Protein 5E8J (pdb70)

Sequence (705 aa):
SRIFYLRNFNNWMKSVLIGEFLEKVRQKKKRDITVLDLGCGKGGDLLKWKKGRINKLVCTDIADVSVKQCQQRYEDMKNRRDSEYIFSAEFITADSSKELLIDKFRDPQMCFDICSCQFVCHYSFESYEQADMMLRNACERLSPGGYFIGTTPNSFELIRRLEASETESFGNEIYTVKFQKKGDYPLFGCKYDFNLEGVVDVPEFLVYFPLLNEMAKKYNMKLVYKKTFLEFYEEKIKNNENKMLLKRMQALEPYPANESSKLVSEKVDDYEHAAKYMKNSQVRLPLGTLSKSEWEATSIYLVFAFEKQQSRIFYLRNFNNWMKSVLIGEFLEKVRQKKKRDITVLDLGCGKGGDLLKWKKGRINKLVCTDIADVSVKQCQQRYEDMKNRRDSEYIFSAEFITADSSKELLIDKFRDPQMCFDICSCQFVCHYSFESYEQADMMLRNACERLSPGGYFIGTTPNSFELIRRLEASETESFGNEIYTVKFQKKGDYPLFGCKYDFNLEGVVDVPEFLVYFPLLNEMAKKYNMKLVYKKTFLEFYEEKIKNNENKMLLKRMQALEPYPANESSKLVSEKVDDYEHAAKYMKNSQVRLPLGTLSKSEWEATSIYLVFAFEKQQDTAEAVPKFEEMFASRFTENDKEYQEYLKRPPESPPIVEEWNDTAEAVPKFEEMFASRFTENDKEYQEYLKRPPESPPIVEEWNS

Secondary structure (DSSP, 8-state):
-TTHHHHHHHHHHHHHHHHHHHHHHHHH--S--EEEEET-TTTTTHHHHHHTT-SEEEEEES-HHHHHHHHHHHHHHHTS-SS----EEEEEE--TTTS-GGGTSSSTT--EEEEEEES-GGGGGGSHHHHHHHHHHHHTTEEEEEEEEEEEE-HHHHHHHHHHSSSSEEE-SSEEEEES-SS---SS--EEEEEETTTEE--EE---HHHHHHHHGGGTEEEEEEEEHHHHHHHHTTSHHHHHHHHHTT-SEEESPPTTS--S--STTTTHHHHHHTTSTT--SSEEE--HHHHHHHTTEEEEEEEE--/-TTHHHHHHHHHHHHHHHHHHHHHHHHH--S--EEEEET-TTTTTHHHHHHTT-SEEEEEES-HHHHHHHHHHHHHHH--SS-----EEEEEE--TTTS-GGGTSSSTT--EEEEEEES-GGGGGGSHHHHHHHHHHHHTTEEEEEEEEEEEE-HHHHHHHHHHSSSSEEE-SSEEEEES-SS---SS--EEEEEETTTEE--EE---HHHHHHHHGGGTEEEEEEEEHHHHHHHHTTSHHHHHHHHHTT-SEEES--SS---S--STTTTHHHHHHTTSTT--SSEEE--HHHHHHHTTEEEEEEEE--/-HHHHHHHHHHHTTTTTSTT-HHHHHHHTSPPPPPPEES---/-HHHHHHHHHHHTTTTTSTT-HHHHHHHTSPPPPPP-BSSTT-

Nearest PDB structures (foldseek):
  5e8j-assembly1_C  TM=1.024E+00  e=5.889E-06  Homo sapiens
  5e8j-assembly2_D  TM=1.019E+00  e=5.889E-06  Homo sapiens
  5e8j-assembly2_B  TM=9.969E-01  e=1.850E-63  Homo sapiens
  5e9w-assembly3_C  TM=9.831E-01  e=1.873E-52  Homo sapiens
  8q9w-assembly1_A  TM=9.905E-01  e=7.180E-51  Homo sapiens

InterPro domains:
  IPR004971 mRNA (guanine-N(7))-methyltransferase domain [PF03291] (137-475)
  IPR004971 mRNA (guanine-N(7))-methyltransferase domain [PS51562] (167-475)
  IPR016899 mRNA cap guanine-N7 methyltransferase, eukaryotes [PIRSF028762] (59-476)
  IPR029063 S-adenosyl-L-methionine-dependent methyltransferase superfamily [G3DSA:3.40.50.150] (164-476)
  IPR029063 S-adenosyl-L-methionine-dependent methyltransferase superfamily [SSF53335] (168-474)
  IPR039753 mRNA cap guanine-N7 methyltransferase [PTHR12189] (148-475)

GO terms:
  GO:0043235 signaling receptor complex (C, IDA)
  GO:0031533 mRNA capping enzyme complex (C, IDA)
  GO:0004482 mRNA 5'-cap (guanine-N7-)-methyltransferase activity (F, IDA)
  GO:0006370 7-methylguanosine mRNA capping (P, IDA)
  GO:0005634 nucleus (C, EXP)
  GO:0005515 protein binding (F, IPI)
  GO:0005634 nucleus (C, TAS)
  GO:0003723 RNA binding (F, TAS)
  GO:0004482 mRNA 5'-cap (guanine-N7-)-methyltransferase activity (F, TAS)
  GO:0006370 7-methylguanosine mRNA capping (P, TAS)
  GO:0005654 nucleoplasm (C, TAS)
  GO:0001650 fibrillar center (C, IDA)
  GO:0005654 nucleoplasm (C, IDA)
  GO:0005634 nucleus (C, IDA)
  GO:0160130 mRNA cap methyltransferase RNMT:RAMAC complex (C, IDA)
  GO:0003723 RNA binding (F, IMP)
  GO:0004482 mRNA 5'-cap (guanine-N7-)-methyltransferase activity (F, IMP)
  GO:0006370 7-methylguanosine mRNA capping (P, IMP)

Organism: Homo sapiens (NCBI:txid9606)

Solvent-accessible surface area: 33141 Å² total; per-residue (Å²): 104,64,4,77,34,3,102,24,0,24,48,0,1,26,23,9,0,3,26,28,0,7,126,84,2,63,88,92,52,89,127,82,2,22,0,0,5,2,18,12,25,102,1,39,7,2,99,25,0,54,161,16,159,1,46,47,0,0,0,0,19,115,41,63,117,13,4,121,76,0,75,103,122,11,57,76,35,101,102,180,230,101,120,54,122,32,1,52,27,27,39,17,54,4,29,6,8,139,68,45,1,33,120,72,16,211,54,95,140,16,58,2,1,0,0,0,0,16,47,20,4,2,71,2,2,82,27,16,110,13,0,18,42,15,5,84,6,2,0,44,71,7,13,77,1,1,9,1,0,0,0,0,6,4,2,5,14,2,0,86,32,0,79,86,25,179,77,61,40,25,42,41,102,2,9,65,0,89,2,170,120,65,66,75,13,54,4,29,30,7,115,3,71,6,62,12,108,60,94,37,102,68,58,3,20,5,6,12,14,19,0,1,38,7,5,0,49,95,18,74,8,41,77,53,31,62,40,6,1,27,56,0,12,84,71,20,30,164,67,96,123,28,64,123,40,0,66,196,47,97,0,1,5,55,22,52,38,112,121,113,62,177,40,35,10,106,96,137,90,1,15,103,25,0,26,128,85,56,161,113,106,124,8,154,75,40,0,0,0,0,0,63,2,0,2,55,0,1,10,2,14,3,0,0,0,0,44,20,77,161,104,73,5,76,33,3,100,26,0,23,45,0,3,24,22,8,1,4,27,37,0,5,111,68,2,81,133,87,28,172,110,84,1,18,0,0,5,3,17,11,25,110,6,44,7,4,96,24,0,36,147,14,190,1,35,36,0,0,0,0,19,119,41,65,122,11,5,125,75,0,73,95,91,12,55,97,37,89,107,106,246,100,61,96,142,16,1,55,28,26,38,16,53,5,31,6,9,137,72,41,1,22,115,68,17,187,44,46,22,13,23,2,0,0,0,0,0,14,45,23,4,2,72,2,2,80,40,16,102,17,0,21,44,15,5,84,6,2,0,52,32,7,3,28,2,2,9,2,0,0,1,0,6,10,3,21,13,2,0,74,33,0,78,84,25,179,78,69,45,25,42,37,108,3,6,54,0,83,0,129,112,64,65,61,10,50,3,28,32,7,77,2,66,6,49,9,78,58,87,41,100,64,55,3,22,5,6,11,12,18,0,2,36,51,6,0,88,121,27,74,4,111,65,53,30,80,42,10,0,27,58,0,9,91,67,19,32,154,65,104,122,29,69,133,59,0,48,202,52,92,0,0,4,29,28,48,6,111,104,131,58,136,34,26,8,136,95,120,96,4,15,96,24,0,37,126,90,56,166,80,115,157,21,156,84,29,0,0,0,0,0,62,2,0,1,56,1,1,9,2,15,10,1,0,0,0,48,21,64,104,134,54,86,122,13,40,72,57,2,77,42,38,21,73,30,32,13,56,147,77,6,131,100,5,49,91,19,77,134,100,108,113,46,63,3,6,42,6,65,81,24,152,127,47,94,71,15,32,66,121,16,82,144,76,20,74,44,38,12,55,150,116,5,171,84,3,59,92,17,74,153,102,105,111,44,61,5,6,46,8,59,62,16,106,97

Foldseek 3Di:
DLCLLLVLQLLLLCLLQVVVQLVQLCVPPVDAAEEEEEQCFLPSCQVSVLVSPHAEYEYEHQDPVRQVSNVVVLCVVVVPDDDGDHHHYHTYHDLQLPDACCVVDPDVLDAHQEYEYEAHQQQQLQDDSSNLSNLCNGFQRYDAFGKYKYKYFDLVLVLVQCVVDPHQWDADPAKIKGFPDHPDADCGNRWIFIDGVPDDGDIGHRHDVVSSQVSNVVNQKHWPDKFQSVRSCVVQCVDVVSVVSCVVSSNFDKPPDDPPDDDSDPDDCQCVVLVVVCVPDHDDDTDTHHGNRSCSRRSRMMITMIGHHD/DLCLLLVLQLLLLVLLQVLVQLVLLVVVDVDAAEEEAEQCFLNSCQVSVQVSVHAEYEYEHQDPVSQVSNVVVNVVVPPDPPDDDGHHYHTYHDLQLPDACCVVDPDNLDAHQEYEYEAHQQQQLQDDSSNLSNLCNGFQRYDAFGKYKYKYFDLVLVLVQCVVDPHQWDADPFKIKGWPDHPDADCGNRWIFIDGPVDDGDITHRHDVVSSQVSNVVNQKHWPDKFFSVRSCVVSCVDVVSVVSCVVSSSFPWPVPPDVDDDSDPDPCQCVVLVVVCVPVVDDDTDTHHGVNSCSVRSRMMITMIGRHD/DCVPVVVVVCVVCVCPPHPPPVVNVVVVVDDDDDDDDDPPPD/DCVPVVVVVCVVCVCPPHPPPPVNVVVVPDDDDDDDDDPPVVD

CATH classification: 3.40.50.150

Radius of gyration: 32.6 Å; Cα contacts (8 Å, |Δi|>4): 1233; chains: 4; bounding box: 74×69×108 Å

B-factor: mean 25.74, std 11.54, range [9.44, 90.68]

Structure (mmCIF, N/CA/C/O backbone):
data_5E8J
#
_entry.id   5E8J
#
_cell.length_a   49.147
_cell.length_b   50.487
_cell.length_c   84.579
_cell.angle_alpha   90.060
_cell.angle_beta   92.410
_cell.angle_gamma   115.410
#
_symmetry.space_group_name_H-M   'P 1'
#
loop_
_entity.id
_entity.type
_entity.pdbx_description
1 polymer 'mRNA cap guanine-N7 methyltransferase'
2 polymer 'RNMT-activating mini protein'
3 non-polymer GLYCEROL
4 non-polymer S-ADENOSYL-L-HOMOCYSTEINE
5 water water
#
loop_
_atom_site.group_PDB
_atom_site.id
_atom_site.type_symbol
_atom_site.label_atom_id
_atom_site.label_alt_id
_atom_site.label_comp_id
_atom_site.label_asym_id
_atom_site.label_entity_id
_atom_site.label_seq_id
_atom_site.pdbx_PDB_ins_code
_atom_site.Cartn_x
_atom_site.Cartn_y
_atom_site.Cartn_z
_atom_site.occupancy
_atom_site.B_iso_or_equiv
_atom_site.auth_seq_id
_atom_site.auth_comp_id
_atom_site.auth_asym_id
_atom_site.auth_atom_id
_atom_site.pdbx_PDB_model_num
ATOM 1 N N . SER A 1 3 ? 0.278 1.574 -22.980 1.00 41.02 167 SER A N 1
ATOM 2 C CA . SER A 1 3 ? 0.914 2.555 -23.852 1.00 39.24 167 SER A CA 1
ATOM 3 C C . SER A 1 3 ? 0.182 3.890 -23.772 1.00 35.01 167 SER A C 1
ATOM 4 O O . SER A 1 3 ? 0.797 4.936 -23.568 1.00 40.48 167 SER A O 1
ATOM 7 N N . ARG A 1 4 ? -1.136 3.842 -23.930 1.00 28.82 168 ARG A N 1
ATOM 8 C CA . ARG A 1 4 ? -1.990 4.977 -23.606 1.00 29.51 168 ARG A CA 1
ATOM 9 C C . ARG A 1 4 ? -1.811 5.329 -22.132 1.00 32.30 168 ARG A C 1
ATOM 10 O O . ARG A 1 4 ? -2.019 6.469 -21.716 1.00 36.90 168 ARG A O 1
ATOM 18 N N . ILE A 1 5 ? -1.419 4.325 -21.354 1.00 25.22 169 ILE A N 1
ATOM 19 C CA . ILE A 1 5 ? -1.313 4.437 -19.908 1.00 19.62 169 ILE A CA 1
ATOM 20 C C . ILE A 1 5 ? 0.165 4.420 -19.486 1.00 18.27 169 ILE A C 1
ATOM 21 O O . ILE A 1 5 ? 0.492 4.447 -18.297 1.00 15.23 169 ILE A O 1
ATOM 26 N N . PHE A 1 6 ? 1.047 4.444 -20.484 1.00 21.03 170 PHE A N 1
ATOM 27 C CA . PHE A 1 6 ? 2.499 4.370 -20.288 1.00 20.76 170 PHE A CA 1
ATOM 28 C C . PHE A 1 6 ? 3.039 5.250 -19.160 1.00 17.78 170 PHE A C 1
ATOM 29 O O . PHE A 1 6 ? 3.814 4.790 -18.322 1.00 15.58 170 PHE A O 1
ATOM 37 N N . TYR A 1 7 ? 2.633 6.515 -19.148 1.00 18.27 171 TYR A N 1
ATOM 38 C CA . TYR A 1 7 ? 3.145 7.470 -18.171 1.00 20.35 171 TYR A CA 1
ATOM 39 C C . TYR A 1 7 ? 2.405 7.367 -16.841 1.00 23.47 171 TYR A C 1
ATOM 40 O O . TYR A 1 7 ? 2.977 7.628 -15.782 1.00 24.51 171 TYR A O 1
ATOM 49 N N . LEU A 1 8 ? 1.129 7.003 -16.906 1.00 22.51 172 LEU A N 1
ATOM 50 C CA . LEU A 1 8 ? 0.346 6.733 -15.706 1.00 19.54 172 LEU A CA 1
ATOM 51 C C . LEU A 1 8 ? 1.041 5.680 -14.845 1.00 17.86 172 LEU A C 1
ATOM 52 O O . LEU A 1 8 ? 1.140 5.827 -13.627 1.00 15.97 172 LEU A O 1
ATOM 57 N N . ARG A 1 9 ? 1.521 4.619 -15.489 1.00 15.70 173 ARG A N 1
ATOM 58 C CA . ARG A 1 9 ? 2.241 3.555 -14.795 1.00 15.88 173 ARG A CA 1
ATOM 59 C C . ARG A 1 9 ? 3.529 4.060 -14.160 1.00 14.73 173 ARG A C 1
ATOM 60 O O . ARG A 1 9 ? 3.787 3.820 -12.980 1.00 16.40 173 ARG A O 1
ATOM 68 N N . ASN A 1 10 ? 4.337 4.753 -14.956 1.00 15.44 174 ASN A N 1
ATOM 69 C CA . ASN A 1 10 ? 5.622 5.268 -14.497 1.00 15.89 174 ASN A CA 1
ATOM 70 C C . ASN A 1 10 ? 5.473 6.216 -13.311 1.00 14.76 174 ASN A C 1
ATOM 71 O O . ASN A 1 10 ? 6.255 6.158 -12.363 1.00 13.71 174 ASN A O 1
ATOM 76 N N . PHE A 1 11 ? 4.474 7.091 -13.372 1.00 13.87 175 PHE A N 1
ATOM 77 C CA . PHE A 1 11 ? 4.224 8.030 -12.285 1.00 13.64 175 PHE A CA 1
ATOM 78 C C . PHE A 1 11 ? 3.909 7.289 -10.988 1.00 13.17 175 PHE A C 1
ATOM 79 O O . PHE A 1 11 ? 4.491 7.572 -9.941 1.00 12.99 175 PHE A O 1
ATOM 87 N N . ASN A 1 12 ? 2.982 6.339 -11.069 1.00 13.92 176 ASN A N 1
ATOM 88 C CA . ASN A 1 12 ? 2.621 5.515 -9.923 1.00 15.84 176 ASN A CA 1
ATOM 89 C C . ASN A 1 12 ? 3.816 4.743 -9.374 1.00 17.42 176 ASN A C 1
ATOM 90 O O . ASN A 1 12 ? 3.950 4.572 -8.162 1.00 22.50 176 ASN A O 1
ATOM 95 N N . ASN A 1 13 ? 4.684 4.281 -10.269 1.00 14.35 177 ASN A N 1
ATOM 96 C CA . ASN A 1 13 ? 5.911 3.611 -9.855 1.00 17.56 177 ASN A CA 1
ATOM 97 C C . ASN A 1 13 ? 6.875 4.578 -9.174 1.00 18.12 177 ASN A C 1
ATOM 98 O O . ASN A 1 13 ? 7.579 4.206 -8.236 1.00 20.19 177 ASN A O 1
ATOM 103 N N . TRP A 1 14 ? 6.903 5.818 -9.650 1.00 13.11 178 TRP A N 1
ATOM 104 C CA . TRP A 1 14 ? 7.711 6.859 -9.022 1.00 13.19 178 TRP A CA 1
ATOM 105 C C . TRP A 1 14 ? 7.201 7.190 -7.618 1.00 16.65 178 TRP A C 1
ATOM 106 O O . TRP A 1 14 ? 7.990 7.377 -6.692 1.00 12.80 178 TRP A O 1
ATOM 117 N N . MET A 1 15 ? 5.881 7.277 -7.473 1.00 12.58 179 MET A N 1
ATOM 118 C CA . MET A 1 15 ? 5.263 7.518 -6.172 1.00 14.16 179 MET A CA 1
ATOM 119 C C . MET A 1 15 ? 5.729 6.492 -5.147 1.00 15.09 179 MET A C 1
ATOM 120 O O . MET A 1 15 ? 6.123 6.841 -4.034 1.00 13.94 179 MET A O 1
ATOM 125 N N . LYS A 1 16 ? 5.679 5.223 -5.536 1.00 17.95 180 LYS A N 1
ATOM 126 C CA . LYS A 1 16 ? 6.096 4.132 -4.666 1.00 15.96 180 LYS A CA 1
ATOM 127 C C . LYS A 1 16 ? 7.592 4.200 -4.368 1.00 13.54 180 LYS A C 1
ATOM 128 O O . LYS A 1 16 ? 8.014 3.962 -3.236 1.00 14.62 180 LYS A O 1
ATOM 134 N N . SER A 1 17 ? 8.386 4.518 -5.387 1.00 13.30 181 SER A N 1
ATOM 135 C CA . SER A 1 17 ? 9.832 4.648 -5.223 1.00 13.68 181 SER A CA 1
ATOM 136 C C . SER A 1 17 ? 10.182 5.681 -4.156 1.00 13.74 181 SER A C 1
ATOM 137 O O . SER A 1 17 ? 10.964 5.405 -3.245 1.00 15.22 181 SER A O 1
ATOM 140 N N . VAL A 1 18 ? 9.592 6.867 -4.271 1.00 15.82 182 VAL A N 1
ATOM 141 C CA . VAL A 1 18 ? 9.871 7.960 -3.346 1.00 15.01 182 VAL A CA 1
ATOM 142 C C . VAL A 1 18 ? 9.287 7.696 -1.958 1.00 14.33 182 VAL A C 1
ATOM 143 O O . VAL A 1 18 ? 9.910 8.016 -0.945 1.00 15.31 182 VAL A O 1
ATOM 147 N N . LEU A 1 19 ? 8.090 7.119 -1.916 1.00 12.05 183 LEU A N 1
ATOM 148 C CA . LEU A 1 19 ? 7.467 6.747 -0.649 1.00 14.69 183 LEU A CA 1
ATOM 149 C C . LEU A 1 19 ? 8.306 5.704 0.079 1.00 11.84 183 LEU A C 1
ATOM 150 O O . LEU A 1 19 ? 8.642 5.871 1.251 1.00 11.82 183 LEU A O 1
ATOM 155 N N . ILE A 1 20 ? 8.630 4.625 -0.626 1.00 11.97 184 ILE A N 1
ATOM 156 C CA . ILE A 1 20 ? 9.507 3.588 -0.099 1.00 14.49 184 ILE A CA 1
ATOM 157 C C . ILE A 1 20 ? 10.846 4.177 0.321 1.00 19.81 184 ILE A C 1
ATOM 158 O O . ILE A 1 20 ? 11.359 3.882 1.402 1.00 23.36 184 ILE A O 1
ATOM 163 N N . GLY A 1 21 ? 11.404 5.010 -0.550 1.00 16.10 185 GLY A N 1
ATOM 164 C CA . GLY A 1 21 ? 12.683 5.641 -0.295 1.00 16.77 185 GLY A CA 1
ATOM 165 C C . GLY A 1 21 ? 12.698 6.419 1.004 1.00 15.23 185 GLY A C 1
ATOM 166 O O . GLY A 1 21 ? 13.621 6.275 1.799 1.00 13.70 185 GLY A O 1
ATOM 167 N N . GLU A 1 22 ? 11.662 7.221 1.233 1.00 12.78 186 GLU A N 1
ATOM 168 C CA . GLU A 1 22 ? 11.616 8.098 2.398 1.00 13.63 186 GLU A CA 1
ATOM 169 C C . GLU A 1 22 ? 11.691 7.316 3.705 1.00 17.97 186 GLU A C 1
ATOM 170 O O . GLU A 1 22 ? 12.429 7.686 4.618 1.00 23.67 186 GLU A O 1
ATOM 176 N N . PHE A 1 23 ? 10.921 6.237 3.790 1.00 17.70 187 PHE A N 1
ATOM 177 C CA . PHE A 1 23 ? 10.817 5.473 5.027 1.00 14.94 187 PHE A CA 1
ATOM 178 C C . PHE A 1 23 ? 11.918 4.425 5.185 1.00 12.62 187 PHE A C 1
ATOM 179 O O . PHE A 1 23 ? 12.162 3.944 6.291 1.00 14.02 187 PHE A O 1
ATOM 187 N N . LEU A 1 24 ? 12.576 4.065 4.087 1.00 12.85 188 LEU A N 1
ATOM 188 C CA . LEU A 1 24 ? 13.812 3.295 4.181 1.00 16.89 188 LEU A CA 1
ATOM 189 C C . LEU A 1 24 ? 14.903 4.131 4.842 1.00 23.34 188 LEU A C 1
ATOM 190 O O . LEU A 1 24 ? 15.705 3.613 5.620 1.00 29.39 188 LEU A O 1
ATOM 195 N N . GLU A 1 25 ? 14.933 5.424 4.531 1.00 23.34 189 GLU A N 1
ATOM 196 C CA . GLU A 1 25 ? 15.937 6.312 5.109 1.00 21.75 189 GLU A CA 1
ATOM 197 C C . GLU A 1 25 ? 15.672 6.559 6.588 1.00 17.21 189 GLU A C 1
ATOM 198 O O . GLU A 1 25 ? 16.603 6.626 7.388 1.00 25.93 189 GLU A O 1
ATOM 204 N N . LYS A 1 26 ? 14.399 6.689 6.947 1.00 16.38 190 LYS A N 1
ATOM 205 C CA . LYS A 1 26 ? 14.020 6.862 8.344 1.00 21.00 190 LYS A CA 1
ATOM 206 C C . LYS A 1 26 ? 14.374 5.638 9.181 1.00 23.81 190 LYS A C 1
ATOM 207 O O . LYS A 1 26 ? 14.995 5.760 10.237 1.00 33.22 190 LYS A O 1
ATOM 213 N N . VAL A 1 27 ? 13.974 4.462 8.707 1.00 20.58 191 VAL A N 1
ATOM 214 C CA . VAL A 1 27 ? 14.285 3.210 9.392 1.00 16.22 191 VAL A CA 1
ATOM 215 C C . VAL A 1 27 ? 15.788 3.029 9.600 1.00 25.74 191 VAL A C 1
ATOM 216 O O . VAL A 1 27 ? 16.231 2.685 10.696 1.00 31.52 191 VAL A O 1
ATOM 220 N N . ARG A 1 28 ? 16.568 3.256 8.548 1.00 27.77 192 ARG A N 1
ATOM 221 C CA . ARG A 1 28 ? 18.016 3.092 8.629 1.00 30.67 192 ARG A CA 1
ATOM 222 C C . ARG A 1 28 ? 18.659 4.115 9.557 1.00 33.25 192 ARG A C 1
ATOM 223 O O . ARG A 1 28 ? 19.751 3.888 10.079 1.00 36.54 192 ARG A O 1
ATOM 231 N N . GLN A 1 29 ? 17.982 5.240 9.755 1.00 35.74 193 GLN A N 1
ATOM 232 C CA . GLN A 1 29 ? 18.454 6.255 10.687 1.00 39.12 193 GLN A CA 1
ATOM 233 C C . GLN A 1 29 ? 18.348 5.762 12.130 1.00 44.33 193 GLN A C 1
ATOM 234 O O . GLN A 1 29 ? 19.149 6.140 12.981 1.00 53.01 193 GLN A O 1
ATOM 236 N N . LYS A 1 30 ? 17.358 4.915 12.396 1.00 39.64 194 LYS A N 1
ATOM 237 C CA . LYS A 1 30 ? 17.150 4.358 13.733 1.00 36.62 194 LYS A CA 1
ATOM 238 C C . LYS A 1 30 ? 17.836 3.009 13.950 1.00 37.03 194 LYS A C 1
ATOM 239 O O . LYS A 1 30 ? 18.339 2.751 15.042 1.00 38.89 194 LYS A O 1
ATOM 245 N N . LYS A 1 31 ? 17.877 2.156 12.926 1.00 39.77 195 LYS A N 1
ATOM 246 C CA . LYS A 1 31 ? 18.280 0.756 13.123 1.00 39.47 195 LYS A CA 1
ATOM 247 C C . LYS A 1 31 ? 19.780 0.511 12.965 1.00 41.03 195 LYS A C 1
ATOM 248 O O . LYS A 1 31 ? 20.419 -0.016 13.872 1.00 48.34 195 LYS A O 1
ATOM 254 N N . LYS A 1 32 ? 20.333 0.868 11.809 1.00 35.18 196 LYS A N 1
ATOM 255 C CA . LYS A 1 32 ? 21.747 0.627 11.521 1.00 35.80 196 LYS A CA 1
ATOM 256 C C . LYS A 1 32 ? 22.043 -0.871 11.601 1.00 39.81 196 LYS A C 1
ATOM 257 O O . LYS A 1 32 ? 22.877 -1.316 12.391 1.00 44.37 196 LYS A O 1
ATOM 259 N N . ARG A 1 33 ? 21.337 -1.637 10.777 1.00 37.79 197 ARG A N 1
ATOM 260 C CA . ARG A 1 33 ? 21.510 -3.083 10.687 1.00 39.28 197 ARG A CA 1
ATOM 261 C C . ARG A 1 33 ? 20.746 -3.649 9.499 1.00 43.24 197 ARG A C 1
ATOM 262 O O . ARG A 1 33 ? 20.423 -2.926 8.558 1.00 47.27 197 ARG A O 1
ATOM 270 N N . ASP A 1 34 ? 20.455 -4.945 9.557 1.00 42.61 198 ASP A N 1
ATOM 271 C CA . ASP A 1 34 ? 19.733 -5.620 8.486 1.00 36.71 198 ASP A CA 1
ATOM 272 C C . ASP A 1 34 ? 18.260 -5.222 8.488 1.00 29.18 198 ASP A C 1
ATOM 273 O O . ASP A 1 34 ? 17.557 -5.426 9.477 1.00 27.51 198 ASP A O 1
ATOM 278 N N . ILE A 1 35 ? 17.797 -4.664 7.375 1.00 27.87 199 ILE A N 1
ATOM 279 C CA . ILE A 1 35 ? 16.397 -4.272 7.235 1.00 32.36 199 ILE A CA 1
ATOM 280 C C . ILE A 1 35 ? 15.513 -5.421 6.760 1.00 32.92 199 ILE A C 1
ATOM 281 O O . ILE A 1 35 ? 15.804 -6.063 5.752 1.00 33.35 199 ILE A O 1
ATOM 286 N N . THR A 1 36 ? 14.431 -5.673 7.490 1.00 29.18 200 THR A N 1
ATOM 287 C CA . THR A 1 36 ? 13.467 -6.697 7.103 1.00 23.09 200 THR A CA 1
ATOM 288 C C . THR A 1 36 ? 12.152 -6.035 6.699 1.00 18.10 200 THR A C 1
ATOM 289 O O . THR A 1 36 ? 11.670 -5.129 7.379 1.00 13.84 200 THR A O 1
ATOM 293 N N . VAL A 1 37 ? 11.573 -6.486 5.591 1.00 15.11 201 VAL A N 1
ATOM 294 C CA . VAL A 1 37 ? 10.392 -5.832 5.039 1.00 17.55 201 VAL A CA 1
ATOM 295 C C . VAL A 1 37 ? 9.317 -6.832 4.626 1.00 22.69 201 VAL A C 1
ATOM 296 O O . VAL A 1 37 ? 9.613 -7.865 4.026 1.00 22.63 201 VAL A O 1
ATOM 300 N N . LEU A 1 38 ? 8.068 -6.513 4.951 1.00 21.89 202 LEU A N 1
ATOM 301 C CA . LEU A 1 38 ? 6.926 -7.292 4.485 1.00 18.62 202 LEU A CA 1
ATOM 302 C C . LEU A 1 38 ? 6.206 -6.598 3.331 1.00 12.58 202 LEU A C 1
ATOM 303 O O . LEU A 1 38 ? 5.667 -5.504 3.493 1.00 12.25 202 LEU A O 1
ATOM 308 N N . ASP A 1 39 ? 6.204 -7.240 2.167 1.00 12.71 203 ASP A N 1
ATOM 309 C CA . ASP A 1 39 ? 5.495 -6.716 1.007 1.00 13.08 203 ASP A CA 1
ATOM 310 C C . ASP A 1 39 ? 4.133 -7.397 0.888 1.00 14.38 203 ASP A C 1
ATOM 311 O O . ASP A 1 39 ? 4.015 -8.478 0.311 1.00 12.73 203 ASP A O 1
ATOM 316 N N . LEU A 1 40 ? 3.108 -6.756 1.441 1.00 12.97 204 LEU A N 1
ATOM 317 C CA . LEU A 1 40 ? 1.799 -7.383 1.592 1.00 13.54 204 LEU A CA 1
ATOM 318 C C . LEU A 1 40 ? 0.906 -7.088 0.393 1.00 12.14 204 LEU A C 1
ATOM 319 O O . LEU A 1 40 ? 0.552 -5.937 0.134 1.00 12.77 204 LEU A O 1
ATOM 324 N N . GLY A 1 41 ? 0.546 -8.138 -0.335 1.00 12.41 205 GLY A N 1
ATOM 325 C CA . GLY A 1 41 ? -0.172 -7.991 -1.586 1.00 12.43 205 GLY A CA 1
ATOM 326 C C . GLY A 1 41 ? 0.836 -7.603 -2.647 1.00 13.10 205 GLY A C 1
ATOM 327 O O . GLY A 1 41 ? 0.681 -6.596 -3.336 1.00 14.32 205 GLY A O 1
ATOM 328 N N . CYS A 1 42 ? 1.870 -8.427 -2.778 1.00 13.79 206 CYS A N 1
ATOM 329 C CA . CYS A 1 42 ? 3.047 -8.082 -3.564 1.00 12.76 206 CYS A CA 1
ATOM 330 C C . CYS A 1 42 ? 2.784 -8.104 -5.063 1.00 12.88 206 CYS A C 1
ATOM 331 O O . CYS A 1 42 ? 3.542 -7.524 -5.840 1.00 12.90 206 CYS A O 1
ATOM 334 N N . GLY A 1 43 ? 1.710 -8.774 -5.466 1.00 13.56 207 GLY A N 1
ATOM 335 C CA . GLY A 1 43 ? 1.407 -8.924 -6.876 1.00 13.89 207 GLY A CA 1
ATOM 336 C C . GLY A 1 43 ? 2.467 -9.758 -7.565 1.00 18.55 207 GLY A C 1
ATOM 337 O O . GLY A 1 43 ? 2.957 -10.739 -7.006 1.00 23.69 207 GLY A O 1
ATOM 338 N N . LYS A 1 44 ? 2.826 -9.366 -8.783 1.00 15.63 208 LYS A N 1
ATOM 339 C CA . LYS A 1 44 ? 3.834 -10.087 -9.547 1.00 15.93 208 LYS A CA 1
ATOM 340 C C . LYS A 1 44 ? 5.241 -9.540 -9.305 1.00 17.18 208 LYS A C 1
ATOM 341 O O . LYS A 1 44 ? 6.187 -9.906 -10.003 1.00 15.87 208 LYS A O 1
ATOM 347 N N . GLY A 1 45 ? 5.375 -8.662 -8.316 1.00 17.62 209 GLY A N 1
ATOM 348 C CA . GLY A 1 45 ? 6.684 -8.196 -7.894 1.00 15.93 209 GLY A CA 1
ATOM 349 C C . GLY A 1 45 ? 7.102 -6.884 -8.526 1.00 15.18 209 GLY A C 1
ATOM 350 O O . GLY A 1 45 ? 8.265 -6.708 -8.893 1.00 15.16 209 GLY A O 1
ATOM 351 N N . GLY A 1 46 ? 6.158 -5.959 -8.657 1.00 13.65 210 GLY A N 1
ATOM 352 C CA . GLY A 1 46 ? 6.441 -4.676 -9.272 1.00 14.77 210 GLY A CA 1
ATOM 353 C C . GLY A 1 46 ? 7.397 -3.829 -8.453 1.00 17.32 210 GLY A C 1
ATOM 354 O O . GLY A 1 46 ? 7.948 -2.844 -8.946 1.00 18.70 210 GLY A O 1
ATOM 355 N N . ASP A 1 47 ? 7.599 -4.221 -7.199 1.00 13.82 211 ASP A N 1
ATOM 356 C CA . ASP A 1 47 ? 8.417 -3.450 -6.271 1.00 12.97 211 ASP A CA 1
ATOM 357 C C . ASP A 1 47 ? 9.700 -4.180 -5.894 1.00 13.25 211 ASP A C 1
ATOM 358 O O . ASP A 1 47 ? 10.474 -3.696 -5.068 1.00 13.28 211 ASP A O 1
ATOM 363 N N . LEU A 1 48 ? 9.913 -5.348 -6.493 1.00 14.71 212 LEU A N 1
ATOM 364 C CA . LEU A 1 48 ? 11.129 -6.121 -6.259 1.00 17.64 212 LEU A CA 1
ATOM 365 C C . LEU A 1 48 ? 12.365 -5.268 -6.517 1.00 16.64 212 LEU A C 1
ATOM 366 O O . LEU A 1 48 ? 13.276 -5.207 -5.692 1.00 16.59 212 LEU A O 1
ATOM 371 N N . LEU A 1 49 ? 12.385 -4.613 -7.673 1.00 18.39 213 LEU A N 1
ATOM 372 C CA . LEU A 1 49 ? 13.502 -3.761 -8.062 1.00 16.11 213 LEU A CA 1
ATOM 373 C C . LEU A 1 49 ? 13.703 -2.597 -7.093 1.00 15.99 213 LEU A C 1
ATOM 374 O O . LEU A 1 49 ? 14.837 -2.229 -6.785 1.00 16.15 213 LEU A O 1
ATOM 379 N N . LYS A 1 50 ? 12.602 -2.016 -6.625 1.00 18.25 214 LYS A N 1
ATOM 380 C CA . LYS A 1 50 ? 12.667 -0.893 -5.694 1.00 15.39 214 LYS A CA 1
ATOM 381 C C . LYS A 1 50 ? 13.369 -1.290 -4.400 1.00 16.50 214 LYS A C 1
ATOM 382 O O . LYS A 1 50 ? 14.221 -0.557 -3.897 1.00 19.81 214 LYS A O 1
ATOM 388 N N . TRP A 1 51 ? 13.012 -2.453 -3.867 1.00 16.46 215 TRP A N 1
ATOM 389 C CA . TRP A 1 51 ? 13.633 -2.955 -2.647 1.00 16.66 215 TRP A CA 1
ATOM 390 C C . TRP A 1 51 ? 15.078 -3.385 -2.882 1.00 16.94 215 TRP A C 1
ATOM 391 O O . TRP A 1 51 ? 15.906 -3.318 -1.973 1.00 17.41 215 TRP A O 1
ATOM 402 N N . LYS A 1 52 ? 15.379 -3.831 -4.097 1.00 17.00 216 LYS A N 1
ATOM 403 C CA . LYS A 1 52 ? 16.750 -4.174 -4.453 1.00 22.27 216 LYS A CA 1
ATOM 404 C C . LYS A 1 52 ? 17.619 -2.919 -4.438 1.00 28.74 216 LYS A C 1
ATOM 405 O O . LYS A 1 52 ? 18.750 -2.942 -3.956 1.00 38.27 216 LYS A O 1
ATOM 411 N N . LYS A 1 53 ? 17.081 -1.824 -4.967 1.00 23.51 217 LYS A N 1
ATOM 412 C CA . LYS A 1 53 ? 17.801 -0.558 -4.990 1.00 25.94 217 LYS A CA 1
ATOM 413 C C . LYS A 1 53 ? 17.974 -0.026 -3.571 1.00 28.31 217 LYS A C 1
ATOM 414 O O . LYS A 1 53 ? 18.971 0.624 -3.261 1.00 30.45 217 LYS A O 1
ATOM 420 N N . GLY A 1 54 ? 16.990 -0.301 -2.720 1.00 27.85 218 GLY A N 1
ATOM 421 C CA . GLY A 1 54 ? 17.016 0.131 -1.332 1.00 24.47 218 GLY A CA 1
ATOM 422 C C . GLY A 1 54 ? 17.948 -0.639 -0.412 1.00 24.67 218 GLY A C 1
ATOM 423 O O . GLY A 1 54 ? 18.139 -0.255 0.742 1.00 30.56 218 GLY A O 1
ATOM 424 N N . ARG A 1 55 ? 18.531 -1.721 -0.918 1.00 21.11 219 ARG A N 1
ATOM 425 C CA . ARG A 1 55 ? 19.495 -2.520 -0.160 1.00 22.57 219 ARG A CA 1
ATOM 426 C C . ARG A 1 55 ? 18.941 -3.081 1.154 1.00 21.59 219 ARG A C 1
ATOM 427 O O . ARG A 1 55 ? 19.555 -2.930 2.207 1.00 32.02 219 ARG A O 1
ATOM 435 N N . ILE A 1 56 ? 17.780 -3.721 1.104 1.00 17.41 220 ILE A N 1
ATOM 436 C CA . ILE A 1 56 ? 17.270 -4.401 2.289 1.00 19.46 220 ILE A CA 1
ATOM 437 C C . ILE A 1 56 ? 17.873 -5.802 2.352 1.00 15.74 220 ILE A C 1
ATOM 438 O O . ILE A 1 56 ? 18.426 -6.286 1.367 1.00 16.64 220 ILE A O 1
ATOM 443 N N . ASN A 1 57 ? 17.757 -6.456 3.503 1.00 16.96 221 ASN A N 1
ATOM 444 C CA . ASN A 1 57 ? 18.420 -7.738 3.707 1.00 25.90 221 ASN A CA 1
ATOM 445 C C . ASN A 1 57 ? 17.482 -8.925 3.521 1.00 27.88 221 ASN A C 1
ATOM 446 O O . ASN A 1 57 ? 17.876 -9.954 2.972 1.00 29.10 221 ASN A O 1
ATOM 451 N N . LYS A 1 58 ? 16.242 -8.784 3.976 1.00 29.33 222 LYS A N 1
ATOM 452 C CA . LYS A 1 58 ? 15.235 -9.806 3.721 1.00 25.82 222 LYS A CA 1
ATOM 453 C C . LYS A 1 58 ? 13.881 -9.203 3.383 1.00 19.58 222 LYS A C 1
ATOM 454 O O . LYS A 1 58 ? 13.455 -8.215 3.981 1.00 22.25 222 LYS A O 1
ATOM 460 N N . LEU A 1 59 ? 13.210 -9.816 2.417 1.00 15.38 223 LEU A N 1
ATOM 461 C CA . LEU A 1 59 ? 11.894 -9.378 1.985 1.00 14.46 223 LEU A CA 1
ATOM 462 C C . LEU A 1 59 ? 10.939 -10.559 2.029 1.00 16.96 223 LEU A C 1
ATOM 463 O O . LEU A 1 59 ? 11.299 -11.674 1.651 1.00 16.89 223 LEU A O 1
ATOM 468 N N . VAL A 1 60 ? 9.724 -10.320 2.501 1.00 14.54 224 VAL A N 1
ATOM 469 C CA . VAL A 1 60 ? 8.703 -11.353 2.474 1.00 14.25 224 VAL A CA 1
ATOM 470 C C . VAL A 1 60 ? 7.572 -10.911 1.565 1.00 13.88 224 VAL A C 1
ATOM 471 O O . VAL A 1 60 ? 6.874 -9.942 1.854 1.00 13.49 224 VAL A O 1
ATOM 475 N N . CYS A 1 61 ? 7.400 -11.630 0.462 1.00 14.04 225 CYS A N 1
ATOM 476 C CA . CYS A 1 61 ? 6.362 -11.310 -0.504 1.00 13.78 225 CYS A CA 1
ATOM 477 C C . CYS A 1 61 ? 5.176 -12.243 -0.321 1.00 20.01 225 CYS A C 1
ATOM 478 O O . CYS A 1 61 ? 5.325 -13.464 -0.325 1.00 27.94 225 CYS A O 1
ATOM 481 N N . THR A 1 62 ? 3.995 -11.659 -0.158 1.00 15.29 226 THR A N 1
ATOM 482 C CA . THR A 1 62 ? 2.788 -12.439 0.063 1.00 14.85 226 THR A CA 1
ATOM 483 C C . THR A 1 62 ? 1.627 -11.840 -0.715 1.00 13.48 226 THR A C 1
ATOM 484 O O . THR A 1 62 ? 1.540 -10.624 -0.887 1.00 13.13 226 THR A O 1
ATOM 488 N N . ASP A 1 63 ? 0.736 -12.707 -1.177 1.00 13.73 227 ASP A N 1
ATOM 489 C CA . ASP A 1 63 ? -0.408 -12.291 -1.975 1.00 13.62 227 ASP A CA 1
ATOM 490 C C . ASP A 1 63 ? -1.461 -13.388 -1.948 1.00 13.98 227 ASP A C 1
ATOM 491 O O . ASP A 1 63 ? -1.152 -14.542 -1.651 1.00 14.35 227 ASP A O 1
ATOM 496 N N . ILE A 1 64 ? -2.706 -13.031 -2.246 1.00 13.93 228 ILE A N 1
ATOM 497 C CA . ILE A 1 64 ? -3.782 -14.014 -2.281 1.00 18.16 228 ILE A CA 1
ATOM 498 C C . ILE A 1 64 ? -3.730 -14.859 -3.554 1.00 14.70 228 ILE A C 1
ATOM 499 O O . ILE A 1 64 ? -4.147 -16.017 -3.554 1.00 19.29 228 ILE A O 1
ATOM 504 N N . ALA A 1 65 ? -3.215 -14.275 -4.632 1.00 14.55 229 ALA A N 1
ATOM 505 C CA . ALA A 1 65 ? -3.170 -14.954 -5.925 1.00 14.90 229 ALA A CA 1
ATOM 506 C C . ALA A 1 65 ? -1.897 -15.784 -6.067 1.00 15.11 229 ALA A C 1
ATOM 507 O O . ALA A 1 65 ? -0.802 -15.240 -6.218 1.00 14.89 229 ALA A O 1
ATOM 509 N N . ASP A 1 66 ? -2.050 -17.104 -6.020 1.00 15.59 230 ASP A N 1
ATOM 510 C CA . ASP A 1 66 ? -0.913 -18.021 -6.048 1.00 15.88 230 ASP A CA 1
ATOM 511 C C . ASP A 1 66 ? -0.078 -17.889 -7.320 1.00 17.78 230 ASP A C 1
ATOM 512 O O . ASP A 1 66 ? 1.148 -17.983 -7.276 1.00 20.01 230 ASP A O 1
ATOM 517 N N . VAL A 1 67 ? -0.743 -17.671 -8.451 1.00 19.76 231 VAL A N 1
ATOM 518 C CA . VAL A 1 67 ? -0.044 -17.506 -9.722 1.00 16.02 231 VAL A CA 1
ATOM 519 C C . VAL A 1 67 ? 0.824 -16.252 -9.709 1.00 15.76 231 VAL A C 1
ATOM 520 O O . VAL A 1 67 ? 1.912 -16.232 -10.286 1.00 15.98 231 VAL A O 1
ATOM 524 N N . SER A 1 68 ? 0.332 -15.204 -9.057 1.00 15.16 232 SER A N 1
ATOM 525 C CA . SER A 1 68 ? 1.077 -13.956 -8.944 1.00 14.75 232 SER A CA 1
ATOM 526 C C . SER A 1 68 ? 2.316 -14.127 -8.070 1.00 21.36 232 SER A C 1
ATOM 527 O O . SER A 1 68 ? 3.412 -13.711 -8.447 1.00 24.56 232 SER A O 1
ATOM 530 N N . VAL A 1 69 ? 2.130 -14.735 -6.901 1.00 15.41 233 VAL A N 1
ATOM 531 C CA . VAL A 1 69 ? 3.217 -14.961 -5.951 1.00 15.70 233 VAL A CA 1
ATOM 532 C C . VAL A 1 69 ? 4.396 -15.736 -6.546 1.00 15.17 233 VAL A C 1
ATOM 533 O O . VAL A 1 69 ? 5.550 -15.339 -6.382 1.00 15.12 233 VAL A O 1
ATOM 537 N N . LYS A 1 70 ? 4.103 -16.835 -7.235 1.00 15.57 234 LYS A N 1
ATOM 538 C CA . LYS A 1 70 ? 5.145 -17.649 -7.856 1.00 19.70 234 LYS A CA 1
ATOM 539 C C . LYS A 1 70 ? 5.842 -16.870 -8.961 1.00 20.85 234 LYS A C 1
ATOM 540 O O . LYS A 1 70 ? 7.062 -16.925 -9.110 1.00 18.16 234 LYS A O 1
ATOM 546 N N . GLN A 1 71 ? 5.043 -16.138 -9.726 1.00 22.32 235 GLN A N 1
ATOM 547 C CA . GLN A 1 71 ? 5.548 -15.264 -10.772 1.00 20.07 235 GLN A CA 1
ATOM 548 C C . GLN A 1 71 ? 6.450 -14.195 -10.161 1.00 16.75 235 GLN A C 1
ATOM 549 O O . GLN A 1 71 ? 7.485 -13.837 -10.728 1.00 16.75 235 GLN A O 1
ATOM 555 N N . CYS A 1 72 ? 6.045 -13.689 -9.001 1.00 15.01 236 CYS A N 1
ATOM 556 C CA . CYS A 1 72 ? 6.875 -12.777 -8.222 1.00 15.79 236 CYS A CA 1
ATOM 557 C C . CYS A 1 72 ? 8.178 -13.463 -7.833 1.00 15.00 236 CYS A C 1
ATOM 558 O O . CYS A 1 72 ? 9.259 -12.880 -7.926 1.00 15.46 236 CYS A O 1
ATOM 561 N N . GLN A 1 73 ? 8.054 -14.707 -7.386 1.00 15.28 237 GLN A N 1
ATOM 562 C CA . GLN A 1 73 ? 9.208 -15.518 -7.037 1.00 17.41 237 GLN A CA 1
ATOM 563 C C . GLN A 1 73 ? 10.116 -15.712 -8.250 1.00 15.96 237 GLN A C 1
ATOM 564 O O . GLN A 1 73 ? 11.336 -15.641 -8.131 1.00 16.15 237 GLN A O 1
ATOM 570 N N . GLN A 1 74 ? 9.521 -15.976 -9.409 1.00 16.03 238 GLN A N 1
ATOM 571 C CA . GLN A 1 74 ? 10.297 -16.187 -10.629 1.00 19.05 238 GLN A CA 1
ATOM 572 C C . GLN A 1 74 ? 11.132 -14.960 -11.019 1.00 23.06 238 GLN A C 1
ATOM 573 O O . GLN A 1 74 ? 12.296 -15.102 -11.409 1.00 16.46 238 GLN A O 1
ATOM 579 N N . ARG A 1 75 ? 10.545 -13.765 -10.920 1.00 23.20 239 ARG A N 1
ATOM 580 C CA . ARG A 1 75 ? 11.299 -12.543 -11.188 1.00 19.93 239 ARG A CA 1
ATOM 581 C C . ARG A 1 75 ? 12.476 -12.404 -10.249 1.00 16.10 239 ARG A C 1
ATOM 582 O O . ARG A 1 75 ? 13.569 -12.023 -10.661 1.00 15.92 239 ARG A O 1
ATOM 590 N N . TYR A 1 76 ? 12.246 -12.734 -8.984 1.00 15.62 240 TYR A N 1
ATOM 591 C CA . TYR A 1 76 ? 13.269 -12.575 -7.967 1.00 15.75 240 TYR A CA 1
ATOM 592 C C . TYR A 1 76 ? 14.415 -13.538 -8.230 1.00 16.29 240 TYR A C 1
ATOM 593 O O . TYR A 1 76 ? 15.578 -13.153 -8.156 1.00 16.51 240 TYR A O 1
ATOM 602 N N . GLU A 1 77 ? 14.079 -14.784 -8.549 1.00 16.55 241 GLU A N 1
ATOM 603 C CA . GLU A 1 77 ? 15.082 -15.778 -8.911 1.00 22.42 241 GLU A CA 1
ATOM 604 C C . GLU A 1 77 ? 15.916 -15.302 -10.095 1.00 21.37 241 GLU A C 1
ATOM 605 O O . GLU A 1 77 ? 17.138 -15.439 -10.097 1.00 17.78 241 GLU A O 1
ATOM 611 N N . ASP A 1 78 ? 15.250 -14.738 -11.098 1.00 25.60 242 ASP A N 1
ATOM 612 C CA . ASP A 1 78 ? 15.935 -14.213 -12.274 1.00 29.93 242 ASP A CA 1
ATOM 613 C C . ASP A 1 78 ? 16.866 -13.059 -11.917 1.00 29.48 242 ASP A C 1
ATOM 614 O O . ASP A 1 78 ? 17.935 -12.909 -12.510 1.00 36.00 242 ASP A O 1
ATOM 619 N N . MET A 1 79 ? 16.461 -12.247 -10.946 1.00 21.13 243 MET A N 1
ATOM 620 C CA . MET A 1 79 ? 17.272 -11.112 -10.523 1.00 17.92 243 MET A CA 1
ATOM 621 C C . MET A 1 79 ? 18.527 -11.563 -9.788 1.00 18.66 243 MET A C 1
ATOM 622 O O . MET A 1 79 ? 19.616 -11.041 -10.025 1.00 25.12 243 MET A O 1
ATOM 627 N N . LYS A 1 80 ? 18.372 -12.538 -8.900 1.00 20.57 244 LYS A N 1
ATOM 628 C CA . LYS A 1 80 ? 19.490 -13.011 -8.099 1.00 26.75 244 LYS A CA 1
ATOM 629 C C . LYS A 1 80 ? 20.397 -13.873 -8.969 1.00 26.14 244 LYS A C 1
ATOM 630 O O . LYS A 1 80 ? 21.617 -13.874 -8.800 1.00 26.18 244 LYS A O 1
ATOM 636 N N . ASN A 1 81 ? 19.790 -14.604 -9.901 1.00 32.53 245 ASN A N 1
ATOM 637 C CA . ASN A 1 81 ? 20.525 -15.531 -10.757 1.00 39.29 245 ASN A CA 1
ATOM 638 C C . ASN A 1 81 ? 21.282 -14.830 -11.883 1.00 40.57 245 ASN A C 1
ATOM 639 O O . ASN A 1 81 ? 22.021 -15.469 -12.630 1.00 36.34 245 ASN A O 1
ATOM 644 N N . ARG A 1 82 ? 21.078 -13.523 -12.019 1.00 45.28 246 ARG A N 1
ATOM 645 C CA . ARG A 1 82 ? 21.895 -12.726 -12.931 1.00 47.55 246 ARG A CA 1
ATOM 646 C C . ARG A 1 82 ? 23.136 -12.307 -12.178 1.00 52.07 246 ARG A C 1
ATOM 647 O O . ARG A 1 82 ? 23.155 -11.297 -11.481 1.00 54.56 246 ARG A O 1
ATOM 655 N N . ARG A 1 83 ? 24.175 -13.112 -12.334 1.00 53.04 247 ARG A N 1
ATOM 656 C CA . ARG A 1 83 ? 25.392 -12.966 -11.561 1.00 50.39 247 ARG A CA 1
ATOM 657 C C . ARG A 1 83 ? 26.175 -11.710 -11.935 1.00 53.05 247 ARG A C 1
ATOM 658 O O . ARG A 1 83 ? 26.799 -11.617 -12.994 1.00 54.60 247 ARG A O 1
ATOM 666 N N . ASP A 1 84 ? 26.095 -10.737 -11.035 1.00 54.27 248 ASP A N 1
ATOM 667 C CA . ASP A 1 84 ? 26.796 -9.468 -11.132 1.00 53.15 248 ASP A CA 1
ATOM 668 C C . ASP A 1 84 ? 27.294 -9.146 -9.738 1.00 55.23 248 ASP A C 1
ATOM 669 O O . ASP A 1 84 ? 27.460 -10.044 -8.916 1.00 57.18 248 ASP A O 1
ATOM 674 N N . SER A 1 85 ? 27.505 -7.866 -9.464 1.00 52.49 249 SER A N 1
ATOM 675 C CA . SER A 1 85 ? 28.182 -7.457 -8.245 1.00 50.76 249 SER A CA 1
ATOM 676 C C . SER A 1 85 ? 27.172 -6.947 -7.221 1.00 50.04 249 SER A C 1
ATOM 677 O O . SER A 1 85 ? 27.493 -6.787 -6.044 1.00 53.57 249 SER A O 1
ATOM 680 N N . GLU A 1 86 ? 25.948 -6.702 -7.681 1.00 46.52 250 GLU A N 1
ATOM 681 C CA . GLU A 1 86 ? 24.927 -6.072 -6.852 1.00 39.12 250 GLU A CA 1
ATOM 682 C C . GLU A 1 86 ? 24.426 -7.037 -5.784 1.00 38.72 250 GLU A C 1
ATOM 683 O O . GLU A 1 86 ? 24.189 -8.213 -6.061 1.00 37.03 250 GLU A O 1
ATOM 685 N N . TYR A 1 87 ? 24.261 -6.538 -4.564 1.00 38.36 251 TYR A N 1
ATOM 686 C CA . TYR A 1 87 ? 23.662 -7.334 -3.502 1.00 40.88 251 TYR A CA 1
ATOM 687 C C . TYR A 1 87 ? 22.152 -7.440 -3.681 1.00 41.83 251 TYR A C 1
ATOM 688 O O . TYR A 1 87 ? 21.504 -6.494 -4.132 1.00 43.11 251 TYR A O 1
ATOM 697 N N . ILE A 1 88 ? 21.595 -8.594 -3.330 1.00 40.47 252 ILE A N 1
ATOM 698 C CA . ILE A 1 88 ? 20.148 -8.759 -3.334 1.00 34.55 252 ILE A CA 1
ATOM 699 C C . ILE A 1 88 ? 19.673 -9.366 -2.017 1.00 31.28 252 ILE A C 1
ATOM 700 O O . ILE A 1 88 ? 20.323 -10.245 -1.451 1.00 30.52 252 ILE A O 1
ATOM 705 N N . PHE A 1 89 ? 18.539 -8.874 -1.530 1.00 29.83 253 PHE A N 1
ATOM 706 C CA . PHE A 1 89 ? 17.912 -9.405 -0.325 1.00 25.99 253 PHE A CA 1
ATOM 707 C C . PHE A 1 89 ? 17.598 -10.893 -0.434 1.00 23.97 253 PHE A C 1
ATOM 708 O O . PHE A 1 89 ? 17.341 -11.405 -1.524 1.00 19.72 253 PHE A O 1
ATOM 716 N N . SER A 1 90 ? 17.622 -11.585 0.698 1.00 16.81 254 SER A N 1
ATOM 717 C CA . SER A 1 90 ? 17.069 -12.928 0.757 1.00 17.70 254 SER A CA 1
ATOM 718 C C . SER A 1 90 ? 15.557 -12.763 0.753 1.00 18.35 254 SER A C 1
ATOM 719 O O . SER A 1 90 ? 15.043 -11.756 1.240 1.00 21.13 254 SER A O 1
ATOM 722 N N . ALA A 1 91 ? 14.834 -13.738 0.218 1.00 18.86 255 ALA A N 1
ATOM 723 C CA . ALA A 1 91 ? 13.405 -13.543 0.022 1.00 17.41 255 ALA A CA 1
ATOM 724 C C . ALA A 1 91 ? 12.589 -14.787 0.328 1.00 17.72 255 ALA A C 1
ATOM 725 O O . ALA A 1 91 ? 13.110 -15.900 0.377 1.00 18.37 255 ALA A O 1
ATOM 727 N N . GLU A 1 92 ? 11.295 -14.571 0.523 1.00 17.72 256 GLU A N 1
ATOM 728 C CA . GLU A 1 92 ? 10.382 -15.603 0.981 1.00 19.87 256 GLU A CA 1
ATOM 729 C C . GLU A 1 92 ? 9.014 -15.315 0.384 1.00 22.35 256 GLU A C 1
ATOM 730 O O . GLU A 1 92 ? 8.562 -14.171 0.387 1.00 22.00 256 GLU A O 1
ATOM 736 N N . PHE A 1 93 ? 8.355 -16.347 -0.130 1.00 15.73 257 PHE A N 1
ATOM 737 C CA . PHE A 1 93 ? 7.127 -16.137 -0.883 1.00 15.44 257 PHE A CA 1
ATOM 738 C C . PHE A 1 93 ? 5.979 -16.983 -0.350 1.00 17.71 257 PHE A C 1
ATOM 739 O O . PHE A 1 93 ? 6.078 -18.206 -0.252 1.00 19.13 257 PHE A O 1
ATOM 747 N N . ILE A 1 94 ? 4.886 -16.311 -0.008 1.00 15.75 258 ILE A N 1
ATOM 748 C CA . ILE A 1 94 ? 3.769 -16.956 0.660 1.00 18.06 258 ILE A CA 1
ATOM 749 C C . ILE A 1 94 ? 2.443 -16.620 -0.008 1.00 18.46 258 ILE A C 1
ATOM 750 O O . ILE A 1 94 ? 2.058 -15.454 -0.087 1.00 14.70 258 ILE A O 1
ATOM 755 N N . THR A 1 95 ? 1.752 -17.644 -0.496 1.00 15.53 259 THR A N 1
ATOM 756 C CA . THR A 1 95 ? 0.385 -17.481 -0.968 1.00 15.43 259 THR A CA 1
ATOM 757 C C . THR A 1 95 ? -0.555 -17.488 0.231 1.00 16.22 259 THR A C 1
ATOM 758 O O . THR A 1 95 ? -0.543 -18.427 1.026 1.00 17.01 259 THR A O 1
ATOM 762 N N . ALA A 1 96 ? -1.362 -16.441 0.367 1.00 15.02 260 ALA A N 1
ATOM 763 C CA . ALA A 1 96 ? -2.206 -16.305 1.548 1.00 15.90 260 ALA A CA 1
ATOM 764 C C . ALA A 1 96 ? -3.200 -15.157 1.433 1.00 14.58 260 ALA A C 1
ATOM 765 O O . ALA A 1 96 ? -2.901 -14.111 0.858 1.00 14.18 260 ALA A O 1
ATOM 767 N N . ASP A 1 97 ? -4.389 -15.373 1.986 1.00 14.73 261 ASP A N 1
ATOM 768 C CA . ASP A 1 97 ? -5.378 -14.316 2.138 1.00 14.39 261 ASP A CA 1
ATOM 769 C C . ASP A 1 97 ? -5.075 -13.580 3.439 1.00 14.08 261 ASP A C 1
ATOM 770 O O . ASP A 1 97 ? -5.370 -14.072 4.529 1.00 14.31 261 ASP A O 1
ATOM 775 N N . SER A 1 98 ? -4.481 -12.398 3.319 1.00 14.07 262 SER A N 1
ATOM 776 C CA . SER A 1 98 ? -4.061 -11.637 4.488 1.00 13.53 262 SER A CA 1
ATOM 777 C C . SER A 1 98 ? -5.232 -10.951 5.186 1.00 13.24 262 SER A C 1
ATOM 778 O O . SER A 1 98 ? -5.034 -10.153 6.103 1.00 13.10 262 SER A O 1
ATOM 781 N N . SER A 1 99 ? -6.450 -11.265 4.755 1.00 16.64 263 SER A N 1
ATOM 782 C CA . SER A 1 99 ? -7.642 -10.738 5.409 1.00 23.09 263 SER A CA 1
ATOM 783 C C . SER A 1 99 ? -8.381 -11.823 6.187 1.00 27.59 263 SER A C 1
ATOM 784 O O . SER A 1 99 ? -9.315 -11.532 6.935 1.00 29.36 263 SER A O 1
ATOM 787 N N . LYS A 1 100 ? -7.960 -13.073 6.011 1.00 28.48 264 LYS A N 1
ATOM 788 C CA . LYS A 1 100 ? -8.591 -14.189 6.709 1.00 26.60 264 LYS A CA 1
ATOM 789 C C . LYS A 1 100 ? -7.575 -15.157 7.311 1.00 25.32 264 LYS A C 1
ATOM 790 O O . LYS A 1 100 ? -7.943 -16.077 8.042 1.00 27.23 264 LYS A O 1
ATOM 796 N N . GLU A 1 101 ? -6.297 -14.948 7.010 1.00 19.50 265 GLU A N 1
ATOM 797 C CA . GLU A 1 101 ? -5.254 -15.843 7.499 1.00 17.12 265 GLU A CA 1
ATOM 798 C C . GLU A 1 101 ? -4.159 -15.073 8.227 1.00 14.83 265 GLU A C 1
ATOM 799 O O . GLU A 1 101 ? -3.777 -13.977 7.818 1.00 14.34 265 GLU A O 1
ATOM 805 N N . LEU A 1 102 ? -3.655 -15.659 9.307 1.00 15.17 266 LEU A N 1
ATOM 806 C CA . LEU A 1 102 ? -2.593 -15.045 10.093 1.00 21.02 266 LEU A CA 1
ATOM 807 C C . LEU A 1 102 ? -1.221 -15.382 9.511 1.00 19.43 266 LEU A C 1
ATOM 808 O O . LEU A 1 102 ? -0.818 -16.545 9.483 1.00 15.60 266 LEU A O 1
ATOM 813 N N . LEU A 1 103 ? -0.512 -14.357 9.049 1.00 19.15 267 LEU A N 1
ATOM 814 C CA . LEU A 1 103 ? 0.788 -14.532 8.403 1.00 18.04 267 LEU A CA 1
ATOM 815 C C . LEU A 1 103 ? 1.860 -15.111 9.326 1.00 18.35 267 LEU A C 1
ATOM 816 O O . LEU A 1 103 ? 2.757 -15.823 8.873 1.00 17.06 267 LEU A O 1
ATOM 821 N N . ILE A 1 104 ? 1.774 -14.796 10.615 1.00 23.26 268 ILE A N 1
ATOM 822 C CA . ILE A 1 104 ? 2.783 -15.236 11.574 1.00 25.36 268 ILE A CA 1
ATOM 823 C C . ILE A 1 104 ? 2.874 -16.758 11.641 1.00 30.99 268 ILE A C 1
ATOM 824 O O . ILE A 1 104 ? 3.930 -17.312 11.944 1.00 35.92 268 ILE A O 1
ATOM 829 N N . ASP A 1 105 ? 1.762 -17.429 11.362 1.00 27.03 269 ASP A N 1
ATOM 830 C CA . ASP A 1 105 ? 1.740 -18.886 11.353 1.00 23.25 269 ASP A CA 1
ATOM 831 C C . ASP A 1 105 ? 2.336 -19.447 10.065 1.00 21.38 269 ASP A C 1
ATOM 832 O O . ASP A 1 105 ? 2.621 -20.641 9.971 1.00 22.26 269 ASP A O 1
ATOM 837 N N . LYS A 1 106 ? 2.524 -18.583 9.074 1.00 16.70 270 LYS A N 1
ATOM 838 C CA . LYS A 1 106 ? 3.050 -19.016 7.784 1.00 26.08 270 LYS A CA 1
ATOM 839 C C . LYS A 1 106 ? 4.530 -18.706 7.579 1.00 21.65 270 LYS A C 1
ATOM 840 O O . LYS A 1 106 ? 5.167 -19.298 6.710 1.00 19.78 270 LYS A O 1
ATOM 846 N N . PHE A 1 107 ? 5.076 -17.784 8.367 1.00 24.58 271 PHE A N 1
ATOM 847 C CA . PHE A 1 107 ? 6.473 -17.380 8.200 1.00 22.78 271 PHE A CA 1
ATOM 848 C C . PHE A 1 107 ? 7.411 -18.546 8.487 1.00 19.36 271 PHE A C 1
ATOM 849 O O . PHE A 1 107 ? 7.104 -19.409 9.310 1.00 17.76 271 PHE A O 1
ATOM 857 N N . ARG A 1 108 ? 8.550 -18.574 7.800 1.00 17.41 272 ARG A N 1
ATOM 858 C CA . ARG A 1 108 ? 9.561 -19.594 8.052 1.00 24.47 272 ARG A CA 1
ATOM 859 C C . ARG A 1 108 ? 10.007 -19.484 9.503 1.00 27.62 272 ARG A C 1
ATOM 860 O O . ARG A 1 108 ? 10.182 -20.485 10.196 1.00 35.45 272 ARG A O 1
ATOM 868 N N . ASP A 1 109 ? 10.188 -18.243 9.945 1.00 23.74 273 ASP A N 1
ATOM 869 C CA . ASP A 1 109 ? 10.612 -17.940 11.306 1.00 25.45 273 ASP A CA 1
ATOM 870 C C . ASP A 1 109 ? 9.429 -17.453 12.138 1.00 25.52 273 ASP A C 1
ATOM 871 O O . ASP A 1 109 ? 8.887 -16.378 11.886 1.00 21.01 273 ASP A O 1
ATOM 876 N N . PRO A 1 110 ? 9.026 -18.254 13.133 1.00 31.33 274 PRO A N 1
ATOM 877 C CA . PRO A 1 110 ? 7.891 -17.969 14.019 1.00 36.80 274 PRO A CA 1
ATOM 878 C C . PRO A 1 110 ? 8.061 -16.660 14.787 1.00 41.91 274 PRO A C 1
ATOM 879 O O . PRO A 1 110 ? 7.080 -16.070 15.239 1.00 46.18 274 PRO A O 1
ATOM 883 N N . GLN A 1 111 ? 9.306 -16.221 14.931 1.00 38.47 275 GLN A N 1
ATOM 884 C CA . GLN A 1 111 ? 9.626 -15.039 15.720 1.00 32.14 275 GLN A CA 1
ATOM 885 C C . GLN A 1 111 ? 9.877 -13.827 14.825 1.00 28.22 275 GLN A C 1
ATOM 886 O O . GLN A 1 111 ? 10.400 -12.809 15.274 1.00 28.23 275 GLN A O 1
ATOM 892 N N . MET A 1 112 ? 9.481 -13.947 13.561 1.00 25.06 276 MET A N 1
ATOM 893 C CA . MET A 1 112 ? 9.726 -12.922 12.547 1.00 26.17 276 MET A CA 1
ATOM 894 C C . MET A 1 112 ? 9.211 -11.534 12.935 1.00 28.88 276 MET A C 1
ATOM 895 O O . MET A 1 112 ? 8.079 -11.386 13.397 1.00 30.13 276 MET A O 1
ATOM 900 N N . CYS A 1 113 ? 10.055 -10.523 12.744 1.00 30.85 277 CYS A N 1
ATOM 901 C CA . CYS A 1 113 ? 9.641 -9.126 12.867 1.00 28.04 277 CYS A CA 1
ATOM 902 C C . CYS A 1 113 ? 10.013 -8.337 11.613 1.00 24.68 277 CYS A C 1
ATOM 903 O O . CYS A 1 113 ? 10.895 -8.743 10.858 1.00 21.98 277 CYS A O 1
ATOM 906 N N . PHE A 1 114 ? 9.344 -7.207 11.400 1.00 24.39 278 PHE A N 1
ATOM 907 C CA . PHE A 1 114 ? 9.608 -6.375 10.230 1.00 20.43 278 PHE A CA 1
ATOM 908 C C . PHE A 1 114 ? 9.860 -4.923 10.619 1.00 21.78 278 PHE A C 1
ATOM 909 O O . PHE A 1 114 ? 9.348 -4.444 11.632 1.00 28.65 278 PHE A O 1
ATOM 917 N N . ASP A 1 115 ? 10.648 -4.226 9.807 1.00 13.93 279 ASP A N 1
ATOM 918 C CA . ASP A 1 115 ? 10.879 -2.802 10.008 1.00 13.88 279 ASP A CA 1
ATOM 919 C C . ASP A 1 115 ? 9.875 -1.994 9.195 1.00 12.79 279 ASP A C 1
ATOM 920 O O . ASP A 1 115 ? 9.519 -0.874 9.558 1.00 18.81 279 ASP A O 1
ATOM 925 N N . ILE A 1 116 ? 9.422 -2.578 8.090 1.00 12.68 280 ILE A N 1
ATOM 926 C CA . ILE A 1 116 ? 8.460 -1.925 7.214 1.00 14.43 280 ILE A CA 1
ATOM 927 C C . ILE A 1 116 ? 7.480 -2.925 6.619 1.00 19.74 280 ILE A C 1
ATOM 928 O O . ILE A 1 116 ? 7.880 -3.973 6.109 1.00 22.47 280 ILE A O 1
ATOM 933 N N . CYS A 1 117 ? 6.196 -2.598 6.685 1.00 11.86 281 CYS A N 1
ATOM 934 C CA . CYS A 1 117 ? 5.204 -3.302 5.889 1.00 11.78 281 CYS A CA 1
ATOM 935 C C . CYS A 1 117 ? 4.745 -2.396 4.755 1.00 11.53 281 CYS A C 1
ATOM 936 O O . CYS A 1 117 ? 4.245 -1.296 4.992 1.00 11.28 281 CYS A O 1
ATOM 939 N N . SER A 1 118 ? 4.918 -2.860 3.524 1.00 13.00 282 SER A N 1
ATOM 940 C CA . SER A 1 118 ? 4.535 -2.067 2.367 1.00 13.68 282 SER A CA 1
ATOM 941 C C . SER A 1 118 ? 3.284 -2.650 1.730 1.00 16.10 282 SER A C 1
ATOM 942 O O . SER A 1 118 ? 3.296 -3.770 1.216 1.00 14.99 282 SER A O 1
ATOM 945 N N . CYS A 1 119 ? 2.202 -1.882 1.774 1.00 16.73 283 CYS A N 1
ATOM 946 C CA . CYS A 1 119 ? 0.920 -2.326 1.246 1.00 12.79 283 CYS A CA 1
ATOM 947 C C . CYS A 1 119 ? 0.441 -1.372 0.157 1.00 13.32 283 CYS A C 1
ATOM 948 O O . CYS A 1 119 ? -0.320 -0.441 0.420 1.00 11.02 283 CYS A O 1
ATOM 951 N N . GLN A 1 120 ? 0.893 -1.610 -1.069 1.00 11.28 284 GLN A N 1
ATOM 952 C CA . GLN A 1 120 ? 0.625 -0.697 -2.171 1.00 11.27 284 GLN A CA 1
ATOM 953 C C . GLN A 1 120 ? -0.602 -1.128 -2.972 1.00 12.22 284 GLN A C 1
ATOM 954 O O . GLN A 1 120 ? -0.573 -2.143 -3.669 1.00 12.98 284 GLN A O 1
ATOM 960 N N . PHE A 1 121 ? -1.678 -0.352 -2.861 1.00 11.51 285 PHE A N 1
ATOM 961 C CA . PHE A 1 121 ? -2.910 -0.602 -3.610 1.00 15.83 285 PHE A CA 1
ATOM 962 C C . PHE A 1 121 ? -3.612 -1.894 -3.197 1.00 20.95 285 PHE A C 1
ATOM 963 O O . PHE A 1 121 ? -4.164 -2.595 -4.042 1.00 28.70 285 PHE A O 1
ATOM 971 N N . VAL A 1 122 ? -3.614 -2.200 -1.904 1.00 17.61 286 VAL A N 1
ATOM 972 C CA . VAL A 1 122 ? -4.181 -3.463 -1.439 1.00 16.89 286 VAL A CA 1
ATOM 973 C C . VAL A 1 122 ? -5.202 -3.300 -0.312 1.00 18.30 286 VAL A C 1
ATOM 974 O O . VAL A 1 122 ? -6.200 -4.019 -0.267 1.00 24.30 286 VAL A O 1
ATOM 978 N N . CYS A 1 123 ? -4.935 -2.362 0.593 1.00 12.79 287 CYS A N 1
ATOM 979 C CA . CYS A 1 123 ? -5.699 -2.201 1.833 1.00 14.73 287 CYS A CA 1
ATOM 980 C C . CYS A 1 123 ? -7.219 -2.246 1.668 1.00 13.96 287 CYS A C 1
ATOM 981 O O . CYS A 1 123 ? -7.920 -2.830 2.495 1.00 13.93 287 CYS A O 1
ATOM 984 N N . HIS A 1 124 ? -7.724 -1.631 0.604 1.00 12.54 288 HIS A N 1
ATOM 985 C CA . HIS A 1 124 ? -9.164 -1.446 0.447 1.00 13.47 288 HIS A CA 1
ATOM 986 C C . HIS A 1 124 ? -9.922 -2.741 0.153 1.00 12.36 288 HIS A C 1
ATOM 987 O O . HIS A 1 124 ? -11.137 -2.801 0.340 1.00 12.40 288 HIS A O 1
ATOM 994 N N . TYR A 1 125 ? -9.215 -3.773 -0.301 1.00 12.00 289 TYR A N 1
ATOM 995 C CA . TYR A 1 125 ? -9.843 -5.077 -0.504 1.00 12.34 289 TYR A CA 1
ATOM 996 C C . TYR A 1 125 ? -10.200 -5.731 0.830 1.00 15.66 289 TYR A C 1
ATOM 997 O O . TYR A 1 125 ? -11.083 -6.585 0.895 1.00 19.79 289 TYR A O 1
ATOM 1006 N N . SER A 1 126 ? -9.511 -5.320 1.889 1.00 12.10 290 SER A N 1
ATOM 1007 C CA . SER A 1 126 ? -9.693 -5.918 3.207 1.00 13.24 290 SER A CA 1
ATOM 1008 C C . SER A 1 126 ? -10.937 -5.389 3.913 1.00 15.09 290 SER A C 1
ATOM 1009 O O . SER A 1 126 ? -11.463 -6.028 4.823 1.00 16.29 290 SER A O 1
ATOM 1012 N N . PHE A 1 127 ? -11.407 -4.221 3.491 1.00 14.55 291 PHE A N 1
ATOM 1013 C CA . PHE A 1 127 ? -12.526 -3.572 4.164 1.00 16.81 291 PHE A CA 1
ATOM 1014 C C . PHE A 1 127 ? -13.865 -4.105 3.665 1.00 25.03 291 PHE A C 1
ATOM 1015 O O . PHE A 1 127 ? -14.895 -3.441 3.788 1.00 27.57 291 PHE A O 1
ATOM 1023 N N . GLU A 1 128 ? -13.835 -5.304 3.090 1.00 24.46 292 GLU A N 1
ATOM 1024 C CA . GLU A 1 128 ? -15.053 -6.038 2.764 1.00 21.23 292 GLU A CA 1
ATOM 1025 C C . GLU A 1 128 ? -15.879 -6.276 4.025 1.00 14.73 292 GLU A C 1
ATOM 1026 O O . GLU A 1 128 ? -17.108 -6.219 3.999 1.00 15.31 292 GLU A O 1
ATOM 1032 N N . SER A 1 129 ? -15.187 -6.549 5.126 1.00 13.28 293 SER A N 1
ATOM 1033 C CA . SER A 1 129 ? -15.821 -6.678 6.433 1.00 13.41 293 SER A CA 1
ATOM 1034 C C . SER A 1 129 ? -14.846 -6.268 7.531 1.00 13.04 293 SER A C 1
ATOM 1035 O O . SER A 1 129 ? -13.654 -6.101 7.275 1.00 12.71 293 SER A O 1
ATOM 1038 N N . TYR A 1 130 ? -15.351 -6.104 8.750 1.00 18.59 294 TYR A N 1
ATOM 1039 C CA . TYR A 1 130 ? -14.509 -5.660 9.856 1.00 13.42 294 TYR A CA 1
ATOM 1040 C C . TYR A 1 130 ? -13.422 -6.671 10.192 1.00 12.87 294 TYR A C 1
ATOM 1041 O O . TYR A 1 130 ? -12.275 -6.301 10.440 1.00 15.18 294 TYR A O 1
ATOM 1050 N N . GLU A 1 131 ? -13.791 -7.948 10.204 1.00 13.31 295 GLU A N 1
ATOM 1051 C CA . GLU A 1 131 ? -12.866 -9.006 10.591 1.00 13.52 295 GLU A CA 1
ATOM 1052 C C . GLU A 1 131 ? -11.703 -9.084 9.611 1.00 14.29 295 GLU A C 1
ATOM 1053 O O . GLU A 1 131 ? -10.554 -9.268 10.012 1.00 13.22 295 GLU A O 1
ATOM 1059 N N . GLN A 1 132 ? -12.010 -8.940 8.325 1.00 13.29 296 GLN A N 1
ATOM 1060 C CA . GLN A 1 132 ? -10.992 -8.946 7.283 1.00 15.53 296 GLN A CA 1
ATOM 1061 C C . GLN A 1 132 ? -10.078 -7.727 7.377 1.00 16.73 296 GLN A C 1
ATOM 1062 O O . GLN A 1 132 ? -8.860 -7.846 7.243 1.00 12.48 296 GLN A O 1
ATOM 1068 N N . ALA A 1 133 ? -10.670 -6.558 7.604 1.00 16.39 297 ALA A N 1
ATOM 1069 C CA . ALA A 1 133 ? -9.901 -5.326 7.755 1.00 16.30 297 ALA A CA 1
ATOM 1070 C C . ALA A 1 133 ? -8.986 -5.399 8.971 1.00 21.86 297 ALA A C 1
ATOM 1071 O O . ALA A 1 133 ? -7.809 -5.045 8.897 1.00 26.62 297 ALA A O 1
ATOM 1073 N N . ASP A 1 134 ? -9.537 -5.858 10.090 1.00 12.00 298 ASP A N 1
ATOM 1074 C CA . ASP A 1 134 ? -8.759 -6.064 11.304 1.00 12.03 298 ASP A CA 1
ATOM 1075 C C . ASP A 1 134 ? -7.631 -7.074 11.081 1.00 12.24 298 ASP A C 1
ATOM 1076 O O . ASP A 1 134 ? -6.509 -6.878 11.550 1.00 12.14 298 ASP A O 1
ATOM 1081 N N . MET A 1 135 ? -7.932 -8.149 10.360 1.00 12.57 299 MET A N 1
ATOM 1082 C CA . MET A 1 135 ? -6.944 -9.191 10.099 1.00 20.09 299 MET A CA 1
ATOM 1083 C C . MET A 1 135 ? -5.782 -8.694 9.240 1.00 16.05 299 MET A C 1
ATOM 1084 O O . MET A 1 135 ? -4.627 -9.031 9.501 1.00 16.15 299 MET A O 1
ATOM 1089 N N . MET A 1 136 ? -6.081 -7.895 8.221 1.00 12.29 300 MET A N 1
ATOM 1090 C CA . MET A 1 136 ? -5.023 -7.358 7.372 1.00 16.98 300 MET A CA 1
ATOM 1091 C C . MET A 1 136 ? -4.183 -6.345 8.139 1.00 15.90 300 MET A C 1
ATOM 1092 O O . MET A 1 136 ? -2.957 -6.330 8.028 1.00 11.77 300 MET A O 1
ATOM 1097 N N . LEU A 1 137 ? -4.853 -5.497 8.912 1.00 13.96 301 LEU A N 1
ATOM 1098 C CA . LEU A 1 137 ? -4.167 -4.533 9.760 1.00 11.35 301 LEU A CA 1
ATOM 1099 C C . LEU A 1 137 ? -3.267 -5.249 10.762 1.00 11.59 301 LEU A C 1
ATOM 1100 O O . LEU A 1 137 ? -2.163 -4.793 11.058 1.00 12.51 301 LEU A O 1
ATOM 1105 N N . ARG A 1 138 ? -3.745 -6.378 11.276 1.00 11.93 302 ARG A N 1
ATOM 1106 C CA . ARG A 1 138 ? -2.981 -7.164 12.238 1.00 16.08 302 ARG A CA 1
ATOM 1107 C C . ARG A 1 138 ? -1.737 -7.775 11.593 1.00 19.55 302 ARG A C 1
ATOM 1108 O O . ARG A 1 138 ? -0.641 -7.712 12.154 1.00 20.27 302 ARG A O 1
ATOM 1116 N N . ASN A 1 139 ? -1.914 -8.369 10.416 1.00 12.52 303 ASN A N 1
ATOM 1117 C CA . ASN A 1 139 ? -0.802 -8.970 9.688 1.00 12.71 303 ASN A CA 1
ATOM 1118 C C . ASN A 1 139 ? 0.208 -7.925 9.236 1.00 12.42 303 ASN A C 1
ATOM 1119 O O . ASN A 1 139 ? 1.388 -8.225 9.058 1.00 17.38 303 ASN A O 1
ATOM 1124 N N . ALA A 1 140 ? -0.266 -6.699 9.045 1.00 13.41 304 ALA A N 1
ATOM 1125 C CA . ALA A 1 140 ? 0.581 -5.611 8.571 1.00 13.38 304 ALA A CA 1
ATOM 1126 C C . ALA A 1 140 ? 1.352 -4.926 9.696 1.00 20.82 304 ALA A C 1
ATOM 1127 O O . ALA A 1 140 ? 2.458 -4.433 9.481 1.00 24.90 304 ALA A O 1
ATOM 1129 N N . CYS A 1 141 ? 0.773 -4.895 10.893 1.00 20.45 305 CYS A N 1
ATOM 1130 C CA . CYS A 1 141 ? 1.301 -4.035 11.947 1.00 21.52 305 CYS A CA 1
ATOM 1131 C C . CYS A 1 141 ? 1.780 -4.740 13.217 1.00 24.93 305 CYS A C 1
ATOM 1132 O O . CYS A 1 141 ? 2.666 -4.231 13.899 1.00 29.44 305 CYS A O 1
ATOM 1135 N N . GLU A 1 142 ? 1.208 -5.895 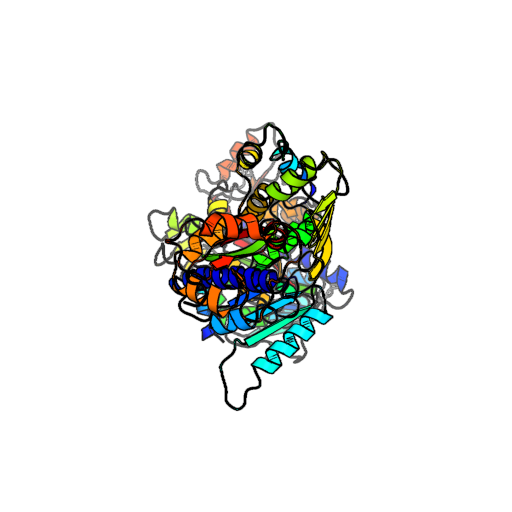13.545 1.00 12.34 306 GLU A N 1
ATOM 1136 C CA . GLU A 1 142 ? 1.467 -6.495 14.854 1.00 25.62 306 GLU A CA 1
ATOM 1137 C C . GLU A 1 142 ? 2.926 -6.920 15.042 1.00 26.19 306 GLU A C 1
ATOM 1138 O O . GLU A 1 142 ? 3.466 -6.817 16.145 1.00 33.10 306 GLU A O 1
ATOM 1144 N N . ARG A 1 143 ? 3.561 -7.396 13.976 1.00 22.84 307 ARG A N 1
ATOM 1145 C CA . ARG A 1 143 ? 4.950 -7.841 14.062 1.00 13.58 307 ARG A CA 1
ATOM 1146 C C . ARG A 1 143 ? 5.941 -6.772 13.605 1.00 13.39 307 ARG A C 1
ATOM 1147 O O . ARG A 1 143 ? 7.117 -7.064 13.392 1.00 25.82 307 ARG A O 1
ATOM 1155 N N . LEU A 1 144 ? 5.470 -5.539 13.459 1.00 12.93 308 LEU A N 1
ATOM 1156 C CA . LEU A 1 144 ? 6.365 -4.419 13.190 1.00 12.81 308 LEU A CA 1
ATOM 1157 C C . LEU A 1 144 ? 7.279 -4.181 14.383 1.00 14.92 308 LEU A C 1
ATOM 1158 O O . LEU A 1 144 ? 6.815 -4.111 15.520 1.00 19.11 308 LEU A O 1
ATOM 1163 N N . SER A 1 145 ? 8.578 -4.068 14.126 1.00 14.17 309 SER A N 1
ATOM 1164 C CA . SER A 1 145 ? 9.514 -3.660 15.164 1.00 18.10 309 SER A CA 1
ATOM 1165 C C . SER A 1 145 ? 9.122 -2.279 15.669 1.00 24.23 309 SER A C 1
ATOM 1166 O O . SER A 1 145 ? 8.608 -1.464 14.901 1.00 27.36 309 SER A O 1
ATOM 1169 N N . PRO A 1 146 ? 9.345 -2.015 16.965 1.00 27.03 310 PRO A N 1
ATOM 1170 C CA . PRO A 1 146 ? 9.018 -0.687 17.497 1.00 27.58 310 PRO A CA 1
ATOM 1171 C C . PRO A 1 146 ? 9.775 0.399 16.741 1.00 25.04 310 PRO A C 1
ATOM 1172 O O . PRO A 1 146 ? 11.001 0.343 16.648 1.00 25.16 310 PRO A O 1
ATOM 1176 N N . GLY A 1 147 ? 9.047 1.376 16.210 1.00 25.15 311 GLY A N 1
ATOM 1177 C CA . GLY A 1 147 ? 9.639 2.391 15.359 1.00 24.92 311 GLY A CA 1
ATOM 1178 C C . GLY A 1 147 ? 9.472 2.078 13.882 1.00 25.44 311 GLY A C 1
ATOM 1179 O O . GLY A 1 147 ? 9.717 2.931 13.029 1.00 28.58 311 GLY A O 1
ATOM 1180 N N . GLY A 1 148 ? 9.052 0.853 13.579 1.00 20.39 312 GLY A N 1
ATOM 1181 C CA . GLY A 1 148 ? 8.812 0.445 12.205 1.00 21.77 312 GLY A CA 1
ATOM 1182 C C . GLY A 1 148 ? 7.614 1.165 11.614 1.00 18.56 312 GLY A C 1
ATOM 1183 O O . GLY A 1 148 ? 6.915 1.893 12.319 1.00 20.52 312 GLY A O 1
ATOM 1184 N N . TYR A 1 149 ? 7.360 0.962 10.325 1.00 12.30 313 TYR A N 1
ATOM 1185 C CA . TYR A 1 149 ? 6.288 1.697 9.662 1.00 11.37 313 TYR A CA 1
ATOM 1186 C C . TYR A 1 149 ? 5.330 0.831 8.856 1.00 11.24 313 TYR A C 1
ATOM 1187 O O . TYR A 1 149 ? 5.695 -0.227 8.344 1.00 14.39 313 TYR A O 1
ATOM 1196 N N . PHE A 1 150 ? 4.096 1.313 8.753 1.00 21.93 314 PHE A N 1
ATOM 1197 C CA . PHE A 1 150 ? 3.081 0.728 7.890 1.00 15.70 314 PHE A CA 1
ATOM 1198 C C . PHE A 1 150 ? 2.756 1.736 6.797 1.00 16.90 314 PHE A C 1
ATOM 1199 O O . PHE A 1 150 ? 2.041 2.709 7.032 1.00 16.73 314 PHE A O 1
ATOM 1207 N N . ILE A 1 151 ? 3.287 1.501 5.603 1.00 10.78 315 ILE A N 1
ATOM 1208 C CA . ILE A 1 151 ? 3.149 2.454 4.510 1.00 10.70 315 ILE A CA 1
ATOM 1209 C C . ILE A 1 151 ? 2.382 1.838 3.352 1.00 10.70 315 ILE A C 1
ATOM 1210 O O . ILE A 1 151 ? 2.458 0.633 3.113 1.00 10.84 315 ILE A O 1
ATOM 1215 N N . GLY A 1 152 ? 1.632 2.666 2.637 1.00 10.60 316 GLY A N 1
ATOM 1216 C CA . GLY A 1 152 ? 0.881 2.175 1.503 1.00 10.65 316 GLY A CA 1
ATOM 1217 C C . GLY A 1 152 ? 0.135 3.233 0.721 1.00 10.60 316 GLY A C 1
ATOM 1218 O O . GLY A 1 152 ? 0.314 4.436 0.915 1.00 10.54 316 GLY A O 1
ATOM 1219 N N . THR A 1 153 ? -0.715 2.757 -0.179 1.00 10.99 317 THR A N 1
ATOM 1220 C CA . THR A 1 153 ? -1.460 3.610 -1.085 1.00 10.73 317 THR A CA 1
ATOM 1221 C C . THR A 1 153 ? -2.839 3.000 -1.276 1.00 11.70 317 THR A C 1
ATOM 1222 O O . THR A 1 153 ? -2.972 1.786 -1.432 1.00 10.88 317 THR A O 1
ATOM 1226 N N . THR A 1 154 ? -3.863 3.842 -1.263 1.00 10.74 318 THR A N 1
ATOM 1227 C CA . THR A 1 154 ? -5.235 3.367 -1.349 1.00 12.51 318 THR A CA 1
ATOM 1228 C C . THR A 1 154 ? -6.137 4.514 -1.782 1.00 11.01 318 THR A C 1
ATOM 1229 O O . THR A 1 154 ? -5.819 5.677 -1.536 1.00 10.80 318 THR A O 1
ATOM 1233 N N . PRO A 1 155 ? -7.262 4.193 -2.439 1.00 11.12 319 PRO A N 1
ATOM 1234 C CA . PRO A 1 155 ? -8.149 5.245 -2.943 1.00 14.77 319 PRO A CA 1
ATOM 1235 C C . PRO A 1 155 ? -8.653 6.169 -1.840 1.00 19.67 319 PRO A C 1
ATOM 1236 O O . PRO A 1 155 ? -8.915 5.725 -0.722 1.00 17.37 319 PRO A O 1
ATOM 1240 N N . ASN A 1 156 ? -8.778 7.450 -2.171 1.00 21.17 320 ASN A N 1
ATOM 1241 C CA . ASN A 1 156 ? -9.289 8.449 -1.245 1.00 15.67 320 ASN A CA 1
ATOM 1242 C C . ASN A 1 156 ? -10.810 8.493 -1.289 1.00 11.26 320 ASN A C 1
ATOM 1243 O O . ASN A 1 156 ? -11.391 9.003 -2.247 1.00 12.51 320 ASN A O 1
ATOM 1248 N N . SER A 1 157 ? -11.447 7.953 -0.255 1.00 11.14 321 SER A N 1
ATOM 1249 C CA . SER A 1 157 ? -12.903 7.855 -0.218 1.00 13.15 321 SER A CA 1
ATOM 1250 C C . SER A 1 157 ? -13.559 9.230 -0.315 1.00 14.06 321 SER A C 1
ATOM 1251 O O . SER A 1 157 ? -14.668 9.360 -0.837 1.00 17.20 321 SER A O 1
ATOM 1254 N N . PHE A 1 158 ? -12.873 10.250 0.193 1.00 15.79 322 PHE A N 1
ATOM 1255 C CA . PHE A 1 158 ? -13.356 11.623 0.089 1.00 19.92 322 PHE A CA 1
ATOM 1256 C C . PHE A 1 158 ? -13.534 12.019 -1.371 1.00 16.15 322 PHE A C 1
ATOM 1257 O O . PHE A 1 158 ? -14.550 12.600 -1.750 1.00 12.24 322 PHE A O 1
ATOM 1265 N N . GLU A 1 159 ? -12.530 11.702 -2.182 1.00 12.51 323 GLU A N 1
ATOM 1266 C CA . GLU A 1 159 ? -12.562 11.998 -3.609 1.00 12.29 323 GLU A CA 1
ATOM 1267 C C . GLU A 1 159 ? -13.560 11.101 -4.336 1.00 12.62 323 GLU A C 1
ATOM 1268 O O . GLU A 1 159 ? -14.254 11.543 -5.251 1.00 13.07 323 GLU A O 1
ATOM 1274 N N . LEU A 1 160 ? -13.629 9.840 -3.921 1.00 12.44 324 LEU A N 1
ATOM 1275 C CA . LEU A 1 160 ? -14.557 8.885 -4.517 1.00 12.77 324 LEU A CA 1
ATOM 1276 C C . LEU A 1 160 ? -16.009 9.305 -4.309 1.00 13.09 324 LEU A C 1
ATOM 1277 O O . LEU A 1 160 ? -16.804 9.309 -5.248 1.00 13.57 324 LEU A O 1
ATOM 1282 N N . ILE A 1 161 ? -16.351 9.665 -3.077 1.00 15.48 325 ILE A N 1
ATOM 1283 C CA . ILE A 1 161 ? -17.717 10.054 -2.755 1.00 17.97 325 ILE A CA 1
ATOM 1284 C C . ILE A 1 161 ? -18.036 11.406 -3.384 1.00 23.04 325 ILE A C 1
ATOM 1285 O O . ILE A 1 161 ? -19.159 11.645 -3.832 1.00 25.82 325 ILE A O 1
ATOM 1290 N N . ARG A 1 162 ? -17.040 12.287 -3.403 1.00 22.90 326 ARG A N 1
ATOM 1291 C CA . ARG A 1 162 ? -17.169 13.593 -4.042 1.00 19.22 326 ARG A CA 1
ATOM 1292 C C . ARG A 1 162 ? -17.632 13.480 -5.492 1.00 23.09 326 ARG A C 1
ATOM 1293 O O . ARG A 1 162 ? -18.547 14.182 -5.918 1.00 28.00 326 ARG A O 1
ATOM 1301 N N . ARG A 1 163 ? -16.992 12.589 -6.243 1.00 19.38 327 ARG A N 1
ATOM 1302 C CA . ARG A 1 163 ? -17.302 12.409 -7.656 1.00 19.04 327 ARG A CA 1
ATOM 1303 C C . ARG A 1 163 ? -18.608 11.644 -7.845 1.00 20.21 327 ARG A C 1
ATOM 1304 O O . ARG A 1 163 ? -19.391 11.951 -8.744 1.00 23.52 327 ARG A O 1
ATOM 1312 N N . LEU A 1 164 ? -18.829 10.642 -6.998 1.00 18.17 328 LEU A N 1
ATOM 1313 C CA . LEU A 1 164 ? -20.067 9.869 -7.019 1.00 21.03 328 LEU A CA 1
ATOM 1314 C C . LEU A 1 164 ? -21.305 10.748 -6.868 1.00 21.82 328 LEU A C 1
ATOM 1315 O O . LEU A 1 164 ? -22.243 10.658 -7.660 1.00 16.28 328 LEU A O 1
ATOM 1320 N N . GLU A 1 165 ? -21.299 11.599 -5.849 1.00 15.34 329 GLU A N 1
ATOM 1321 C CA . GLU A 1 165 ? -22.459 12.425 -5.541 1.00 18.31 329 GLU A CA 1
ATOM 1322 C C . GLU A 1 165 ? -22.607 13.583 -6.525 1.00 20.89 329 GLU A C 1
ATOM 1323 O O . GLU A 1 165 ? -23.701 14.120 -6.701 1.00 16.81 329 GLU A O 1
ATOM 1329 N N . ALA A 1 166 ? -21.504 13.963 -7.161 1.00 22.37 330 ALA A N 1
ATOM 1330 C CA . ALA A 1 166 ? -21.530 15.000 -8.188 1.00 25.68 330 ALA A CA 1
ATOM 1331 C C . ALA A 1 166 ? -22.008 14.449 -9.530 1.00 27.01 330 ALA A C 1
ATOM 1332 O O . ALA A 1 166 ? -22.454 15.202 -10.395 1.00 33.01 330 ALA A O 1
ATOM 1334 N N . SER A 1 167 ? -21.921 13.133 -9.694 1.00 24.78 331 SER A N 1
ATOM 1335 C CA . SER A 1 167 ? -22.346 12.481 -10.931 1.00 26.90 331 SER A CA 1
ATOM 1336 C C . SER A 1 167 ? -23.867 12.396 -11.041 1.00 31.62 331 SER A C 1
ATOM 1337 O O . SER A 1 167 ? -24.575 12.378 -10.036 1.00 32.92 331 SER A O 1
ATOM 1340 N N . GLU A 1 168 ? -24.363 12.348 -12.273 1.00 37.51 332 GLU A N 1
ATOM 1341 C CA . GLU A 1 168 ? -25.796 12.257 -12.526 1.00 39.76 332 GLU A CA 1
ATOM 1342 C C . GLU A 1 168 ? -26.308 10.859 -12.197 1.00 38.06 332 GLU A C 1
ATOM 1343 O O . GLU A 1 168 ? -27.475 10.675 -11.853 1.00 40.15 332 GLU A O 1
ATOM 1349 N N . THR A 1 169 ? -25.422 9.876 -12.308 1.00 33.71 333 THR A N 1
ATOM 1350 C CA . THR A 1 169 ? -25.780 8.488 -12.057 1.00 30.91 333 THR A CA 1
ATOM 1351 C C . THR A 1 169 ? -24.942 7.934 -10.914 1.00 32.39 333 THR A C 1
ATOM 1352 O O . THR A 1 169 ? -24.420 8.686 -10.091 1.00 38.19 333 THR A O 1
ATOM 1356 N N . GLU A 1 170 ? -24.823 6.614 -10.863 1.00 30.70 334 GLU A N 1
ATOM 1357 C CA . GLU A 1 170 ? -23.995 5.963 -9.857 1.00 29.51 334 GLU A CA 1
ATOM 1358 C C . GLU A 1 170 ? -22.628 5.624 -10.442 1.00 26.33 334 GLU A C 1
ATOM 1359 O O . GLU A 1 170 ? -21.849 4.884 -9.841 1.00 16.80 334 GLU A O 1
ATOM 1365 N N . SER A 1 171 ? -22.349 6.178 -11.620 1.00 27.83 335 SER A N 1
ATOM 1366 C CA . SER A 1 171 ? -21.086 5.951 -12.316 1.00 27.61 335 SER A CA 1
ATOM 1367 C C . SER A 1 171 ? -20.329 7.248 -12.565 1.00 25.96 335 SER A C 1
ATOM 1368 O O . SER A 1 171 ? -20.924 8.324 -12.637 1.00 25.32 335 SER A O 1
ATOM 1371 N N . PHE A 1 172 ? -19.011 7.137 -12.689 1.00 25.41 336 PHE A N 1
ATOM 1372 C CA . PHE A 1 172 ? -18.181 8.258 -13.112 1.00 22.92 336 PHE A CA 1
ATOM 1373 C C . PHE A 1 172 ? -16.829 7.750 -13.595 1.00 27.73 336 PHE A C 1
ATOM 1374 O O . PHE A 1 172 ? -16.356 6.699 -13.160 1.00 27.56 336 PHE A O 1
ATOM 1382 N N . GLY A 1 173 ? -16.211 8.503 -14.498 1.00 25.49 337 GLY A N 1
ATOM 1383 C CA . GLY A 1 173 ? -14.935 8.117 -15.065 1.00 16.44 337 GLY A CA 1
ATOM 1384 C C . GLY A 1 173 ? -14.733 8.687 -16.454 1.00 17.81 337 GLY A C 1
ATOM 1385 O O . GLY A 1 173 ? -15.374 9.665 -16.838 1.00 24.34 337 GLY A O 1
ATOM 1386 N N . ASN A 1 174 ? -13.838 8.065 -17.211 1.00 17.03 338 ASN A N 1
ATOM 1387 C CA . ASN A 1 174 ? -13.503 8.531 -18.548 1.00 22.87 338 ASN A CA 1
ATOM 1388 C C . ASN A 1 174 ? -12.977 7.398 -19.423 1.00 30.75 338 ASN A C 1
ATOM 1389 O O . ASN A 1 174 ? -13.306 6.233 -19.202 1.00 36.62 338 ASN A O 1
ATOM 1394 N N . GLU A 1 175 ? -12.167 7.742 -20.419 1.00 31.55 339 GLU A N 1
ATOM 1395 C CA . GLU A 1 175 ? -11.631 6.744 -21.339 1.00 28.85 339 GLU A CA 1
ATOM 1396 C C . GLU A 1 175 ? -10.662 5.795 -20.639 1.00 26.07 339 GLU A C 1
ATOM 1397 O O . GLU A 1 175 ? -10.301 4.753 -21.185 1.00 29.31 339 GLU A O 1
ATOM 1403 N N . ILE A 1 176 ? -10.247 6.153 -19.428 1.00 23.65 340 ILE A N 1
ATOM 1404 C CA . ILE A 1 176 ? -9.172 5.430 -18.758 1.00 25.21 340 ILE A CA 1
ATOM 1405 C C . ILE A 1 176 ? -9.636 4.626 -17.542 1.00 25.32 340 ILE A C 1
ATOM 1406 O O . ILE A 1 176 ? -9.127 3.533 -17.292 1.00 19.61 340 ILE A O 1
ATOM 1411 N N . TYR A 1 177 ? -10.601 5.150 -16.792 1.00 25.85 341 TYR A N 1
ATOM 1412 C CA . TYR A 1 177 ? -11.086 4.437 -15.614 1.00 21.58 341 TYR A CA 1
ATOM 1413 C C . TYR A 1 177 ? -12.605 4.490 -15.493 1.00 23.68 341 TYR A C 1
ATOM 1414 O O . TYR A 1 177 ? -13.258 5.348 -16.088 1.00 28.01 341 TYR A O 1
ATOM 1423 N N . THR A 1 178 ? -13.159 3.564 -14.716 1.00 25.98 342 THR A N 1
ATOM 1424 C CA . THR A 1 178 ? -14.586 3.559 -14.417 1.00 27.13 342 THR A CA 1
ATOM 1425 C C . THR A 1 178 ? -14.858 3.102 -12.986 1.00 25.58 342 THR A C 1
ATOM 1426 O O . THR A 1 178 ? -14.341 2.077 -12.541 1.00 21.05 342 THR A O 1
ATOM 1430 N N . VAL A 1 179 ? -15.672 3.871 -12.272 1.00 26.11 343 VAL A N 1
ATOM 1431 C CA . VAL A 1 179 ? -16.117 3.491 -10.937 1.00 22.91 343 VAL A CA 1
ATOM 1432 C C . VAL A 1 179 ? -17.637 3.402 -10.911 1.00 20.79 343 VAL A C 1
ATOM 1433 O O . VAL A 1 179 ? -18.322 4.293 -11.414 1.00 18.90 343 VAL A O 1
ATOM 1437 N N . LYS A 1 180 ? -18.162 2.333 -10.322 1.00 24.55 344 LYS A N 1
ATOM 1438 C CA . LYS A 1 180 ? -19.607 2.142 -10.258 1.00 25.21 344 LYS A CA 1
ATOM 1439 C C . LYS A 1 180 ? -20.078 1.693 -8.880 1.00 20.98 344 LYS A C 1
ATOM 1440 O O . LYS A 1 180 ? -19.837 0.560 -8.469 1.00 19.91 344 LYS A O 1
ATOM 1446 N N . PHE A 1 181 ? -20.750 2.596 -8.171 1.00 20.47 345 PHE A N 1
ATOM 1447 C CA . PHE A 1 181 ? -21.396 2.256 -6.911 1.00 22.72 345 PHE A CA 1
ATOM 1448 C C . PHE A 1 181 ? -22.785 1.700 -7.197 1.00 29.16 345 PHE A C 1
ATOM 1449 O O . PHE A 1 181 ? -23.380 2.012 -8.228 1.00 34.00 345 PHE A O 1
ATOM 1457 N N . GLN A 1 182 ? -23.303 0.874 -6.296 1.00 30.86 346 GLN A N 1
ATOM 1458 C CA . GLN A 1 182 ? -24.658 0.367 -6.456 1.00 26.18 346 GLN A CA 1
ATOM 1459 C C . GLN A 1 182 ? -25.659 1.420 -5.999 1.00 25.51 346 GLN A C 1
ATOM 1460 O O . GLN A 1 182 ? -26.813 1.423 -6.424 1.00 28.36 346 GLN A O 1
ATOM 1466 N N . LYS A 1 183 ? -25.200 2.319 -5.134 1.00 29.53 347 LYS A N 1
ATOM 1467 C CA . LYS A 1 183 ? -26.088 3.261 -4.461 1.00 32.00 347 LYS A CA 1
ATOM 1468 C C . LYS A 1 183 ? -25.327 4.418 -3.814 1.00 33.72 347 LYS A C 1
ATOM 1469 O O . LYS A 1 183 ? -24.238 4.229 -3.273 1.00 39.00 347 LYS A O 1
ATOM 1475 N N . LYS A 1 184 ? -25.905 5.615 -3.875 1.00 27.76 348 LYS A N 1
ATOM 1476 C CA . LYS A 1 184 ? -25.309 6.789 -3.243 1.00 28.23 348 LYS A CA 1
ATOM 1477 C C . LYS A 1 184 ? -26.101 7.165 -1.992 1.00 30.72 348 LYS A C 1
ATOM 1478 O O . LYS A 1 184 ? -27.249 6.753 -1.829 1.00 32.84 348 LYS A O 1
ATOM 1484 N N . GLY A 1 185 ? -25.486 7.948 -1.111 1.00 29.92 349 GLY A N 1
ATOM 1485 C CA . GLY A 1 185 ? -26.142 8.369 0.114 1.00 31.42 349 GLY A CA 1
ATOM 1486 C C . GLY A 1 185 ? -25.942 7.385 1.253 1.00 33.19 349 GLY A C 1
ATOM 1487 O O . GLY A 1 185 ? -25.935 7.774 2.421 1.00 36.76 349 GLY A O 1
ATOM 1488 N N . ASP A 1 186 ? -25.784 6.109 0.918 1.00 31.60 350 ASP A N 1
ATOM 1489 C CA . ASP A 1 186 ? -25.538 5.090 1.930 1.00 29.75 350 ASP A CA 1
ATOM 1490 C C . ASP A 1 186 ? -24.144 4.491 1.751 1.00 30.31 350 ASP A C 1
ATOM 1491 O O . ASP A 1 186 ? -23.855 3.867 0.730 1.00 36.33 350 ASP A O 1
ATOM 1496 N N . TYR A 1 187 ? -23.287 4.683 2.751 1.00 28.69 351 TYR A N 1
ATOM 1497 C CA . TYR A 1 187 ? -21.903 4.219 2.685 1.00 24.49 351 TYR A CA 1
ATOM 1498 C C . TYR A 1 187 ? -21.481 3.531 3.981 1.00 22.58 351 TYR A C 1
ATOM 1499 O O . TYR A 1 187 ? -21.012 4.191 4.909 1.00 12.78 351 TYR A O 1
ATOM 1508 N N . PRO A 1 188 ? -21.636 2.200 4.048 1.00 16.82 352 PRO A N 1
ATOM 1509 C CA . PRO A 1 188 ? -21.312 1.455 5.273 1.00 13.72 352 PRO A CA 1
ATOM 1510 C C . PRO A 1 188 ? -19.820 1.476 5.603 1.00 13.08 352 PRO A C 1
ATOM 1511 O O . PRO A 1 188 ? -18.990 1.620 4.705 1.00 17.15 352 PRO A O 1
ATOM 1515 N N . LEU A 1 189 ? -19.494 1.332 6.885 1.00 12.47 353 LEU A N 1
ATOM 1516 C CA . LEU A 1 189 ? -18.110 1.370 7.347 1.00 12.02 353 LEU A CA 1
ATOM 1517 C C . LEU A 1 189 ? -17.302 0.230 6.738 1.00 15.77 353 LEU A C 1
ATOM 1518 O O . LEU A 1 189 ? -16.091 0.341 6.543 1.00 17.01 353 LEU A O 1
ATOM 1523 N N . PHE A 1 190 ? -17.988 -0.867 6.443 1.00 14.96 354 PHE A N 1
ATOM 1524 C CA . PHE A 1 190 ? -17.365 -2.023 5.820 1.00 17.40 354 PHE A CA 1
ATOM 1525 C C . PHE A 1 190 ? -18.321 -2.595 4.787 1.00 22.47 354 PHE A C 1
ATOM 1526 O O . PHE A 1 190 ? -19.538 -2.550 4.966 1.00 30.36 354 PHE A O 1
ATOM 1534 N N . GLY A 1 191 ? -17.769 -3.135 3.707 1.00 20.33 355 GLY A N 1
ATOM 1535 C CA . GLY A 1 191 ? -18.579 -3.708 2.650 1.00 15.76 355 GLY A CA 1
ATOM 1536 C C . GLY A 1 191 ? -19.215 -2.688 1.722 1.00 17.51 355 GLY A C 1
ATOM 1537 O O . GLY A 1 191 ? -20.138 -3.018 0.978 1.00 16.81 355 GLY A O 1
ATOM 1538 N N . CYS A 1 192 ? -18.734 -1.449 1.758 1.00 20.49 356 CYS A N 1
ATOM 1539 C CA . CYS A 1 192 ? -19.178 -0.457 0.785 1.00 18.33 356 CYS A CA 1
ATOM 1540 C C . CYS A 1 192 ? -18.503 -0.762 -0.543 1.00 15.02 356 CYS A C 1
ATOM 1541 O O . CYS A 1 192 ? -17.357 -0.379 -0.776 1.00 13.22 356 CYS A O 1
ATOM 1544 N N . LYS A 1 193 ? -19.227 -1.462 -1.407 1.00 19.47 357 LYS A N 1
ATOM 1545 C CA . LYS A 1 193 ? -18.659 -2.011 -2.629 1.00 18.80 357 LYS A CA 1
ATOM 1546 C C . LYS A 1 193 ? -18.795 -1.067 -3.817 1.00 15.50 357 LYS A C 1
ATOM 1547 O O . LYS A 1 193 ? -19.858 -0.492 -4.044 1.00 15.48 357 LYS A O 1
ATOM 1553 N N . TYR A 1 194 ? -17.710 -0.905 -4.569 1.00 14.21 358 TYR A N 1
ATOM 1554 C CA . TYR A 1 194 ? -17.789 -0.262 -5.874 1.00 16.77 358 TYR A CA 1
ATOM 1555 C C . TYR A 1 194 ? -16.955 -1.023 -6.899 1.00 19.41 358 TYR A C 1
ATOM 1556 O O . TYR A 1 194 ? -15.965 -1.673 -6.556 1.00 17.56 358 TYR A O 1
ATOM 1565 N N . ASP A 1 195 ? -17.368 -0.942 -8.160 1.00 24.87 359 ASP A N 1
ATOM 1566 C CA . ASP A 1 195 ? -16.622 -1.555 -9.249 1.00 25.54 359 ASP A CA 1
ATOM 1567 C C . ASP A 1 195 ? -15.550 -0.597 -9.739 1.00 24.11 359 ASP A C 1
ATOM 1568 O O . ASP A 1 195 ? -15.802 0.598 -9.899 1.00 25.51 359 ASP A O 1
ATOM 1573 N N . PHE A 1 196 ? -14.353 -1.118 -9.977 1.00 21.50 360 PHE A N 1
ATOM 1574 C CA . PHE A 1 196 ? -13.274 -0.277 -10.467 1.00 19.18 360 PHE A CA 1
ATOM 1575 C C . PHE A 1 196 ? -12.605 -0.899 -11.683 1.00 23.70 360 PHE A C 1
ATOM 1576 O O . PHE A 1 196 ? -12.124 -2.033 -11.642 1.00 28.91 360 PHE A O 1
ATOM 1584 N N . ASN A 1 197 ? -12.579 -0.132 -12.767 1.00 23.55 361 ASN A N 1
ATOM 1585 C CA . ASN A 1 197 ? -11.975 -0.572 -14.013 1.00 26.56 361 ASN A CA 1
ATOM 1586 C C . ASN A 1 197 ? -11.003 0.508 -14.454 1.00 28.70 361 ASN A C 1
ATOM 1587 O O . ASN A 1 197 ? -11.392 1.663 -14.663 1.00 27.54 361 ASN A O 1
ATOM 1592 N N . LEU A 1 198 ? -9.737 0.121 -14.569 1.00 30.19 362 LEU A N 1
ATOM 1593 C CA . LEU A 1 198 ? -8.690 0.990 -15.089 1.00 29.13 362 LEU A CA 1
ATOM 1594 C C . LEU A 1 198 ? -8.076 0.437 -16.367 1.00 32.96 362 LEU A C 1
ATOM 1595 O O . LEU A 1 198 ? -7.191 -0.426 -16.296 1.00 40.95 362 LEU A O 1
ATOM 1600 N N . GLU A 1 199 ? -8.592 0.885 -17.516 1.00 32.50 363 GLU A N 1
ATOM 1601 C CA . GLU A 1 199 ? -8.142 0.434 -18.838 1.00 43.73 363 GLU A CA 1
ATOM 1602 C C . GLU A 1 199 ? -6.634 0.210 -18.858 1.00 47.34 363 GLU A C 1
ATOM 1603 O O . GLU A 1 199 ? -5.859 1.141 -19.089 1.00 50.62 363 GLU A O 1
ATOM 1609 N N . GLY A 1 200 ? -6.242 -1.041 -18.622 1.00 39.86 364 GLY A N 1
ATOM 1610 C CA . GLY A 1 200 ? -4.848 -1.451 -18.585 1.00 39.66 364 GLY A CA 1
ATOM 1611 C C . GLY A 1 200 ? -4.298 -2.049 -17.296 1.00 45.15 364 GLY A C 1
ATOM 1612 O O . GLY A 1 200 ? -3.227 -2.664 -17.310 1.00 48.53 364 GLY A O 1
ATOM 1613 N N . VAL A 1 201 ? -5.012 -1.911 -16.186 1.00 47.82 365 VAL A N 1
ATOM 1614 C CA . VAL A 1 201 ? -4.510 -2.494 -14.944 1.00 51.81 365 VAL A CA 1
ATOM 1615 C C . VAL A 1 201 ? -5.542 -3.380 -14.234 1.00 59.74 365 VAL A C 1
ATOM 1616 O O . VAL A 1 201 ? -5.304 -4.561 -14.001 1.00 70.59 365 VAL A O 1
ATOM 1620 N N . VAL A 1 202 ? -6.691 -2.811 -13.892 1.00 50.78 366 VAL A N 1
ATOM 1621 C CA . VAL A 1 202 ? -7.698 -3.551 -13.129 1.00 41.50 366 VAL A CA 1
ATOM 1622 C C . VAL A 1 202 ? -9.093 -3.533 -13.724 1.00 47.01 366 VAL A C 1
ATOM 1623 O O . VAL A 1 202 ? -9.461 -2.605 -14.444 1.00 44.48 366 VAL A O 1
ATOM 1627 N N . ASP A 1 203 ? -9.866 -4.559 -13.385 1.00 58.08 367 ASP A N 1
ATOM 1628 C CA . ASP A 1 203 ? -11.317 -4.492 -13.408 1.00 54.77 367 ASP A CA 1
ATOM 1629 C C . ASP A 1 203 ? -11.847 -5.340 -12.249 1.00 51.08 367 ASP A C 1
ATOM 1630 O O . ASP A 1 203 ? -12.256 -6.484 -12.446 1.00 55.39 367 ASP A O 1
ATOM 1635 N N . VAL A 1 204 ? -11.758 -4.809 -11.034 1.00 41.89 368 VAL A N 1
ATOM 1636 C CA . VAL A 1 204 ? -11.915 -5.622 -9.838 1.00 36.36 368 VAL A CA 1
ATOM 1637 C C . VAL A 1 204 ? -12.646 -4.846 -8.751 1.00 37.70 368 VAL A C 1
ATOM 1638 O O . VAL A 1 204 ? -12.213 -3.763 -8.356 1.00 40.91 368 VAL A O 1
ATOM 1642 N N . PRO A 1 205 ? -13.771 -5.403 -8.271 1.00 32.97 369 PRO A N 1
ATOM 1643 C CA . PRO A 1 205 ? -14.553 -4.792 -7.189 1.00 28.22 369 PRO A CA 1
ATOM 1644 C C . PRO A 1 205 ? -13.674 -4.343 -6.023 1.00 21.83 369 PRO A C 1
ATOM 1645 O O . PRO A 1 205 ? -12.742 -5.051 -5.636 1.00 21.79 369 PRO A O 1
ATOM 1649 N N . GLU A 1 206 ? -13.963 -3.163 -5.483 1.00 14.69 370 GLU A N 1
ATOM 1650 C CA . GLU A 1 206 ? -13.206 -2.632 -4.357 1.00 15.55 370 GLU A CA 1
ATOM 1651 C C . GLU A 1 206 ? -14.140 -2.155 -3.253 1.00 14.42 370 GLU A C 1
ATOM 1652 O O . GLU A 1 206 ? -15.354 -2.089 -3.438 1.00 15.10 370 GLU A O 1
ATOM 1658 N N . PHE A 1 207 ? -13.566 -1.823 -2.103 1.00 13.43 371 PHE A N 1
ATOM 1659 C CA . PHE A 1 207 ? -14.356 -1.377 -0.964 1.00 13.79 371 PHE A CA 1
ATOM 1660 C C . PHE A 1 207 ? -13.929 0.008 -0.491 1.00 14.46 371 PHE A C 1
ATOM 1661 O O . PHE A 1 207 ? -12.744 0.344 -0.497 1.00 14.04 371 PHE A O 1
ATOM 1669 N N . LEU A 1 208 ? -14.909 0.805 -0.080 1.00 12.27 372 LEU A N 1
ATOM 1670 C CA . LEU A 1 208 ? -14.651 2.156 0.395 1.00 11.96 372 LEU A CA 1
ATOM 1671 C C . LEU A 1 208 ? -13.850 2.129 1.691 1.00 12.23 372 LEU A C 1
ATOM 1672 O O . LEU A 1 208 ? -14.161 1.372 2.610 1.00 11.61 372 LEU A O 1
ATOM 1677 N N . VAL A 1 209 ? -12.816 2.960 1.760 1.00 14.05 373 VAL A N 1
ATOM 1678 C CA . VAL A 1 209 ? -12.002 3.048 2.963 1.00 15.44 373 VAL A CA 1
ATOM 1679 C C . VAL A 1 209 ? -12.066 4.453 3.548 1.00 21.10 373 VAL A C 1
ATOM 1680 O O . VAL A 1 209 ? -11.454 5.387 3.026 1.00 27.58 373 VAL A O 1
ATOM 1684 N N . TYR A 1 210 ? -12.814 4.589 4.637 1.00 15.16 374 TYR A N 1
ATOM 1685 C CA . TYR A 1 210 ? -12.964 5.861 5.330 1.00 15.00 374 TYR A CA 1
ATOM 1686 C C . TYR A 1 210 ? -11.767 6.031 6.259 1.00 18.43 374 TYR A C 1
ATOM 1687 O O . TYR A 1 210 ? -11.680 5.365 7.289 1.00 28.97 374 TYR A O 1
ATOM 1696 N N . PHE A 1 211 ? -10.846 6.919 5.892 1.00 14.76 375 PHE A N 1
ATOM 1697 C CA . PHE A 1 211 ? -9.528 6.949 6.525 1.00 9.93 375 PHE A CA 1
ATOM 1698 C C . PHE A 1 211 ? -9.547 7.174 8.036 1.00 10.69 375 PHE A C 1
ATOM 1699 O O . PHE A 1 211 ? -8.737 6.584 8.751 1.00 12.41 375 PHE A O 1
ATOM 1707 N N . PRO A 1 212 ? -10.452 8.037 8.529 1.00 12.28 376 PRO A N 1
ATOM 1708 C CA . PRO A 1 212 ? -10.595 8.149 9.985 1.00 16.22 376 PRO A CA 1
ATOM 1709 C C . PRO A 1 212 ? -10.857 6.792 10.634 1.00 12.85 376 PRO A C 1
ATOM 1710 O O . PRO A 1 212 ? -10.401 6.545 11.748 1.00 22.56 376 PRO A O 1
ATOM 1714 N N . LEU A 1 213 ? -11.574 5.921 9.930 1.00 12.89 377 LEU A N 1
ATOM 1715 C CA . LEU A 1 213 ? -11.834 4.570 10.416 1.00 15.88 377 LEU A CA 1
ATOM 1716 C C . LEU A 1 213 ? -10.556 3.735 10.433 1.00 14.92 377 LEU A C 1
ATOM 1717 O O . LEU A 1 213 ? -10.252 3.076 11.427 1.00 20.93 377 LEU A O 1
ATOM 1722 N N . LEU A 1 214 ? -9.818 3.759 9.327 1.00 14.03 378 LEU A N 1
ATOM 1723 C CA . LEU A 1 214 ? -8.549 3.043 9.236 1.00 15.29 378 LEU A CA 1
ATOM 1724 C C . LEU A 1 214 ? -7.591 3.534 10.313 1.00 21.15 378 LEU A C 1
ATOM 1725 O O . LEU A 1 214 ? -6.853 2.750 10.911 1.00 26.80 378 LEU A O 1
ATOM 1730 N N . ASN A 1 215 ? -7.611 4.841 10.549 1.00 20.44 379 ASN A N 1
ATOM 1731 C CA . ASN A 1 215 ? -6.801 5.452 11.593 1.00 22.52 379 ASN A CA 1
ATOM 1732 C C . ASN A 1 215 ? -7.137 4.884 12.968 1.00 26.52 379 ASN A C 1
ATOM 1733 O O . ASN A 1 215 ? -6.246 4.548 13.747 1.00 28.03 379 ASN A O 1
ATOM 1738 N N . GLU A 1 216 ? -8.431 4.784 13.257 1.00 29.49 380 GLU A N 1
ATOM 1739 C CA . GLU A 1 216 ? -8.899 4.241 14.528 1.00 28.59 380 GLU A CA 1
ATOM 1740 C C . GLU A 1 216 ? -8.533 2.769 14.684 1.00 22.25 380 GLU A C 1
ATOM 1741 O O . GLU A 1 216 ? -8.023 2.355 15.725 1.00 22.13 380 GLU A O 1
ATOM 1747 N N . MET A 1 217 ? -8.803 1.981 13.647 1.00 18.91 381 MET A N 1
ATOM 1748 C CA . MET A 1 217 ? -8.537 0.546 13.682 1.00 19.83 381 MET A CA 1
ATOM 1749 C C . MET A 1 217 ? -7.056 0.250 13.897 1.00 20.00 381 MET A C 1
ATOM 1750 O O . MET A 1 217 ? -6.699 -0.722 14.563 1.00 26.01 381 MET A O 1
ATOM 1755 N N . ALA A 1 218 ? -6.200 1.094 13.331 1.00 13.30 382 ALA A N 1
ATOM 1756 C CA . ALA A 1 218 ? -4.755 0.897 13.414 1.00 15.21 382 ALA A CA 1
ATOM 1757 C C . ALA A 1 218 ? -4.224 1.098 14.833 1.00 19.35 382 ALA A C 1
ATOM 1758 O O . ALA A 1 218 ? -3.200 0.520 15.202 1.00 19.72 382 ALA A O 1
ATOM 1760 N N . LYS A 1 219 ? -4.918 1.913 15.623 1.00 19.19 383 LYS A N 1
ATOM 1761 C CA . LYS A 1 219 ? -4.532 2.147 17.014 1.00 23.70 383 LYS A CA 1
ATOM 1762 C C . LYS A 1 219 ? -4.478 0.852 17.819 1.00 22.10 383 LYS A C 1
ATOM 1763 O O . LYS A 1 219 ? -3.769 0.762 18.820 1.00 22.56 383 LYS A O 1
ATOM 1769 N N . LYS A 1 220 ? -5.229 -0.147 17.368 1.00 21.79 384 LYS A N 1
ATOM 1770 C CA . LYS A 1 220 ? -5.300 -1.436 18.047 1.00 20.55 384 LYS A CA 1
ATOM 1771 C C . LYS A 1 220 ? -3.939 -2.120 18.145 1.00 23.43 384 LYS A C 1
ATOM 1772 O O . LYS A 1 220 ? -3.707 -2.932 19.040 1.00 28.02 384 LYS A O 1
ATOM 1778 N N . TYR A 1 221 ? -3.040 -1.788 17.226 1.00 19.61 385 TYR A N 1
ATOM 1779 C CA . TYR A 1 221 ? -1.726 -2.415 17.194 1.00 17.28 385 TYR A CA 1
ATOM 1780 C C . TYR A 1 221 ? -0.625 -1.400 17.473 1.00 23.40 385 TYR A C 1
ATOM 1781 O O . TYR A 1 221 ? 0.476 -1.487 16.925 1.00 20.32 385 TYR A O 1
ATOM 1790 N N . ASN A 1 222 ? -0.943 -0.441 18.339 1.00 25.36 386 ASN A N 1
ATOM 1791 C CA . ASN A 1 222 ? 0.006 0.571 18.787 1.00 27.01 386 ASN A CA 1
ATOM 1792 C C . ASN A 1 222 ? 0.608 1.348 17.622 1.00 28.61 386 ASN A C 1
ATOM 1793 O O . ASN A 1 222 ? 1.823 1.537 17.548 1.00 28.33 386 ASN A O 1
ATOM 1798 N N . MET A 1 223 ? -0.253 1.795 16.714 1.00 25.86 387 MET A N 1
ATOM 1799 C CA . MET A 1 223 ? 0.184 2.566 15.559 1.00 17.35 387 MET A CA 1
ATOM 1800 C C . MET A 1 223 ? -0.318 4.002 15.643 1.00 15.31 387 MET A C 1
ATOM 1801 O O . MET A 1 223 ? -1.497 4.243 15.896 1.00 14.27 387 MET A O 1
ATOM 1806 N N . LYS A 1 224 ? 0.585 4.952 15.433 1.00 16.13 388 LYS A N 1
ATOM 1807 C CA . LYS A 1 224 ? 0.208 6.352 15.295 1.00 18.09 388 LYS A CA 1
ATOM 1808 C C . LYS A 1 224 ? 0.386 6.800 13.850 1.00 22.92 388 LYS A C 1
ATOM 1809 O O . LYS A 1 224 ? 1.293 6.337 13.158 1.00 22.57 388 LYS A O 1
ATOM 1811 N N . LEU A 1 225 ? -0.478 7.701 13.397 1.00 22.40 389 LEU A N 1
ATOM 1812 C CA . LEU A 1 225 ? -0.373 8.239 12.045 1.00 18.36 389 LEU A CA 1
ATOM 1813 C C . LEU A 1 225 ? 0.883 9.088 11.868 1.00 21.92 389 LEU A C 1
ATOM 1814 O O . LEU A 1 225 ? 1.138 10.005 12.648 1.00 22.98 389 LEU A O 1
ATOM 1819 N N . VAL A 1 226 ? 1.662 8.778 10.836 1.00 22.37 390 VAL A N 1
ATOM 1820 C CA . VAL A 1 226 ? 2.793 9.616 10.452 1.00 19.27 390 VAL A CA 1
ATOM 1821 C C . VAL A 1 226 ? 2.310 10.743 9.547 1.00 21.07 390 VAL A C 1
ATOM 1822 O O . VAL A 1 226 ? 2.555 11.917 9.820 1.00 25.97 390 VAL A O 1
ATOM 1826 N N . TYR A 1 227 ? 1.625 10.375 8.468 1.00 17.99 391 TYR A N 1
ATOM 1827 C CA . TYR A 1 227 ? 0.931 11.352 7.634 1.00 20.22 391 TYR A CA 1
ATOM 1828 C C . TYR A 1 227 ? 0.029 10.661 6.617 1.00 17.55 391 TYR A C 1
ATOM 1829 O O . TYR A 1 227 ? 0.216 9.489 6.291 1.00 20.71 391 TYR A O 1
ATOM 1838 N N . LYS A 1 228 ? -0.954 11.404 6.124 1.00 13.55 392 LYS A N 1
ATOM 1839 C CA . LYS A 1 228 ? -1.768 10.969 4.998 1.00 15.86 392 LYS A CA 1
ATOM 1840 C C . LYS A 1 228 ? -1.859 12.083 3.962 1.00 17.35 392 LYS A C 1
ATOM 1841 O O . LYS A 1 228 ? -2.151 13.228 4.303 1.00 15.96 392 LYS A O 1
ATOM 1847 N N . LYS A 1 229 ? -1.603 11.745 2.703 1.00 23.76 393 LYS A N 1
ATOM 1848 C CA . LYS A 1 229 ? -1.533 12.742 1.638 1.00 22.35 393 LYS A CA 1
ATOM 1849 C C . LYS A 1 229 ? -2.259 12.293 0.377 1.00 19.89 393 LYS A C 1
ATOM 1850 O O . LYS A 1 229 ? -2.275 11.106 0.049 1.00 21.29 393 LYS A O 1
ATOM 1856 N N . THR A 1 230 ? -2.865 13.246 -0.324 1.00 18.30 394 THR A N 1
ATOM 1857 C CA . THR A 1 230 ? -3.374 12.989 -1.664 1.00 11.45 394 THR A CA 1
ATOM 1858 C C . THR A 1 230 ? -2.167 12.836 -2.582 1.00 11.38 394 THR A C 1
ATOM 1859 O O . THR A 1 230 ? -1.069 13.270 -2.234 1.00 12.07 394 THR A O 1
ATOM 1863 N N . PHE A 1 231 ? -2.355 12.222 -3.744 1.00 16.24 395 PHE A N 1
ATOM 1864 C CA . PHE A 1 231 ? -1.237 12.004 -4.658 1.00 12.70 395 PHE A CA 1
ATOM 1865 C C . PHE A 1 231 ? -0.605 13.314 -5.125 1.00 12.06 395 PHE A C 1
ATOM 1866 O O . PHE A 1 231 ? 0.608 13.387 -5.321 1.00 12.20 395 PHE A O 1
ATOM 1874 N N . LEU A 1 232 ? -1.425 14.344 -5.308 1.00 12.23 396 LEU A N 1
ATOM 1875 C CA . LEU A 1 232 ? -0.912 15.650 -5.711 1.00 12.66 396 LEU A CA 1
ATOM 1876 C C . LEU A 1 232 ? -0.060 16.275 -4.609 1.00 12.49 396 LEU A C 1
ATOM 1877 O O . LEU A 1 232 ? 1.010 16.822 -4.877 1.00 14.79 396 LEU A O 1
ATOM 1882 N N . GLU A 1 233 ? -0.546 16.197 -3.374 1.00 12.13 397 GLU A N 1
ATOM 1883 C CA . GLU A 1 233 ? 0.165 16.758 -2.230 1.00 12.03 397 GLU A CA 1
ATOM 1884 C C . GLU A 1 233 ? 1.522 16.090 -2.039 1.00 12.48 397 GLU A C 1
ATOM 1885 O O . GLU A 1 233 ? 2.534 16.765 -1.847 1.00 15.51 397 GLU A O 1
ATOM 1891 N N . PHE A 1 234 ? 1.533 14.761 -2.096 1.00 11.79 398 PHE A N 1
ATOM 1892 C CA . PHE A 1 234 ? 2.758 13.991 -1.919 1.00 11.78 398 PHE A CA 1
ATOM 1893 C C . PHE A 1 234 ? 3.757 14.360 -3.006 1.00 12.44 398 PHE A C 1
ATOM 1894 O O . PHE A 1 234 ? 4.945 14.547 -2.739 1.00 13.33 398 PHE A O 1
ATOM 1902 N N . TYR A 1 235 ? 3.263 14.450 -4.237 1.00 14.43 399 TYR A N 1
ATOM 1903 C CA . TYR A 1 235 ? 4.074 14.880 -5.367 1.00 12.86 399 TYR A CA 1
ATOM 1904 C C . TYR A 1 235 ? 4.663 16.270 -5.133 1.00 17.70 399 TYR A C 1
ATOM 1905 O O . TYR A 1 235 ? 5.857 16.486 -5.336 1.00 13.48 399 TYR A O 1
ATOM 1914 N N . GLU A 1 236 ? 3.819 17.208 -4.710 1.00 17.55 400 GLU A N 1
ATOM 1915 C CA . GLU A 1 236 ? 4.240 18.599 -4.555 1.00 17.60 400 GLU A CA 1
ATOM 1916 C C . GLU A 1 236 ? 5.358 18.734 -3.530 1.00 18.12 400 GLU A C 1
ATOM 1917 O O . GLU A 1 236 ? 6.201 19.625 -3.631 1.00 18.06 400 GLU A O 1
ATOM 1923 N N . GLU A 1 237 ? 5.363 17.844 -2.545 1.00 19.22 401 GLU A N 1
ATOM 1924 C CA . GLU A 1 237 ? 6.421 17.830 -1.542 1.00 26.97 401 GLU A CA 1
ATOM 1925 C C . GLU A 1 237 ? 7.692 17.172 -2.050 1.00 25.75 401 GLU A C 1
ATOM 1926 O O . GLU A 1 237 ? 8.794 17.680 -1.842 1.00 25.09 401 GLU A O 1
ATOM 1932 N N . LYS A 1 238 ? 7.529 16.035 -2.716 1.00 22.97 402 LYS A N 1
ATOM 1933 C CA . LYS A 1 238 ? 8.665 15.201 -3.079 1.00 23.07 402 LYS A CA 1
ATOM 1934 C C . LYS A 1 238 ? 9.456 15.743 -4.263 1.00 21.51 402 LYS A C 1
ATOM 1935 O O . LYS A 1 238 ? 10.662 15.519 -4.359 1.00 28.14 402 LYS A O 1
ATOM 1941 N N . ILE A 1 239 ? 8.783 16.448 -5.166 1.00 17.19 403 ILE A N 1
ATOM 1942 C CA . ILE A 1 239 ? 9.466 17.054 -6.302 1.00 23.54 403 ILE A CA 1
ATOM 1943 C C . ILE A 1 239 ? 10.280 18.276 -5.876 1.00 31.44 403 ILE A C 1
ATOM 1944 O O . ILE A 1 239 ? 11.025 18.840 -6.676 1.00 33.79 403 ILE A O 1
ATOM 1949 N N . LYS A 1 240 ? 10.140 18.681 -4.616 1.00 31.54 404 LYS A N 1
ATOM 1950 C CA . LYS A 1 240 ? 10.939 19.782 -4.087 1.00 33.15 404 LYS A CA 1
ATOM 1951 C C . LYS A 1 240 ? 12.384 19.334 -3.858 1.00 42.68 404 LYS A C 1
ATOM 1952 O O . LYS A 1 240 ? 13.250 20.141 -3.520 1.00 49.45 404 LYS A O 1
ATOM 1958 N N . ASN A 1 241 ? 12.638 18.047 -4.084 1.00 38.75 405 ASN A N 1
ATOM 1959 C CA . ASN A 1 241 ? 13.969 17.465 -3.929 1.00 28.82 405 ASN A CA 1
ATOM 1960 C C . ASN A 1 241 ? 14.508 16.997 -5.280 1.00 25.50 405 ASN A C 1
ATOM 1961 O O . ASN A 1 241 ? 13.888 16.161 -5.938 1.00 21.88 405 ASN A O 1
ATOM 1966 N N . ASN A 1 242 ? 15.653 17.536 -5.696 1.00 28.66 406 ASN A N 1
ATOM 1967 C CA . ASN A 1 242 ? 16.142 17.325 -7.061 1.00 29.21 406 ASN A CA 1
ATOM 1968 C C . ASN A 1 242 ? 16.484 15.876 -7.372 1.00 24.52 406 ASN A C 1
ATOM 1969 O O . ASN A 1 242 ? 16.419 15.457 -8.527 1.00 28.17 406 ASN A O 1
ATOM 1974 N N . GLU A 1 243 ? 16.855 15.114 -6.351 1.00 24.66 407 GLU A N 1
ATOM 1975 C CA . GLU A 1 243 ? 17.066 13.681 -6.525 1.00 29.27 407 GLU A CA 1
ATOM 1976 C C . GLU A 1 243 ? 15.767 12.992 -6.929 1.00 25.33 407 GLU A C 1
ATOM 1977 O O . GLU A 1 243 ? 15.753 12.150 -7.828 1.00 22.23 407 GLU A O 1
ATOM 1983 N N . ASN A 1 244 ? 14.677 13.351 -6.259 1.00 19.99 408 ASN A N 1
ATOM 1984 C CA . ASN A 1 244 ? 13.359 12.862 -6.642 1.00 19.97 408 ASN A CA 1
AT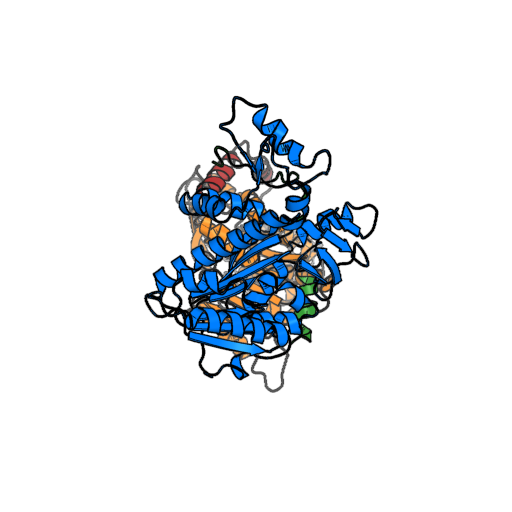OM 1985 C C . ASN A 1 244 ? 12.949 13.343 -8.031 1.00 23.89 408 ASN A C 1
ATOM 1986 O O . ASN A 1 244 ? 12.302 12.616 -8.784 1.00 22.82 408 ASN A O 1
ATOM 1991 N N . LYS A 1 245 ? 13.330 14.573 -8.363 1.00 26.03 409 LYS A N 1
ATOM 1992 C CA . LYS A 1 245 ? 12.970 15.166 -9.647 1.00 27.32 409 LYS A CA 1
ATOM 1993 C C . LYS A 1 245 ? 13.730 14.513 -10.799 1.00 25.85 409 LYS A C 1
ATOM 1994 O O . LYS A 1 245 ? 13.140 14.182 -11.827 1.00 27.53 409 LYS A O 1
ATOM 2000 N N . MET A 1 246 ? 15.039 14.343 -10.629 1.00 24.85 410 MET A N 1
ATOM 2001 C CA . MET A 1 246 ? 15.848 13.625 -11.610 1.00 27.11 410 MET A CA 1
ATOM 2002 C C . MET A 1 246 ? 15.300 12.219 -11.830 1.00 26.81 410 MET A C 1
ATOM 2003 O O . MET A 1 246 ? 15.269 11.720 -12.956 1.00 22.79 410 MET A O 1
ATOM 2008 N N . LEU A 1 247 ? 14.869 11.588 -10.743 1.00 16.07 411 LEU A N 1
ATOM 2009 C CA . LEU A 1 247 ? 14.286 10.253 -10.805 1.00 15.88 411 LEU A CA 1
ATOM 2010 C C . LEU A 1 247 ? 12.991 10.265 -11.609 1.00 19.71 411 LEU A C 1
ATOM 2011 O O . LEU A 1 247 ? 12.743 9.367 -12.414 1.00 18.51 411 LEU A O 1
ATOM 2016 N N . LEU A 1 248 ? 12.164 11.279 -11.373 1.00 20.38 412 LEU A N 1
ATOM 2017 C CA . LEU A 1 248 ? 10.927 11.456 -12.126 1.00 19.46 412 LEU A CA 1
ATOM 2018 C C . LEU A 1 248 ? 11.183 11.414 -13.633 1.00 19.11 412 LEU A C 1
ATOM 2019 O O . LEU A 1 248 ? 10.421 10.807 -14.382 1.00 15.67 412 LEU A O 1
ATOM 2024 N N . LYS A 1 249 ? 12.256 12.063 -14.071 1.00 17.24 413 LYS A N 1
ATOM 2025 C CA . LYS A 1 249 ? 12.604 12.118 -15.488 1.00 19.49 413 LYS A CA 1
ATOM 2026 C C . LYS A 1 249 ? 13.131 10.767 -15.960 1.00 23.40 413 LYS A C 1
ATOM 2027 O O . LYS A 1 249 ? 12.719 10.260 -17.001 1.00 27.37 413 LYS A O 1
ATOM 2033 N N . ARG A 1 250 ? 14.057 10.193 -15.192 1.00 27.13 414 ARG A N 1
ATOM 2034 C CA . ARG A 1 250 ? 14.683 8.927 -15.569 1.00 27.37 414 ARG A CA 1
ATOM 2035 C C . ARG A 1 250 ? 13.656 7.807 -15.659 1.00 23.43 414 ARG A C 1
ATOM 2036 O O . ARG A 1 250 ? 13.813 6.874 -16.445 1.00 26.72 414 ARG A O 1
ATOM 2044 N N . MET A 1 251 ? 12.603 7.904 -14.855 1.00 20.61 415 MET A N 1
ATOM 2045 C CA . MET A 1 251 ? 11.556 6.892 -14.858 1.00 19.06 415 MET A CA 1
ATOM 2046 C C . MET A 1 251 ? 10.494 7.230 -15.894 1.00 17.46 415 MET A C 1
ATOM 2047 O O . MET A 1 251 ? 9.543 6.473 -16.091 1.00 15.33 415 MET A O 1
ATOM 2052 N N . GLN A 1 252 ? 10.681 8.362 -16.567 1.00 15.97 416 GLN A N 1
ATOM 2053 C CA . GLN A 1 252 ? 9.741 8.831 -17.576 1.00 16.19 416 GLN A CA 1
ATOM 2054 C C . GLN A 1 252 ? 8.316 8.871 -17.022 1.00 17.41 416 GLN A C 1
ATOM 2055 O O . GLN A 1 252 ? 7.381 8.367 -17.641 1.00 15.78 416 GLN A O 1
ATOM 2061 N N . ALA A 1 253 ? 8.172 9.474 -15.843 1.00 20.86 417 ALA A N 1
ATOM 2062 C CA . ALA A 1 253 ? 6.908 9.484 -15.109 1.00 17.99 417 ALA A CA 1
ATOM 2063 C C . ALA A 1 253 ? 5.997 10.636 -15.529 1.00 20.48 417 ALA A C 1
ATOM 2064 O O . ALA A 1 253 ? 4.856 10.734 -15.075 1.00 14.96 417 ALA A O 1
ATOM 2066 N N . LEU A 1 254 ? 6.507 11.505 -16.394 1.00 18.54 418 LEU A N 1
ATOM 2067 C CA . LEU A 1 254 ? 5.699 12.558 -16.999 1.00 17.25 418 LEU A CA 1
ATOM 2068 C C . LEU A 1 254 ? 5.892 12.554 -18.508 1.00 19.17 418 LEU A C 1
ATOM 2069 O O . LEU A 1 254 ? 6.922 12.105 -19.010 1.00 19.46 418 LEU A O 1
ATOM 2074 N N . GLU A 1 255 ? 4.896 13.054 -19.229 1.00 18.93 419 GLU A N 1
ATOM 2075 C CA . GLU A 1 255 ? 4.946 13.056 -20.682 1.00 20.67 419 GLU A CA 1
ATOM 2076 C C . GLU A 1 255 ? 5.430 14.398 -21.208 1.00 29.98 419 GLU A C 1
ATOM 2077 O O . GLU A 1 255 ? 4.961 15.449 -20.770 1.00 29.56 419 GLU A O 1
ATOM 2083 N N . PRO A 1 256 ? 6.393 14.379 -22.101 1.00 18.72 420 PRO A N 1
ATOM 2084 C CA . PRO A 1 256 ? 6.914 15.619 -22.644 1.00 19.42 420 PRO A CA 1
ATOM 2085 C C . PRO A 1 256 ? 5.906 16.337 -23.490 1.00 19.89 420 PRO A C 1
ATOM 2086 O O . PRO A 1 256 ? 5.241 15.749 -24.259 1.00 27.04 420 PRO A O 1
ATOM 2090 N N . TYR A 1 257 ? 5.838 17.630 -23.310 1.00 20.22 421 TYR A N 1
ATOM 2091 C CA . TYR A 1 257 ? 4.886 18.484 -23.939 1.00 20.76 421 TYR A CA 1
ATOM 2092 C C . TYR A 1 257 ? 5.566 19.789 -24.242 1.00 25.23 421 TYR A C 1
ATOM 2093 O O . TYR A 1 257 ? 6.237 20.287 -23.420 1.00 27.66 421 TYR A O 1
ATOM 2102 N N . PRO A 1 258 ? 5.360 20.347 -25.428 1.00 24.66 422 PRO A N 1
ATOM 2103 C CA . PRO A 1 258 ? 4.529 19.714 -26.449 1.00 28.35 422 PRO A CA 1
ATOM 2104 C C . PRO A 1 258 ? 5.311 18.639 -27.181 1.00 31.10 422 PRO A C 1
ATOM 2105 O O . PRO A 1 258 ? 6.527 18.525 -27.032 1.00 30.98 422 PRO A O 1
ATOM 2109 N N . ALA A 1 259 ? 4.594 17.856 -27.971 1.00 34.46 423 ALA A N 1
ATOM 2110 C CA . ALA A 1 259 ? 5.175 16.766 -28.737 1.00 36.74 423 ALA A CA 1
ATOM 2111 C C . ALA A 1 259 ? 6.061 17.210 -29.908 1.00 37.80 423 ALA A C 1
ATOM 2112 O O . ALA A 1 259 ? 5.882 18.274 -30.454 1.00 32.32 423 ALA A O 1
ATOM 2114 N N . ASN A 1 260 ? 6.950 16.337 -30.326 1.00 45.04 424 ASN A N 1
ATOM 2115 C CA . ASN A 1 260 ? 7.713 16.557 -31.555 1.00 48.99 424 ASN A CA 1
ATOM 2116 C C . ASN A 1 260 ? 6.756 16.477 -32.777 1.00 55.31 424 ASN A C 1
ATOM 2117 O O . ASN A 1 260 ? 5.685 15.898 -32.702 1.00 62.79 424 ASN A O 1
ATOM 2122 N N . GLU A 1 261 ? 7.096 17.132 -33.866 1.00 30.00 425 GLU A N 1
ATOM 2123 C CA . GLU A 1 261 ? 6.234 17.126 -35.036 1.00 30.00 425 GLU A CA 1
ATOM 2124 C C . GLU A 1 261 ? 6.093 15.698 -35.539 1.00 30.00 425 GLU A C 1
ATOM 2125 O O . GLU A 1 261 ? 5.061 15.296 -36.045 1.00 30.00 425 GLU A O 1
ATOM 2127 N N . SER A 1 262 ? 7.148 14.946 -35.293 1.00 49.00 426 SER A N 1
ATOM 2128 C CA . SER A 1 262 ? 7.257 13.561 -35.625 1.00 44.94 426 SER A CA 1
ATOM 2129 C C . SER A 1 262 ? 6.780 12.591 -34.545 1.00 42.11 426 SER A C 1
ATOM 2130 O O . SER A 1 262 ? 6.709 11.420 -34.788 1.00 45.39 426 SER A O 1
ATOM 2133 N N . SER A 1 263 ? 6.491 13.066 -33.354 1.00 35.83 427 SER A N 1
ATOM 2134 C CA . SER A 1 263 ? 5.934 12.179 -32.379 1.00 33.39 427 SER A CA 1
ATOM 2135 C C . SER A 1 263 ? 4.562 12.579 -32.102 1.00 34.10 427 SER A C 1
ATOM 2136 O O . SER A 1 263 ? 4.017 13.481 -32.664 1.00 42.33 427 SER A O 1
ATOM 2139 N N . LYS A 1 264 ? 3.995 11.839 -31.225 1.00 30.41 428 LYS A N 1
ATOM 2140 C CA . LYS A 1 264 ? 2.590 12.025 -30.908 1.00 29.13 428 LYS A CA 1
ATOM 2141 C C . LYS A 1 264 ? 2.387 12.166 -29.411 1.00 27.15 428 LYS A C 1
ATOM 2142 O O . LYS A 1 264 ? 3.102 11.552 -28.620 1.00 29.97 428 LYS A O 1
ATOM 2148 N N . LEU A 1 265 ? 1.412 12.977 -29.019 1.00 26.89 429 LEU A N 1
ATOM 2149 C CA . LEU A 1 265 ? 0.980 12.976 -27.634 1.00 31.37 429 LEU A CA 1
ATOM 2150 C C . LEU A 1 265 ? 0.304 11.634 -27.393 1.00 33.91 429 LEU A C 1
ATOM 2151 O O . LEU A 1 265 ? -0.105 10.964 -28.342 1.00 38.58 429 LEU A O 1
ATOM 2156 N N . VAL A 1 266 ? 0.173 11.240 -26.134 1.00 30.63 430 VAL A N 1
ATOM 2157 C CA . VAL A 1 266 ? -0.360 9.921 -25.827 1.00 29.49 430 VAL A CA 1
ATOM 2158 C C . VAL A 1 266 ? -1.880 9.949 -25.933 1.00 34.27 430 VAL A C 1
ATOM 2159 O O . VAL A 1 266 ? -2.515 8.929 -26.209 1.00 33.34 430 VAL A O 1
ATOM 2163 N N . SER A 1 267 ? -2.457 11.127 -25.719 1.00 36.49 431 SER A N 1
ATOM 2164 C CA . SER A 1 267 ? -3.903 11.292 -25.776 1.00 36.29 431 SER A CA 1
ATOM 2165 C C . SER A 1 267 ? -4.354 11.926 -27.084 1.00 33.86 431 SER A C 1
ATOM 2166 O O . SER A 1 267 ? -3.766 12.899 -27.555 1.00 36.29 431 SER A O 1
ATOM 2169 N N . GLU A 1 268 ? -5.411 11.366 -27.657 1.00 31.28 432 GLU A N 1
ATOM 2170 C CA . GLU A 1 268 ? -6.011 11.904 -28.867 1.00 31.63 432 GLU A CA 1
ATOM 2171 C C . GLU A 1 268 ? -7.155 12.820 -28.465 1.00 32.95 432 GLU A C 1
ATOM 2172 O O . GLU A 1 268 ? -7.630 13.627 -29.264 1.00 35.17 432 GLU A O 1
ATOM 2174 N N . LYS A 1 269 ? -7.591 12.668 -27.216 1.00 29.06 433 LYS A N 1
ATOM 2175 C CA . LYS A 1 269 ? -8.689 13.449 -26.655 1.00 29.34 433 LYS A CA 1
ATOM 2176 C C . LYS A 1 269 ? -8.415 14.939 -26.862 1.00 35.67 433 LYS A C 1
ATOM 2177 O O . LYS A 1 269 ? -7.294 15.412 -26.679 1.00 37.63 433 LYS A O 1
ATOM 2183 N N . VAL A 1 270 ? -9.458 15.667 -27.243 1.00 42.38 434 VAL A N 1
ATOM 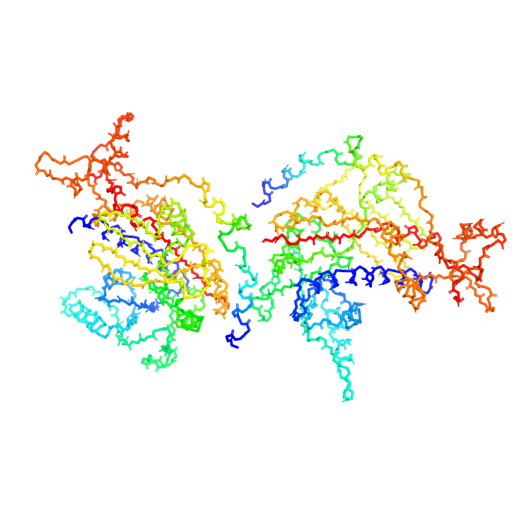2184 C CA . VAL A 1 270 ? -9.340 17.056 -27.685 1.00 47.96 434 VAL A CA 1
ATOM 2185 C C . VAL A 1 270 ? -8.696 18.077 -26.741 1.00 48.00 434 VAL A C 1
ATOM 2186 O O . VAL A 1 270 ? -7.858 18.870 -27.173 1.00 51.34 434 VAL A O 1
ATOM 2190 N N . ASP A 1 271 ? -9.079 18.070 -25.471 1.00 41.57 435 ASP A N 1
ATOM 2191 C CA . ASP A 1 271 ? -8.565 19.068 -24.537 1.00 40.04 435 ASP A CA 1
ATOM 2192 C C . ASP A 1 271 ? -7.796 18.478 -23.361 1.00 32.87 435 ASP A C 1
ATOM 2193 O O . ASP A 1 271 ? -7.696 19.099 -22.304 1.00 30.90 435 ASP A O 1
ATOM 2198 N N . ASP A 1 272 ? -7.262 17.301 -23.563 1.00 28.87 436 ASP A N 1
ATOM 2199 C CA . ASP A 1 272 ? -6.531 16.609 -22.544 1.00 25.33 436 ASP A CA 1
ATOM 2200 C C . ASP A 1 272 ? -5.287 17.278 -22.035 1.00 20.99 436 ASP A C 1
ATOM 2201 O O . ASP A 1 272 ? -4.819 16.930 -21.029 1.00 20.66 436 ASP A O 1
ATOM 2206 N N . TYR A 1 273 ? -4.789 18.271 -22.734 1.00 20.11 437 TYR A N 1
ATOM 2207 C CA . TYR A 1 273 ? -3.576 18.984 -22.336 1.00 23.86 437 TYR A CA 1
ATOM 2208 C C . TYR A 1 273 ? -3.761 20.500 -22.213 1.00 29.06 437 TYR A C 1
ATOM 2209 O O . TYR A 1 273 ? -2.784 21.248 -22.280 1.00 26.55 437 TYR A O 1
ATOM 2218 N N . GLU A 1 274 ? -5.002 20.955 -22.045 1.00 34.74 438 GLU A N 1
ATOM 2219 C CA . GLU A 1 274 ? -5.283 22.389 -21.936 1.00 39.39 438 GLU A CA 1
ATOM 2220 C C . GLU A 1 274 ? -4.468 23.078 -20.845 1.00 39.22 438 GLU A C 1
ATOM 2221 O O . GLU A 1 274 ? -3.989 24.196 -21.031 1.00 44.38 438 GLU A O 1
ATOM 2227 N N . HIS A 1 275 ? -4.325 22.404 -19.708 1.00 31.98 439 HIS A N 1
ATOM 2228 C CA . HIS A 1 275 ? -3.560 22.932 -18.585 1.00 19.57 439 HIS A CA 1
ATOM 2229 C C . HIS A 1 275 ? -2.119 23.231 -18.986 1.00 24.69 439 HIS A C 1
ATOM 2230 O O . HIS A 1 275 ? -1.535 24.221 -18.548 1.00 20.03 439 HIS A O 1
ATOM 2237 N N . ALA A 1 276 ? -1.553 22.366 -19.822 1.00 23.62 440 ALA A N 1
ATOM 2238 C CA . ALA A 1 276 ? -0.190 22.546 -20.304 1.00 24.09 440 ALA A CA 1
ATOM 2239 C C . ALA A 1 276 ? -0.117 23.698 -21.301 1.00 30.68 440 ALA A C 1
ATOM 2240 O O . ALA A 1 276 ? 0.813 24.504 -21.265 1.00 33.66 440 ALA A O 1
ATOM 2242 N N . ALA A 1 277 ? -1.105 23.770 -22.189 1.00 32.08 441 ALA A N 1
ATOM 2243 C CA . ALA A 1 277 ? -1.169 24.837 -23.182 1.00 30.54 441 ALA A CA 1
ATOM 2244 C C . ALA A 1 277 ? -1.332 26.200 -22.516 1.00 30.48 441 ALA A C 1
ATOM 2245 O O . ALA A 1 277 ? -0.641 27.157 -22.866 1.00 31.76 441 ALA A O 1
ATOM 2247 N N . LYS A 1 278 ? -2.255 26.279 -21.561 1.00 28.78 442 LYS A N 1
ATOM 2248 C CA . LYS A 1 278 ? -2.480 27.507 -20.804 1.00 31.42 442 LYS A CA 1
ATOM 2249 C C . LYS A 1 278 ? -1.215 27.926 -20.065 1.00 32.84 442 LYS A C 1
ATOM 2250 O O . LYS A 1 278 ? -0.889 29.111 -19.996 1.00 40.15 442 LYS A O 1
ATOM 2256 N N . TYR A 1 279 ? -0.509 26.941 -19.518 1.00 23.67 443 TYR A N 1
ATOM 2257 C CA . TYR A 1 279 ? 0.704 27.193 -18.747 1.00 23.37 443 TYR A CA 1
ATOM 2258 C C . TYR A 1 279 ? 1.772 27.932 -19.548 1.00 28.69 443 TYR A C 1
ATOM 2259 O O . TYR A 1 279 ? 2.414 28.847 -19.032 1.00 31.81 443 TYR A O 1
ATOM 2268 N N . MET A 1 280 ? 1.964 27.544 -20.804 1.00 22.79 444 MET A N 1
ATOM 2269 C CA . MET A 1 280 ? 3.035 28.138 -21.593 1.00 39.02 444 MET A CA 1
ATOM 2270 C C . MET A 1 280 ? 2.541 29.385 -22.316 1.00 42.13 444 MET A C 1
ATOM 2271 O O . MET A 1 280 ? 3.238 29.950 -23.161 1.00 40.98 444 MET A O 1
ATOM 2276 N N . LYS A 1 281 ? 1.321 29.794 -21.984 1.00 47.97 445 LYS A N 1
ATOM 2277 C CA . LYS A 1 281 ? 0.794 31.092 -22.381 1.00 51.36 445 LYS A CA 1
ATOM 2278 C C . LYS A 1 281 ? 1.220 32.164 -21.365 1.00 54.90 445 LYS A C 1
ATOM 2279 O O . LYS A 1 281 ? 0.850 33.333 -21.494 1.00 57.44 445 LYS A O 1
ATOM 2285 N N . ASN A 1 282 ? 2.027 31.797 -20.383 1.00 54.56 446 ASN A N 1
ATOM 2286 C CA . ASN A 1 282 ? 2.625 32.778 -19.503 1.00 53.44 446 ASN A CA 1
ATOM 2287 C C . ASN A 1 282 ? 4.131 32.854 -19.646 1.00 51.88 446 ASN A C 1
ATOM 2288 O O . ASN A 1 282 ? 4.746 32.073 -20.344 1.00 55.81 446 ASN A O 1
ATOM 2293 N N . SER A 1 283 ? 4.715 33.869 -19.054 1.00 52.20 447 SER A N 1
ATOM 2294 C CA . SER A 1 283 ? 5.901 34.451 -19.615 1.00 54.89 447 SER A CA 1
ATOM 2295 C C . SER A 1 283 ? 7.120 33.603 -19.575 1.00 56.73 447 SER A C 1
ATOM 2296 O O . SER A 1 283 ? 7.726 33.395 -18.567 1.00 65.21 447 SER A O 1
ATOM 2299 N N . GLN A 1 284 ? 7.634 33.427 -20.771 1.00 47.57 448 GLN A N 1
ATOM 2300 C CA . GLN A 1 284 ? 7.974 32.196 -21.300 1.00 42.96 448 GLN A CA 1
ATOM 2301 C C . GLN A 1 284 ? 8.521 31.241 -20.286 1.00 43.44 448 GLN A C 1
ATOM 2302 O O . GLN A 1 284 ? 9.425 31.460 -19.520 1.00 46.74 448 GLN A O 1
ATOM 2308 N N . VAL A 1 285 ? 7.804 30.180 -20.303 1.00 41.27 449 VAL A N 1
ATOM 2309 C CA . VAL A 1 285 ? 8.225 28.823 -19.962 1.00 36.50 449 VAL A CA 1
ATOM 2310 C C . VAL A 1 285 ? 9.476 28.280 -20.651 1.00 35.94 449 VAL A C 1
ATOM 2311 O O . VAL A 1 285 ? 9.676 28.475 -21.850 1.00 40.80 449 VAL A O 1
ATOM 2315 N N . ARG A 1 286 ? 10.315 27.598 -19.874 1.00 33.68 450 ARG A N 1
ATOM 2316 C CA . ARG A 1 286 ? 11.449 26.870 -20.431 1.00 31.93 450 ARG A CA 1
ATOM 2317 C C . ARG A 1 286 ? 10.946 25.510 -20.906 1.00 29.55 450 ARG A C 1
ATOM 2318 O O . ARG A 1 286 ? 10.531 24.672 -20.103 1.00 26.30 450 ARG A O 1
ATOM 2326 N N . LEU A 1 287 ? 10.990 25.301 -22.217 1.00 32.37 451 LEU A N 1
ATOM 2327 C CA . LEU A 1 287 ? 10.418 24.112 -22.842 1.00 32.98 451 LEU A CA 1
ATOM 2328 C C . LEU A 1 287 ? 11.464 23.021 -23.038 1.00 31.68 451 LEU A C 1
ATOM 2329 O O . LEU A 1 287 ? 12.663 23.298 -23.009 1.00 23.63 451 LEU A O 1
ATOM 2334 N N . PRO A 1 288 ? 11.013 21.771 -23.236 1.00 22.66 452 PRO A N 1
ATOM 2335 C CA . PRO A 1 288 ? 9.608 21.347 -23.210 1.00 22.18 452 PRO A CA 1
ATOM 2336 C C . PRO A 1 288 ? 9.058 21.173 -21.796 1.00 27.50 452 PRO A C 1
ATOM 2337 O O . PRO A 1 288 ? 9.814 21.222 -20.825 1.00 24.54 452 PRO A O 1
ATOM 2341 N N . LEU A 1 289 ? 7.747 20.975 -21.688 1.00 25.36 453 LEU A N 1
ATOM 2342 C CA . LEU A 1 289 ? 7.121 20.668 -20.408 1.00 21.12 453 LEU A CA 1
ATOM 2343 C C . LEU A 1 289 ? 7.059 19.162 -20.168 1.00 19.48 453 LEU A C 1
ATOM 2344 O O . LEU A 1 289 ? 7.059 18.371 -21.111 1.00 22.16 453 LEU A O 1
ATOM 2349 N N . GLY A 1 290 ? 7.005 18.771 -18.900 1.00 18.79 454 GLY A N 1
ATOM 2350 C CA . GLY A 1 290 ? 6.630 17.418 -18.537 1.00 18.14 454 GLY A CA 1
ATOM 2351 C C . GLY A 1 290 ? 5.297 17.467 -17.822 1.00 17.68 454 GLY A C 1
ATOM 2352 O O . GLY A 1 290 ? 5.152 18.179 -16.829 1.00 17.48 454 GLY A O 1
ATOM 2353 N N . THR A 1 291 ? 4.318 16.720 -18.319 1.00 17.55 455 THR A N 1
ATOM 2354 C CA . THR A 1 291 ? 3.015 16.672 -17.670 1.00 17.15 455 THR A CA 1
ATOM 2355 C C . THR A 1 291 ? 2.294 15.346 -17.892 1.00 16.87 455 THR A C 1
ATOM 2356 O O . THR A 1 291 ? 2.860 14.393 -18.429 1.00 19.96 455 THR A O 1
ATOM 2360 N N . LEU A 1 292 ? 1.039 15.299 -17.464 1.00 16.58 456 LEU A N 1
ATOM 2361 C CA . LEU A 1 292 ? 0.190 14.133 -17.664 1.00 16.36 456 LEU A CA 1
ATOM 2362 C C . LEU A 1 292 ? -1.111 14.557 -18.326 1.00 18.37 456 LEU A C 1
ATOM 2363 O O . LEU A 1 292 ? -1.602 15.659 -18.084 1.00 16.92 456 LEU A O 1
ATOM 2368 N N . SER A 1 293 ? -1.662 13.687 -19.168 1.00 21.96 457 SER A N 1
ATOM 2369 C CA . SER A 1 293 ? -2.969 13.941 -19.763 1.00 29.02 457 SER A CA 1
ATOM 2370 C C . SER A 1 293 ? -3.998 14.124 -18.655 1.00 25.68 457 SER A C 1
ATOM 2371 O O . SER A 1 293 ? -3.918 13.469 -17.616 1.00 22.33 457 SER A O 1
ATOM 2374 N N . LYS A 1 294 ? -4.952 15.023 -18.874 1.00 27.51 458 LYS A N 1
ATOM 2375 C CA . LYS A 1 294 ? -6.002 15.270 -17.892 1.00 26.91 458 LYS A CA 1
ATOM 2376 C C . LYS A 1 294 ? -6.759 13.981 -17.571 1.00 25.74 458 LYS A C 1
ATOM 2377 O O . LYS A 1 294 ? -7.170 13.756 -16.433 1.00 30.10 458 LYS A O 1
ATOM 2383 N N . SER A 1 295 ? -6.927 13.138 -18.586 1.00 23.19 459 SER A N 1
ATOM 2384 C CA . SER A 1 295 ? -7.595 11.850 -18.430 1.00 25.05 459 SER A CA 1
ATOM 2385 C C . SER A 1 295 ? -6.862 10.942 -17.449 1.00 25.98 459 SER A C 1
ATOM 2386 O O . SER A 1 295 ? -7.476 10.343 -16.566 1.00 22.89 459 SER A O 1
ATOM 2389 N N . GLU A 1 296 ? -5.547 10.842 -17.611 1.00 31.23 460 GLU A N 1
ATOM 2390 C CA . GLU A 1 296 ? -4.725 10.011 -16.739 1.00 24.92 460 GLU A CA 1
ATOM 2391 C C . GLU A 1 296 ? -4.671 10.544 -15.313 1.00 22.49 460 GLU A C 1
ATOM 2392 O O . GLU A 1 296 ? -4.620 9.769 -14.358 1.00 20.88 460 GLU A O 1
ATOM 2398 N N . TRP A 1 297 ? -4.680 11.864 -15.167 1.00 24.17 461 TRP A N 1
ATOM 2399 C CA . TRP A 1 297 ? -4.578 12.459 -13.842 1.00 23.56 461 TRP A CA 1
ATOM 2400 C C . TRP A 1 297 ? -5.855 12.238 -13.042 1.00 21.49 461 TRP A C 1
ATOM 2401 O O . TRP A 1 297 ? -5.803 11.977 -11.841 1.00 25.72 461 TRP A O 1
ATOM 2412 N N . GLU A 1 298 ? -6.998 12.368 -13.709 1.00 15.28 462 GLU A N 1
ATOM 2413 C CA . GLU A 1 298 ? -8.285 12.070 -13.092 1.00 20.61 462 GLU A CA 1
ATOM 2414 C C . GLU A 1 298 ? -8.281 10.687 -12.446 1.00 22.25 462 GLU A C 1
ATOM 2415 O O . GLU A 1 298 ? -8.805 10.501 -11.348 1.00 23.47 462 GLU A O 1
ATOM 2421 N N . ALA A 1 299 ? -7.684 9.721 -13.139 1.00 19.72 463 ALA A N 1
ATOM 2422 C CA . ALA A 1 299 ? -7.672 8.331 -12.693 1.00 16.49 463 ALA A CA 1
ATOM 2423 C C . ALA A 1 299 ? -6.744 8.077 -11.505 1.00 20.15 463 ALA A C 1
ATOM 2424 O O . ALA A 1 299 ? -7.033 7.229 -10.661 1.00 28.10 463 ALA A O 1
ATOM 2426 N N . THR A 1 300 ? -5.633 8.803 -11.439 1.00 18.38 464 THR A N 1
ATOM 2427 C CA . THR A 1 300 ? -4.616 8.528 -10.426 1.00 18.62 464 THR A CA 1
ATOM 2428 C C . THR A 1 300 ? -4.684 9.501 -9.251 1.00 15.35 464 THR A C 1
ATOM 2429 O O . THR A 1 300 ? -4.193 9.203 -8.162 1.00 15.12 464 THR A O 1
ATOM 2433 N N . SER A 1 301 ? -5.289 10.663 -9.472 1.00 15.56 465 SER A N 1
ATOM 2434 C CA . SER A 1 301 ? -5.441 11.649 -8.408 1.00 17.19 465 SER A CA 1
ATOM 2435 C C . SER A 1 301 ? -6.434 11.157 -7.358 1.00 23.49 465 SER A C 1
ATOM 2436 O O . SER A 1 301 ? -6.566 11.745 -6.286 1.00 24.66 465 SER A O 1
ATOM 2439 N N . ILE A 1 302 ? -7.125 10.069 -7.682 1.00 25.95 466 ILE A N 1
ATOM 2440 C CA . ILE A 1 302 ? -8.083 9.444 -6.776 1.00 26.26 466 ILE A CA 1
ATOM 2441 C C . ILE A 1 302 ? -7.389 8.834 -5.559 1.00 22.04 466 ILE A C 1
ATOM 2442 O O . ILE A 1 302 ? -8.004 8.644 -4.508 1.00 18.97 466 ILE A O 1
ATOM 2447 N N . TYR A 1 303 ? -6.098 8.552 -5.698 1.00 18.66 467 TYR A N 1
ATOM 2448 C CA . TYR A 1 303 ? -5.364 7.830 -4.667 1.00 15.55 467 TYR A CA 1
ATOM 2449 C C . TYR A 1 303 ? -4.756 8.743 -3.609 1.00 17.20 467 TYR A C 1
ATOM 2450 O O . TYR A 1 303 ? -4.484 9.917 -3.859 1.00 11.34 467 TYR A O 1
ATOM 2459 N N . LEU A 1 304 ? -4.551 8.184 -2.422 1.00 11.87 468 LEU A N 1
ATOM 2460 C CA . LEU A 1 304 ? -3.820 8.866 -1.365 1.00 10.75 468 LEU A CA 1
ATOM 2461 C C . LEU A 1 304 ? -2.672 7.986 -0.892 1.00 13.83 468 LEU A C 1
ATOM 2462 O O . LEU A 1 304 ? -2.657 6.781 -1.147 1.00 10.67 468 LEU A O 1
ATOM 2467 N N . VAL A 1 305 ? -1.709 8.591 -0.206 1.00 12.01 469 VAL A N 1
ATOM 2468 C CA . VAL A 1 305 ? -0.626 7.835 0.407 1.00 11.03 469 VAL A CA 1
ATOM 2469 C C . VAL A 1 305 ? -0.720 7.968 1.923 1.00 10.32 469 VAL A C 1
ATOM 2470 O O . VAL A 1 305 ? -1.128 9.009 2.438 1.00 10.25 469 VAL A O 1
ATOM 2474 N N . PHE A 1 306 ? -0.362 6.909 2.637 1.00 10.26 470 PHE A N 1
ATOM 2475 C CA . PHE A 1 306 ? -0.401 6.954 4.090 1.00 10.11 470 PHE A CA 1
ATOM 2476 C C . PHE A 1 306 ? 0.806 6.264 4.698 1.00 10.19 470 PHE A C 1
ATOM 2477 O O . PHE A 1 306 ? 1.428 5.403 4.075 1.00 10.33 470 PHE A O 1
ATOM 2485 N N . ALA A 1 307 ? 1.129 6.653 5.924 1.00 10.14 471 ALA A N 1
ATOM 2486 C CA . ALA A 1 307 ? 2.176 5.992 6.683 1.00 11.42 471 ALA A CA 1
ATOM 2487 C C . ALA A 1 307 ? 1.871 6.056 8.172 1.00 13.03 471 ALA A C 1
ATOM 2488 O O . ALA A 1 307 ? 1.614 7.129 8.717 1.00 10.77 471 ALA A O 1
ATOM 2490 N N . PHE A 1 308 ? 1.907 4.898 8.819 1.00 15.03 472 PHE A N 1
ATOM 2491 C CA . PHE A 1 308 ? 1.725 4.803 10.260 1.00 14.98 472 PHE A CA 1
ATOM 2492 C C . PHE A 1 308 ? 3.046 4.380 10.881 1.00 14.88 472 PHE A C 1
ATOM 2493 O O . PHE A 1 308 ? 3.876 3.762 10.215 1.00 12.19 472 PHE A O 1
ATOM 2501 N N . GLU A 1 309 ? 3.252 4.722 12.148 1.00 17.62 473 GLU A N 1
ATOM 2502 C CA . GLU A 1 309 ? 4.466 4.305 12.836 1.00 18.28 473 GLU A CA 1
ATOM 2503 C C . GLU A 1 309 ? 4.147 3.470 14.070 1.00 20.29 473 GLU A C 1
ATOM 2504 O O . GLU A 1 309 ? 3.224 3.783 14.823 1.00 18.24 473 GLU A O 1
ATOM 2510 N N . LYS A 1 310 ? 4.918 2.406 14.271 1.00 21.87 474 LYS A N 1
ATOM 2511 C CA . LYS A 1 310 ? 4.769 1.565 15.452 1.00 20.78 474 LYS A CA 1
ATOM 2512 C C . LYS A 1 310 ? 5.425 2.223 16.660 1.00 24.08 474 LYS A C 1
ATOM 2513 O O . LYS A 1 310 ? 6.629 2.482 16.664 1.00 28.30 474 LYS A O 1
ATOM 2519 N N . GLN A 1 311 ? 4.620 2.491 17.682 1.00 25.07 475 GLN A N 1
ATOM 2520 C CA . GLN A 1 311 ? 5.081 3.182 18.882 1.00 26.05 475 GLN A CA 1
ATOM 2521 C C . GLN A 1 311 ? 6.062 2.345 19.699 1.00 27.05 475 GLN A C 1
ATOM 2522 O O . GLN A 1 311 ? 6.217 1.145 19.468 1.00 23.22 475 GLN A O 1
ATOM 2528 N N . GLN A 1 312 ? 6.730 2.991 20.650 1.00 29.27 476 GLN A N 1
ATOM 2529 C CA . GLN A 1 312 ? 7.749 2.333 21.458 1.00 30.61 476 GLN A CA 1
ATOM 2530 C C . GLN A 1 312 ? 7.130 1.661 22.680 1.00 30.93 476 GLN A C 1
ATOM 2531 O O . GLN A 1 312 ? 6.415 0.666 22.559 1.00 35.60 476 GLN A O 1
ATOM 2537 N N . SER B 1 3 ? -16.079 21.482 59.735 1.00 34.79 167 SER B N 1
ATOM 2538 C CA . SER B 1 3 ? -17.183 21.597 60.680 1.00 37.55 167 SER B CA 1
ATOM 2539 C C . SER B 1 3 ? -17.795 22.994 60.635 1.00 34.03 167 SER B C 1
ATOM 2540 O O . SER B 1 3 ? -19.011 23.147 60.510 1.00 34.26 167 SER B O 1
ATOM 2543 N N . ARG B 1 4 ? -16.946 24.012 60.739 1.00 29.93 168 ARG B N 1
ATOM 2544 C CA . ARG B 1 4 ? -17.349 25.380 60.438 1.00 25.68 168 ARG B CA 1
ATOM 2545 C C . ARG B 1 4 ? -17.815 25.487 58.990 1.00 31.98 168 ARG B C 1
ATOM 2546 O O . ARG B 1 4 ? -18.638 26.335 58.646 1.00 34.71 168 ARG B O 1
ATOM 2554 N N . ILE B 1 5 ? -17.275 24.609 58.152 1.00 30.59 169 ILE B N 1
ATOM 2555 C CA . ILE B 1 5 ? -17.508 24.642 56.715 1.00 25.22 169 ILE B CA 1
ATOM 2556 C C . ILE B 1 5 ? -18.366 23.448 56.292 1.00 22.19 169 ILE B C 1
ATOM 2557 O O . ILE B 1 5 ? -18.529 23.173 55.103 1.00 18.53 169 ILE B O 1
ATOM 2562 N N . PHE B 1 6 ? -18.895 22.738 57.286 1.00 27.37 170 PHE B N 1
ATOM 2563 C CA . PHE B 1 6 ? -19.715 21.542 57.079 1.00 25.09 170 PHE B CA 1
ATOM 2564 C C . PHE B 1 6 ? -20.759 21.660 55.969 1.00 24.15 170 PHE B C 1
ATOM 2565 O O . PHE B 1 6 ? -20.870 20.773 55.124 1.00 26.56 170 PHE B O 1
ATOM 2573 N N . TYR B 1 7 ? -21.520 22.749 55.970 1.00 20.02 171 TYR B N 1
ATOM 2574 C CA . TYR B 1 7 ? -22.610 22.903 55.011 1.00 17.29 171 TYR B CA 1
ATOM 2575 C C . TYR B 1 7 ? -22.122 23.405 53.656 1.00 16.28 171 TYR B C 1
ATOM 2576 O O . TYR B 1 7 ? -22.699 23.068 52.622 1.00 16.18 171 TYR B O 1
ATOM 2585 N N . LEU B 1 8 ? -21.070 24.217 53.665 1.00 16.16 172 LEU B N 1
ATOM 2586 C CA . LEU B 1 8 ? -20.418 24.631 52.428 1.00 16.28 172 LEU B CA 1
ATOM 2587 C C . LEU B 1 8 ? -19.999 23.403 51.624 1.00 21.49 172 LEU B C 1
ATOM 2588 O O . LEU B 1 8 ? -20.194 23.345 50.409 1.00 15.61 172 LEU B O 1
ATOM 2593 N N . ARG B 1 9 ? -19.418 22.424 52.314 1.00 25.78 173 ARG B N 1
ATOM 2594 C CA . ARG B 1 9 ? -18.996 21.178 51.679 1.00 21.80 173 ARG B CA 1
ATOM 2595 C C . ARG B 1 9 ? -20.179 20.414 51.088 1.00 17.33 173 ARG B C 1
ATOM 2596 O O . ARG B 1 9 ? -20.146 20.008 49.926 1.00 15.77 173 ARG B O 1
ATOM 2604 N N . ASN B 1 10 ? -21.216 20.216 51.897 1.00 17.29 174 ASN B N 1
ATOM 2605 C CA . ASN B 1 10 ? -22.402 19.484 51.467 1.00 17.74 174 ASN B CA 1
ATOM 2606 C C . ASN B 1 10 ? -23.069 20.146 50.265 1.00 17.60 174 ASN B C 1
ATOM 2607 O O . ASN B 1 10 ? -23.495 19.472 49.327 1.00 19.61 174 ASN B O 1
ATOM 2612 N N . PHE B 1 11 ? -23.156 21.471 50.311 1.00 16.49 175 PHE B N 1
ATOM 2613 C CA . PHE B 1 11 ? -23.757 22.258 49.237 1.00 15.09 175 PHE B CA 1
ATOM 2614 C C . PHE B 1 11 ? -23.020 22.086 47.906 1.00 16.69 175 PHE B C 1
ATOM 2615 O O . PHE B 1 11 ? -23.645 21.849 46.871 1.00 15.11 175 PHE B O 1
ATOM 2623 N N . ASN B 1 12 ? -21.696 22.216 47.935 1.00 14.56 176 ASN B N 1
ATOM 2624 C CA . ASN B 1 12 ? -20.881 22.027 46.738 1.00 18.02 176 ASN B CA 1
ATOM 2625 C C . ASN B 1 12 ? -21.064 20.641 46.129 1.00 17.75 176 ASN B C 1
ATOM 2626 O O . ASN B 1 12 ? -21.078 20.488 44.907 1.00 14.71 176 ASN B O 1
ATOM 2631 N N . ASN B 1 13 ? -21.204 19.635 46.986 1.00 14.30 177 ASN B N 1
ATOM 2632 C CA . ASN B 1 13 ? -21.480 18.278 46.530 1.00 18.10 177 ASN B CA 1
ATOM 2633 C C . ASN B 1 13 ? -22.875 18.150 45.930 1.00 17.55 177 ASN B C 1
ATOM 2634 O O . ASN B 1 13 ? -23.085 17.383 44.990 1.00 16.90 177 ASN B O 1
ATOM 2639 N N . TRP B 1 14 ? -23.827 18.898 46.480 1.00 14.56 178 TRP B N 1
ATOM 2640 C CA . TRP B 1 14 ? -25.174 18.931 45.923 1.00 14.63 178 TRP B CA 1
ATOM 2641 C C . TRP B 1 14 ? -25.168 19.531 44.521 1.00 14.19 178 TRP B C 1
ATOM 2642 O O . TRP B 1 14 ? -25.838 19.027 43.621 1.00 14.15 178 TRP B O 1
ATOM 2653 N N . MET B 1 15 ? -24.416 20.614 44.350 1.00 13.92 179 MET B N 1
ATOM 2654 C CA . MET B 1 15 ? -24.260 21.248 43.046 1.00 13.86 179 MET B CA 1
ATOM 2655 C C . MET B 1 15 ? -23.767 20.237 42.016 1.00 13.28 179 MET B C 1
ATOM 2656 O O . MET B 1 15 ? -24.321 20.125 40.922 1.00 13.15 179 MET B O 1
ATOM 2661 N N . LYS B 1 16 ? -22.725 19.497 42.383 1.00 13.51 180 LYS B N 1
ATOM 2662 C CA . LYS B 1 16 ? -22.140 18.488 41.509 1.00 15.54 180 LYS B CA 1
ATOM 2663 C C . LYS B 1 16 ? -23.117 17.347 41.241 1.00 17.53 180 LYS B C 1
ATOM 2664 O O . LYS B 1 16 ? -23.227 16.866 40.112 1.00 22.84 180 LYS B O 1
ATOM 2670 N N . SER B 1 17 ? -23.816 16.915 42.287 1.00 14.72 181 SER B N 1
ATOM 2671 C CA . SER B 1 17 ? -24.818 15.861 42.164 1.00 14.93 181 SER B CA 1
ATOM 2672 C C . SER B 1 17 ? -25.884 16.245 41.143 1.00 15.06 181 SER B C 1
ATOM 2673 O O . SER B 1 17 ? -26.217 15.463 40.253 1.00 15.47 181 SER B O 1
ATOM 2676 N N . VAL B 1 18 ? -26.412 17.457 41.281 1.00 16.82 182 VAL B N 1
ATOM 2677 C CA . VAL B 1 18 ? -27.472 17.940 40.404 1.00 20.37 182 VAL B CA 1
ATOM 2678 C C . VAL B 1 18 ? -26.958 18.198 38.988 1.00 17.79 182 VAL B C 1
ATOM 2679 O O . VAL B 1 18 ? -27.651 17.920 38.010 1.00 20.20 182 VAL B O 1
ATOM 2683 N N . LEU B 1 19 ? -25.747 18.737 38.885 1.00 15.80 183 LEU B N 1
ATOM 2684 C CA . LEU B 1 19 ? -25.114 18.956 37.587 1.00 16.35 183 LEU B CA 1
ATOM 2685 C C . LEU B 1 19 ? -24.885 17.630 36.867 1.00 14.73 183 LEU B C 1
ATOM 2686 O O . LEU B 1 19 ? -25.247 17.474 35.700 1.00 13.20 183 LEU B O 1
ATOM 2691 N N . ILE B 1 20 ? -24.268 16.686 37.571 1.00 13.07 184 ILE B N 1
ATOM 2692 C CA . ILE B 1 20 ? -24.053 15.341 37.050 1.00 13.38 184 ILE B CA 1
ATOM 2693 C C . ILE B 1 20 ? -25.364 14.687 36.620 1.00 21.22 184 ILE B C 1
ATOM 2694 O O . ILE B 1 20 ? -25.445 14.078 35.553 1.00 20.71 184 ILE B O 1
ATOM 2699 N N . GLY B 1 21 ? -26.382 14.805 37.466 1.00 26.03 185 GLY B N 1
ATOM 2700 C CA . GLY B 1 21 ? -27.685 14.232 37.186 1.00 22.23 185 GLY B CA 1
ATOM 2701 C C . GLY B 1 21 ? -28.298 14.692 35.876 1.00 17.79 185 GLY B C 1
ATOM 2702 O O . GLY B 1 21 ? -28.803 13.878 35.106 1.00 15.65 185 GLY B O 1
ATOM 2703 N N . GLU B 1 22 ? -28.255 15.998 35.625 1.00 16.49 186 GLU B N 1
ATOM 2704 C CA . GLU B 1 22 ? -28.902 16.576 34.448 1.00 17.61 186 GLU B CA 1
ATOM 2705 C C . GLU B 1 22 ? -28.346 16.033 33.138 1.00 15.15 186 GLU B C 1
ATOM 2706 O O . GLU B 1 22 ? -29.100 15.672 32.234 1.00 18.63 186 GLU B O 1
ATOM 2712 N N . PHE B 1 23 ? -27.023 15.981 33.040 1.00 12.84 187 PHE B N 1
ATOM 2713 C CA . PHE B 1 23 ? -26.371 15.586 31.801 1.00 12.55 187 PHE B CA 1
ATOM 2714 C C . PHE B 1 23 ? -26.244 14.074 31.685 1.00 12.67 187 PHE B C 1
ATOM 2715 O O . PHE B 1 23 ? -26.011 13.549 30.598 1.00 13.53 187 PHE B O 1
ATOM 2723 N N . LEU B 1 24 ? -26.390 13.374 32.805 1.00 12.94 188 LEU B N 1
ATOM 2724 C CA . LEU B 1 24 ? -26.538 11.926 32.754 1.00 15.20 188 LEU B CA 1
ATOM 2725 C C . LEU B 1 24 ? -27.853 11.541 32.075 1.00 22.90 188 LEU B C 1
ATOM 2726 O O . LEU B 1 24 ? -27.893 10.603 31.279 1.00 33.99 188 LEU B O 1
ATOM 2731 N N . GLU B 1 25 ? -28.926 12.266 32.384 1.00 15.62 189 GLU B N 1
ATOM 2732 C CA . GLU B 1 25 ? -30.225 12.000 31.764 1.00 16.26 189 GLU B CA 1
ATOM 2733 C C . GLU B 1 25 ? -30.285 12.476 30.313 1.00 19.06 189 GLU B C 1
ATOM 2734 O O . GLU B 1 25 ? -30.941 11.847 29.484 1.00 22.58 189 GLU B O 1
ATOM 2740 N N . LYS B 1 26 ? -29.615 13.584 30.005 1.00 17.91 190 LYS B N 1
ATOM 2741 C CA . LYS B 1 26 ? -29.548 14.054 28.624 1.00 18.23 190 LYS B CA 1
ATOM 2742 C C . LYS B 1 26 ? -28.878 12.992 27.764 1.00 20.78 190 LYS B C 1
ATOM 2743 O O . LYS B 1 26 ? -29.386 12.622 26.705 1.00 27.56 190 LYS B O 1
ATOM 2749 N N . VAL B 1 27 ? -27.731 12.511 28.231 1.00 20.60 191 VAL B N 1
ATOM 2750 C CA . VAL B 1 27 ? -26.998 11.446 27.558 1.00 22.16 191 VAL B CA 1
ATOM 2751 C C . VAL B 1 27 ? -27.856 10.201 27.357 1.00 30.67 191 VAL B C 1
ATOM 2752 O O . VAL B 1 27 ? -27.883 9.624 26.270 1.00 33.22 191 VAL B O 1
ATOM 2756 N N . ARG B 1 28 ? -28.551 9.792 28.413 1.00 34.29 192 ARG B N 1
ATOM 2757 C CA . ARG B 1 28 ? -29.374 8.589 28.374 1.00 32.24 192 ARG B CA 1
ATOM 2758 C C . ARG B 1 28 ? -30.554 8.744 27.423 1.00 33.18 192 ARG B C 1
ATOM 2759 O O . ARG B 1 28 ? -31.095 7.758 26.926 1.00 32.74 192 ARG B O 1
ATOM 2767 N N . GLN B 1 29 ? -30.952 9.985 27.174 1.00 35.00 193 GLN B N 1
ATOM 2768 C CA . GLN B 1 29 ? -32.011 10.253 26.211 1.00 36.67 193 GLN B CA 1
ATOM 2769 C C . GLN B 1 29 ? -31.532 9.968 24.793 1.00 36.15 193 GLN B C 1
ATOM 2770 O O . GLN B 1 29 ? -32.320 9.586 23.927 1.00 41.95 193 GLN B O 1
ATOM 2776 N N . LYS B 1 30 ? -30.242 10.170 24.552 1.00 34.35 194 LYS B N 1
ATOM 2777 C CA . LYS B 1 30 ? -29.676 9.886 23.241 1.00 33.02 194 LYS B CA 1
ATOM 2778 C C . LYS B 1 30 ? -29.039 8.497 23.204 1.00 35.99 194 LYS B C 1
ATOM 2779 O O . LYS B 1 30 ? -29.166 7.769 22.220 1.00 35.74 194 LYS B O 1
ATOM 2785 N N . LYS B 1 31 ? -28.343 8.151 24.283 1.00 39.45 195 LYS B N 1
ATOM 2786 C CA . LYS B 1 31 ? -27.484 6.969 24.311 1.00 38.64 195 LYS B CA 1
ATOM 2787 C C . LYS B 1 31 ? -28.163 5.764 24.983 1.00 36.28 195 LYS B C 1
ATOM 2788 O O . LYS B 1 31 ? -28.353 5.760 26.200 1.00 37.77 195 LYS B O 1
ATOM 2794 N N . LYS B 1 32 ? -28.507 4.736 24.214 1.00 35.62 196 LYS B N 1
ATOM 2795 C CA . LYS B 1 32 ? -29.144 3.547 24.792 1.00 41.33 196 LYS B CA 1
ATOM 2796 C C . LYS B 1 32 ? -28.138 2.411 24.976 1.00 46.69 196 LYS B C 1
ATOM 2797 O O . LYS B 1 32 ? -28.264 1.351 24.359 1.00 47.11 196 LYS B O 1
ATOM 2803 N N . ARG B 1 33 ? -27.150 2.634 25.839 1.00 45.83 197 ARG B N 1
ATOM 2804 C CA . ARG B 1 33 ? -26.121 1.635 26.096 1.00 42.58 197 ARG B CA 1
ATOM 2805 C C . ARG B 1 33 ? -25.343 1.956 27.374 1.00 38.58 197 ARG B C 1
ATOM 2806 O O . ARG B 1 33 ? -25.822 2.694 28.235 1.00 43.45 197 ARG B O 1
ATOM 2814 N N . ASP B 1 34 ? -24.145 1.391 27.492 1.00 34.64 198 ASP B N 1
ATOM 2815 C CA . ASP B 1 34 ? -23.294 1.600 28.661 1.00 35.71 198 ASP B CA 1
ATOM 2816 C C . ASP B 1 34 ? -22.707 3.007 28.678 1.00 32.66 198 ASP B C 1
ATOM 2817 O O . ASP B 1 34 ? -22.076 3.438 27.712 1.00 32.89 198 ASP B O 1
ATOM 2822 N N . ILE B 1 35 ? -22.914 3.722 29.779 1.00 27.73 199 ILE B N 1
ATOM 2823 C CA . ILE B 1 35 ? -22.384 5.073 29.904 1.00 23.26 199 ILE B CA 1
ATOM 2824 C C . ILE B 1 35 ? -20.924 5.048 30.341 1.00 17.78 199 ILE B C 1
ATOM 2825 O O . ILE B 1 35 ? -20.571 4.427 31.344 1.00 15.28 199 ILE B O 1
ATOM 2830 N N . THR B 1 36 ? -20.078 5.728 29.575 1.00 16.41 200 THR B N 1
ATOM 2831 C CA . THR B 1 36 ? -18.663 5.843 29.901 1.00 14.55 200 THR B CA 1
ATOM 2832 C C . THR B 1 36 ? -18.338 7.282 30.276 1.00 13.03 200 THR B C 1
ATOM 2833 O O . THR B 1 36 ? -18.774 8.220 29.608 1.00 15.62 200 THR B O 1
ATOM 2837 N N . VAL B 1 37 ? -17.573 7.455 31.347 1.00 11.89 201 VAL B N 1
ATOM 2838 C CA . VAL B 1 37 ? -17.321 8.786 31.884 1.00 19.84 201 VAL B CA 1
ATOM 2839 C C . VAL B 1 37 ? -15.853 9.009 32.225 1.00 17.54 201 VAL B C 1
ATOM 2840 O O . VAL B 1 37 ? -15.198 8.136 32.795 1.00 20.64 201 VAL B O 1
ATOM 2844 N N . LEU B 1 38 ? -15.343 10.184 31.876 1.00 13.00 202 LEU B N 1
ATOM 2845 C CA . LEU B 1 38 ? -14.011 10.585 32.304 1.00 11.51 202 LEU B CA 1
ATOM 2846 C C . LEU B 1 38 ? -14.106 11.565 33.466 1.00 11.29 202 LEU B C 1
ATOM 2847 O O . LEU B 1 38 ? -14.612 12.677 33.314 1.00 11.14 202 LEU B O 1
ATOM 2852 N N . ASP B 1 39 ? -13.610 11.146 34.624 1.00 11.59 203 ASP B N 1
ATOM 2853 C CA . ASP B 1 39 ? -13.583 12.010 35.794 1.00 11.73 203 ASP B CA 1
ATOM 2854 C C . ASP B 1 39 ? -12.193 12.624 35.914 1.00 13.35 203 ASP B C 1
ATOM 2855 O O . ASP B 1 39 ? -11.288 12.029 36.499 1.00 11.91 203 ASP B O 1
ATOM 2860 N N . LEU B 1 40 ? -12.038 13.821 35.359 1.00 14.61 204 LEU B N 1
ATOM 2861 C CA . LEU B 1 40 ? -10.728 14.438 35.197 1.00 11.33 204 LEU B CA 1
ATOM 2862 C C . LEU B 1 40 ? -10.387 15.308 36.399 1.00 11.55 204 LEU B C 1
ATOM 2863 O O . LEU B 1 40 ? -11.058 16.305 36.666 1.00 12.47 204 LEU B O 1
ATOM 2868 N N . GLY B 1 41 ? -9.336 14.930 37.118 1.00 14.29 205 GLY B N 1
ATOM 2869 C CA . GLY B 1 41 ? -9.001 15.579 38.372 1.00 19.58 205 GLY B CA 1
ATOM 2870 C C . GLY B 1 41 ? -9.898 15.019 39.457 1.00 20.86 205 GLY B C 1
ATOM 2871 O O . GLY B 1 41 ? -10.615 15.753 40.134 1.00 25.14 205 GLY B O 1
ATOM 2872 N N . CYS B 1 42 ? -9.847 13.701 39.615 1.00 18.99 206 CYS B N 1
ATOM 2873 C CA . CYS B 1 42 ? -10.811 12.979 40.435 1.00 16.80 206 CYS B CA 1
ATOM 2874 C C . CYS B 1 42 ? -10.617 13.220 41.926 1.00 14.26 206 CYS B C 1
ATOM 2875 O O . CYS B 1 42 ? -11.523 12.972 42.723 1.00 15.74 206 CYS B O 1
ATOM 2878 N N . GLY B 1 43 ? -9.437 13.700 42.303 1.00 14.15 207 GLY B N 1
ATOM 2879 C CA . GLY B 1 43 ? -9.122 13.900 43.705 1.00 13.98 207 GLY B CA 1
ATOM 2880 C C . GLY B 1 43 ? -9.081 12.572 44.433 1.00 21.18 207 GLY B C 1
ATOM 2881 O O . GLY B 1 43 ? -8.591 11.579 43.899 1.00 24.78 207 GLY B O 1
ATOM 2882 N N . LYS B 1 44 ? -9.597 12.552 45.657 1.00 14.87 208 LYS B N 1
ATOM 2883 C CA . LYS B 1 44 ? -9.622 11.328 46.447 1.00 20.52 208 LYS B CA 1
ATOM 2884 C C . LYS B 1 44 ? -10.912 10.536 46.236 1.00 25.46 208 LYS B C 1
ATOM 2885 O O . LYS B 1 44 ? -11.173 9.562 46.940 1.00 32.24 208 LYS B O 1
ATOM 2891 N N . GLY B 1 45 ? -11.702 10.945 45.249 1.00 25.41 209 GLY B N 1
ATOM 2892 C CA . GLY B 1 45 ? -12.881 10.194 44.856 1.00 21.86 209 GLY B CA 1
ATOM 2893 C C . GLY B 1 45 ? -14.180 10.690 45.461 1.00 16.80 209 GLY B C 1
ATOM 2894 O O . GLY B 1 45 ? -15.037 9.895 45.844 1.00 19.93 209 GLY B O 1
ATOM 2895 N N . GLY B 1 46 ? -14.329 12.008 45.544 1.00 14.92 210 GLY B N 1
ATOM 2896 C CA . GLY B 1 46 ? -15.522 12.604 46.117 1.00 16.05 210 GLY B CA 1
ATOM 2897 C C . GLY B 1 46 ? -16.777 12.374 45.293 1.00 16.59 210 GLY B C 1
ATOM 2898 O O . GLY B 1 46 ? -17.890 12.597 45.768 1.00 14.71 210 GLY B O 1
ATOM 2899 N N . ASP B 1 47 ? -16.597 11.927 44.054 1.00 14.26 211 ASP B N 1
ATOM 2900 C CA . ASP B 1 47 ? -17.716 11.767 43.130 1.00 14.00 211 ASP B CA 1
ATOM 2901 C C . ASP B 1 47 ? -17.997 10.306 42.790 1.00 14.23 211 ASP B C 1
ATOM 2902 O O . ASP B 1 47 ? -18.875 10.014 41.977 1.00 14.12 211 ASP B O 1
ATOM 2907 N N . LEU B 1 48 ? -17.252 9.395 43.410 1.00 14.59 212 LEU B N 1
ATOM 2908 C CA . LEU B 1 48 ? -17.450 7.964 43.192 1.00 22.12 212 LEU B CA 1
ATOM 2909 C C . LEU B 1 48 ? -18.899 7.557 43.438 1.00 16.88 212 LEU B C 1
ATOM 2910 O O . LEU B 1 48 ? -19.521 6.900 42.602 1.00 15.29 212 LEU B O 1
ATOM 2915 N N . LEU B 1 49 ? -19.429 7.955 44.589 1.00 18.03 213 LEU B N 1
ATOM 2916 C CA . LEU B 1 49 ? -20.805 7.635 44.955 1.00 19.21 213 LEU B CA 1
ATOM 2917 C C . LEU B 1 49 ? -21.820 8.221 43.978 1.00 15.60 213 LEU B C 1
ATOM 2918 O O . LEU B 1 49 ? -22.826 7.586 43.661 1.00 15.85 213 LEU B O 1
ATOM 2923 N N . LYS B 1 50 ? -21.556 9.437 43.512 1.00 15.08 214 LYS B N 1
ATOM 2924 C CA . LYS B 1 50 ? -22.452 10.108 42.578 1.00 16.88 214 LYS B CA 1
ATOM 2925 C C . LYS B 1 50 ? -22.601 9.311 41.286 1.00 15.55 214 LYS B C 1
ATOM 2926 O O . LYS B 1 50 ? -23.710 9.137 40.779 1.00 18.44 214 LYS B O 1
ATOM 2932 N N . TRP B 1 51 ? -21.481 8.828 40.759 1.00 14.59 215 TRP B N 1
ATOM 2933 C CA . TRP B 1 51 ? -21.501 8.046 39.528 1.00 17.60 215 TRP B CA 1
ATOM 2934 C C . TRP B 1 51 ? -22.112 6.671 39.733 1.00 15.48 215 TRP B C 1
ATOM 2935 O O . TRP B 1 51 ? -22.712 6.107 38.820 1.00 14.81 215 TRP B O 1
ATOM 2946 N N . LYS B 1 52 ? -21.951 6.119 40.925 1.00 15.27 216 LYS B N 1
ATOM 2947 C CA . LYS B 1 52 ? -22.598 4.855 41.213 1.00 25.66 216 LYS B CA 1
ATOM 2948 C C . LYS B 1 52 ? -24.111 5.027 41.244 1.00 27.37 216 LYS B C 1
ATOM 2949 O O . LYS B 1 52 ? -24.849 4.173 40.758 1.00 29.11 216 LYS B O 1
ATOM 2955 N N . LYS B 1 53 ? -24.566 6.122 41.844 1.00 22.63 217 LYS B N 1
ATOM 2956 C CA . LYS B 1 53 ? -25.993 6.410 41.908 1.00 24.05 217 LYS B CA 1
ATOM 2957 C C . LYS B 1 53 ? -26.506 6.703 40.510 1.00 20.34 217 LYS B C 1
ATOM 2958 O O . LYS B 1 53 ? -27.648 6.392 40.178 1.00 22.19 217 LYS B O 1
ATOM 2964 N N . GLY B 1 54 ? -25.650 7.304 39.690 1.00 15.38 218 GLY B N 1
ATOM 2965 C CA . GLY B 1 54 ? -26.016 7.615 38.323 1.00 19.48 218 GLY B CA 1
ATOM 2966 C C . GLY B 1 54 ? -26.042 6.353 37.487 1.00 20.87 218 GLY B C 1
ATOM 2967 O O . GLY B 1 54 ? -26.480 6.363 36.338 1.00 24.11 218 GLY B O 1
ATOM 2968 N N . ARG B 1 55 ? -25.572 5.260 38.082 1.00 21.13 219 ARG B N 1
ATOM 2969 C CA . ARG B 1 55 ? -25.601 3.950 37.445 1.00 23.87 219 ARG B CA 1
ATOM 2970 C C . ARG B 1 55 ? -24.875 3.946 36.104 1.00 23.19 219 ARG B C 1
ATOM 2971 O O . ARG B 1 55 ? -25.405 3.465 35.103 1.00 21.38 219 ARG B O 1
ATOM 2979 N N . ILE B 1 56 ? -23.657 4.480 36.089 1.00 22.45 220 ILE B N 1
ATOM 2980 C CA . ILE B 1 56 ? -22.834 4.432 34.889 1.00 18.61 220 ILE B CA 1
ATOM 2981 C C . ILE B 1 56 ? -22.103 3.096 34.838 1.00 14.58 220 ILE B C 1
ATOM 2982 O O . ILE B 1 56 ? -22.019 2.387 35.841 1.00 15.04 220 ILE B O 1
ATOM 2987 N N . ASN B 1 57 ? -21.571 2.756 33.671 1.00 15.57 221 ASN B N 1
ATOM 2988 C CA . ASN B 1 57 ? -20.987 1.436 33.473 1.00 21.82 221 ASN B CA 1
ATOM 2989 C C . ASN B 1 57 ? -19.460 1.404 33.526 1.00 20.17 221 ASN B C 1
ATOM 2990 O O . ASN B 1 57 ? -18.879 0.452 34.048 1.00 15.87 221 ASN B O 1
ATOM 2995 N N . LYS B 1 58 ? -18.806 2.429 32.990 1.00 21.74 222 LYS B N 1
ATOM 2996 C CA . LYS B 1 58 ? -17.359 2.530 33.150 1.00 22.40 222 LYS B CA 1
ATOM 2997 C C . LYS B 1 58 ? -16.918 3.958 33.436 1.00 18.69 222 LYS B C 1
ATOM 2998 O O . LYS B 1 58 ? -17.409 4.911 32.830 1.00 16.94 222 LYS B O 1
ATOM 3004 N N . LEU B 1 59 ? -15.976 4.085 34.364 1.00 19.84 223 LEU B N 1
ATOM 3005 C CA . LEU B 1 59 ? -15.445 5.376 34.777 1.00 15.17 223 LEU B CA 1
ATOM 3006 C C . LEU B 1 59 ? -13.922 5.391 34.732 1.00 14.25 223 LEU B C 1
ATOM 3007 O O . LEU B 1 59 ? -13.273 4.415 35.107 1.00 16.94 223 LEU B O 1
ATOM 3012 N N . VAL B 1 60 ? -13.354 6.500 34.274 1.00 14.19 224 VAL B N 1
ATOM 3013 C CA . VAL B 1 60 ? -11.908 6.668 34.309 1.00 12.32 224 VAL B CA 1
ATOM 3014 C C . VAL B 1 60 ? -11.537 7.818 35.234 1.00 13.69 224 VAL B C 1
ATOM 3015 O O . VAL B 1 60 ? -11.857 8.976 34.967 1.00 14.54 224 VAL B O 1
ATOM 3019 N N . CYS B 1 61 ? -10.856 7.487 36.325 1.00 12.70 225 CYS B N 1
ATOM 3020 C CA . CYS B 1 61 ? -10.449 8.481 37.305 1.00 12.78 225 CYS B CA 1
ATOM 3021 C C . CYS B 1 61 ? -8.984 8.833 37.109 1.00 14.68 225 CYS B C 1
ATOM 3022 O O . CYS B 1 61 ? -8.121 7.956 37.080 1.00 19.01 225 CYS B O 1
ATOM 3025 N N . THR B 1 62 ? -8.707 10.123 36.969 1.00 12.47 226 THR B N 1
ATOM 3026 C CA . THR B 1 62 ? -7.345 10.578 36.742 1.00 17.19 226 THR B CA 1
ATOM 3027 C C . THR B 1 62 ? -7.076 11.841 37.543 1.00 12.53 226 THR B C 1
ATOM 3028 O O . THR B 1 62 ? -7.968 12.665 37.739 1.00 14.78 226 THR B O 1
ATOM 3032 N N . ASP B 1 63 ? -5.839 11.985 38.001 1.00 12.80 227 ASP B N 1
ATOM 3033 C CA . ASP B 1 63 ? -5.450 13.131 38.807 1.00 12.96 227 ASP B CA 1
ATOM 3034 C C . ASP B 1 63 ? -3.934 13.267 38.778 1.00 16.13 227 ASP B C 1
ATOM 3035 O O . ASP B 1 63 ? -3.226 12.298 38.505 1.00 16.51 227 ASP B O 1
ATOM 3040 N N . ILE B 1 64 ? -3.436 14.464 39.062 1.00 16.66 228 ILE B N 1
ATOM 3041 C CA . ILE B 1 64 ? -1.997 14.693 39.083 1.00 17.63 228 ILE B CA 1
ATOM 3042 C C . ILE B 1 64 ? -1.368 14.133 40.355 1.00 16.11 228 ILE B C 1
ATOM 3043 O O . ILE B 1 64 ? -0.201 13.742 40.359 1.00 21.63 228 ILE B O 1
ATOM 3048 N N . ALA B 1 65 ? -2.147 14.094 41.431 1.00 14.36 229 ALA B N 1
ATOM 3049 C CA . ALA B 1 65 ? -1.647 13.646 42.726 1.00 17.07 229 ALA B CA 1
ATOM 3050 C C . ALA B 1 65 ? -1.772 12.132 42.871 1.00 21.27 229 ALA B C 1
ATOM 3051 O O . ALA B 1 65 ? -2.875 11.600 43.008 1.00 23.84 229 ALA B O 1
ATOM 3053 N N . ASP B 1 66 ? -0.633 11.447 42.836 1.00 19.79 230 ASP B N 1
ATOM 3054 C CA . ASP B 1 66 ? -0.597 9.988 42.880 1.00 15.91 230 ASP B CA 1
ATOM 3055 C C . ASP B 1 66 ? -1.232 9.440 44.156 1.00 23.00 230 ASP B C 1
ATOM 3056 O O . ASP B 1 66 ? -1.896 8.403 44.134 1.00 16.43 230 ASP B O 1
ATOM 3061 N N . VAL B 1 67 ? -1.016 10.138 45.267 1.00 16.77 231 VAL B N 1
ATOM 3062 C CA . VAL B 1 67 ? -1.584 9.735 46.547 1.00 21.57 231 VAL B CA 1
ATOM 3063 C C . VAL B 1 67 ? -3.106 9.809 46.508 1.00 23.58 231 VAL B C 1
ATOM 3064 O O . VAL B 1 67 ? -3.796 8.966 47.083 1.00 17.15 231 VAL B O 1
ATOM 3068 N N . SER B 1 68 ? -3.621 10.822 45.819 1.00 17.79 232 SER B N 1
ATOM 3069 C CA . SER B 1 68 ? -5.061 11.004 45.674 1.00 17.18 232 SER B CA 1
ATOM 3070 C C . SER B 1 68 ? -5.676 9.903 44.819 1.00 21.64 232 SER B C 1
ATOM 3071 O O . SER B 1 68 ? -6.693 9.317 45.192 1.00 27.02 232 SER B O 1
ATOM 3074 N N . VAL B 1 69 ? -5.061 9.635 43.669 1.00 15.72 233 VAL B N 1
ATOM 3075 C CA . VAL B 1 69 ? -5.554 8.609 42.753 1.00 19.62 233 VAL B CA 1
ATOM 3076 C C . VAL B 1 69 ? -5.687 7.246 43.429 1.00 23.79 233 VAL B C 1
ATOM 3077 O O . VAL B 1 69 ? -6.710 6.575 43.291 1.00 24.95 233 VAL B O 1
ATOM 3081 N N . LYS B 1 70 ? -4.651 6.841 44.157 1.00 24.47 234 LYS B N 1
ATOM 3082 C CA . LYS B 1 70 ? -4.670 5.563 44.861 1.00 26.61 234 LYS B CA 1
ATOM 3083 C C . LYS B 1 70 ? -5.696 5.538 45.992 1.00 25.24 234 LYS B C 1
ATOM 3084 O O . LYS B 1 70 ? -6.373 4.530 46.190 1.00 23.08 234 LYS B O 1
ATOM 3090 N N . GLN B 1 71 ? -5.811 6.634 46.739 1.00 24.24 235 GLN B N 1
ATOM 3091 C CA . GLN B 1 71 ? -6.853 6.733 47.759 1.00 24.14 235 GLN B CA 1
ATOM 3092 C C . GLN B 1 71 ? -8.226 6.649 47.105 1.00 19.24 235 GLN B C 1
ATOM 3093 O O . GLN B 1 71 ? -9.144 6.027 47.638 1.00 22.28 235 GLN B O 1
ATOM 3099 N N . CYS B 1 72 ? -8.354 7.280 45.944 1.00 16.84 236 CYS B N 1
ATOM 3100 C CA . CYS B 1 72 ? -9.568 7.177 45.149 1.00 16.75 236 CYS B CA 1
ATOM 3101 C C . CYS B 1 72 ? -9.842 5.721 44.769 1.00 21.90 236 CYS B C 1
ATOM 3102 O O . CYS B 1 72 ? -10.975 5.249 44.865 1.00 19.57 236 CYS B O 1
ATOM 3105 N N . GLN B 1 73 ? -8.800 5.020 44.328 1.00 22.19 237 GLN B N 1
ATOM 3106 C CA . GLN B 1 73 ? -8.911 3.607 43.973 1.00 20.72 237 GLN B CA 1
ATOM 3107 C C . GLN B 1 73 ? -9.305 2.740 45.166 1.00 17.31 237 GLN B C 1
ATOM 3108 O O . GLN B 1 73 ? -10.163 1.860 45.055 1.00 17.51 237 GLN B O 1
ATOM 3114 N N . GLN B 1 74 ? -8.669 2.993 46.304 1.00 17.78 238 GLN B N 1
ATOM 3115 C CA . GLN B 1 74 ? -8.960 2.260 47.529 1.00 20.32 238 GLN B CA 1
ATOM 3116 C C . GLN B 1 74 ? -10.419 2.406 47.933 1.00 22.72 238 GLN B C 1
ATOM 3117 O O . GLN B 1 74 ? -11.048 1.443 48.360 1.00 23.43 238 GLN B O 1
ATOM 3123 N N . ARG B 1 75 ? -10.946 3.620 47.819 1.00 21.03 239 ARG B N 1
ATOM 3124 C CA . ARG B 1 75 ? -12.352 3.876 48.116 1.00 20.18 239 ARG B CA 1
ATOM 3125 C C . ARG B 1 75 ? -13.273 3.071 47.206 1.00 22.73 239 ARG B C 1
ATOM 3126 O O . ARG B 1 75 ? -14.304 2.555 47.639 1.00 28.01 239 ARG B O 1
ATOM 3134 N N . TYR B 1 76 ? -12.898 2.988 45.935 1.00 22.20 240 TYR B N 1
ATOM 3135 C CA . TYR B 1 76 ? -13.705 2.294 44.938 1.00 17.20 240 TYR B CA 1
ATOM 3136 C C . TYR B 1 76 ? -13.712 0.793 45.197 1.00 17.88 240 TYR B C 1
ATOM 3137 O O . TYR B 1 76 ? -14.749 0.131 45.095 1.00 29.01 240 TYR B O 1
ATOM 3146 N N . GLU B 1 77 ? -12.534 0.265 45.508 1.00 18.23 241 GLU B N 1
ATOM 3147 C CA . GLU B 1 77 ? -12.385 -1.134 45.875 1.00 25.47 241 GLU B CA 1
ATOM 3148 C C . GLU B 1 77 ? -13.278 -1.471 47.065 1.00 22.85 241 GLU B C 1
ATOM 3149 O O . GLU B 1 77 ? -13.933 -2.512 47.085 1.00 20.15 241 GLU B O 1
ATOM 3155 N N . ASP B 1 78 ? -13.301 -0.578 48.051 1.00 23.56 242 ASP B N 1
ATOM 3156 C CA . ASP B 1 78 ? -14.128 -0.760 49.240 1.00 28.31 242 ASP B CA 1
ATOM 3157 C C . ASP B 1 78 ? -15.609 -0.799 48.882 1.00 28.79 242 ASP B C 1
ATOM 3158 O O . ASP B 1 78 ? -16.386 -1.542 49.481 1.00 32.16 242 ASP B O 1
ATOM 3163 N N . MET B 1 79 ? -15.992 0.007 47.898 1.00 25.49 243 MET B N 1
ATOM 3164 C CA . MET B 1 79 ? -17.370 0.048 47.430 1.00 19.32 243 MET B CA 1
ATOM 3165 C C . MET B 1 79 ? -17.696 -1.238 46.677 1.00 23.87 243 MET B C 1
ATOM 3166 O O . MET B 1 79 ? -18.797 -1.776 46.789 1.00 21.93 243 MET B O 1
ATOM 3171 N N . LYS B 1 80 ? -16.725 -1.716 45.903 1.00 22.15 244 LYS B N 1
ATOM 3172 C CA . LYS B 1 80 ? -16.908 -2.883 45.047 1.00 19.55 244 LYS B CA 1
ATOM 3173 C C . LYS B 1 80 ? -16.943 -4.223 45.786 1.00 32.68 244 LYS B C 1
ATOM 3174 O O . LYS B 1 80 ? -17.728 -5.103 45.435 1.00 34.59 244 LYS B O 1
ATOM 3180 N N . ASN B 1 81 ? -16.108 -4.379 46.810 1.00 31.16 245 ASN B N 1
ATOM 3181 C CA . ASN B 1 81 ? -16.011 -5.659 47.509 1.00 36.06 245 ASN B CA 1
ATOM 3182 C C . ASN B 1 81 ? -17.160 -5.867 48.484 1.00 45.27 245 ASN B C 1
ATOM 3183 O O . ASN B 1 81 ? -16.984 -5.818 49.700 1.00 48.36 245 ASN B O 1
ATOM 3188 N N . ARG B 1 82 ? -18.341 -6.099 47.923 1.00 48.59 246 ARG B N 1
ATOM 3189 C CA . ARG B 1 82 ? -19.543 -6.370 48.693 1.00 45.11 246 ARG B CA 1
ATOM 3190 C C . ARG B 1 82 ? -19.650 -7.883 48.927 1.00 52.26 246 ARG B C 1
ATOM 3191 O O . ARG B 1 82 ? -18.859 -8.640 48.363 1.00 60.77 246 ARG B O 1
ATOM 3199 N N . ARG B 1 83 ? -20.600 -8.339 49.744 1.00 50.88 247 ARG B N 1
ATOM 3200 C CA . ARG B 1 83 ? -20.674 -9.773 50.039 1.00 50.48 247 ARG B CA 1
ATOM 3201 C C . ARG B 1 83 ? -21.109 -10.476 48.757 1.00 53.51 247 ARG B C 1
ATOM 3202 O O . ARG B 1 83 ? -20.403 -11.325 48.212 1.00 60.83 247 ARG B O 1
ATOM 3210 N N . ASP B 1 84 ? -22.301 -10.132 48.343 1.00 50.66 248 ASP B N 1
ATOM 3211 C CA . ASP B 1 84 ? -22.771 -10.507 47.040 1.00 54.47 248 ASP B CA 1
ATOM 3212 C C . ASP B 1 84 ? -23.396 -9.267 46.433 1.00 57.33 248 ASP B C 1
ATOM 3213 O O . ASP B 1 84 ? -24.311 -9.354 45.653 1.00 62.93 248 ASP B O 1
ATOM 3215 N N . SER B 1 85 ? -22.916 -8.107 46.827 1.00 50.67 249 SER B N 1
ATOM 3216 C CA . SER B 1 85 ? -23.713 -6.910 46.626 1.00 43.54 249 SER B CA 1
ATOM 3217 C C . SER B 1 85 ? -23.511 -6.040 45.384 1.00 40.23 249 SER B C 1
ATOM 3218 O O . SER B 1 85 ? -23.006 -6.490 44.385 1.00 32.84 249 SER B O 1
ATOM 3221 N N . GLU B 1 86 ? -23.994 -4.813 45.497 1.00 41.90 250 GLU B N 1
ATOM 3222 C CA . GLU B 1 86 ? -24.366 -3.975 44.392 1.00 41.19 250 GLU B CA 1
ATOM 3223 C C . GLU B 1 86 ? -23.414 -3.991 43.203 1.00 45.15 250 GLU B C 1
ATOM 3224 O O . GLU B 1 86 ? -22.239 -4.161 43.339 1.00 51.10 250 GLU B O 1
ATOM 3230 N N . TYR B 1 87 ? -23.956 -3.758 42.031 1.00 42.20 251 TYR B N 1
ATOM 3231 C CA . TYR B 1 87 ? -23.164 -3.453 40.858 1.00 36.35 251 TYR B CA 1
ATOM 3232 C C . TYR B 1 87 ? -22.539 -2.099 41.024 1.00 30.18 251 TYR B C 1
ATOM 3233 O O . TYR B 1 87 ? -23.122 -1.206 41.548 1.00 26.37 251 TYR B O 1
ATOM 3242 N N . ILE B 1 88 ? -21.317 -2.000 40.576 1.00 27.07 252 ILE B N 1
ATOM 3243 C CA . ILE B 1 88 ? -20.613 -0.737 40.505 1.00 20.83 252 ILE B CA 1
ATOM 3244 C C . ILE B 1 88 ? -19.940 -0.702 39.149 1.00 20.09 252 ILE B C 1
ATOM 3245 O O . ILE B 1 88 ? -19.548 -1.746 38.626 1.00 17.09 252 ILE B O 1
ATOM 3250 N N . PHE B 1 89 ? -19.834 0.486 38.569 1.00 19.62 253 PHE B N 1
ATOM 3251 C CA . PHE B 1 89 ? -19.153 0.646 37.296 1.00 18.58 253 PHE B CA 1
ATOM 3252 C C . PHE B 1 89 ? -17.771 0.013 37.363 1.00 20.67 253 PHE B C 1
ATOM 3253 O O . PHE B 1 89 ? -17.146 -0.021 38.424 1.00 16.60 253 PHE B O 1
ATOM 3261 N N . SER B 1 90 ? -17.290 -0.489 36.233 1.00 15.36 254 SER B N 1
ATOM 3262 C CA . SER B 1 90 ? -15.898 -0.890 36.153 1.00 20.70 254 SER B CA 1
ATOM 3263 C C . SER B 1 90 ? -15.090 0.394 36.100 1.00 22.72 254 SER B C 1
ATOM 3264 O O . SER B 1 90 ? -15.567 1.409 35.595 1.00 24.15 254 SER B O 1
ATOM 3267 N N . ALA B 1 91 ? -13.871 0.362 36.620 1.00 24.40 255 ALA B N 1
ATOM 3268 C CA . ALA B 1 91 ? -13.126 1.599 36.778 1.00 22.87 255 ALA B CA 1
ATOM 3269 C C . ALA B 1 91 ? -11.650 1.436 36.471 1.00 16.15 255 ALA B C 1
ATOM 3270 O O . ALA B 1 91 ? -11.115 0.329 36.451 1.00 14.75 255 ALA B O 1
ATOM 3272 N N . GLU B 1 92 ? -11.002 2.571 36.248 1.00 13.96 256 GLU B N 1
ATOM 3273 C CA . GLU B 1 92 ? -9.629 2.621 35.788 1.00 13.83 256 GLU B CA 1
ATOM 3274 C C . GLU B 1 92 ? -9.008 3.876 36.377 1.00 20.88 256 GLU B C 1
ATOM 3275 O O . GLU B 1 92 ? -9.614 4.946 36.344 1.00 21.67 256 GLU B O 1
ATOM 3281 N N . PHE B 1 93 ? -7.801 3.750 36.914 1.00 13.96 257 PHE B N 1
ATOM 3282 C CA . PHE B 1 93 ? -7.202 4.845 37.664 1.00 13.96 257 PHE B CA 1
ATOM 3283 C C . PHE B 1 93 ? -5.816 5.195 37.144 1.00 18.98 257 PHE B C 1
ATOM 3284 O O . PHE B 1 93 ? -4.930 4.343 37.064 1.00 22.58 257 PHE B O 1
ATOM 3292 N N . ILE B 1 94 ? -5.637 6.464 36.797 1.00 15.10 258 ILE B N 1
ATOM 3293 C CA . ILE B 1 94 ? -4.420 6.911 36.142 1.00 20.56 258 ILE B CA 1
ATOM 3294 C C . ILE B 1 94 ? -3.845 8.149 36.815 1.00 17.94 258 ILE B C 1
ATOM 3295 O O . ILE B 1 94 ? -4.502 9.185 36.888 1.00 13.75 258 ILE B O 1
ATOM 3300 N N . THR B 1 95 ? -2.617 8.033 37.310 1.00 18.47 259 THR B N 1
ATOM 3301 C CA . THR B 1 95 ? -1.886 9.196 37.794 1.00 17.14 259 THR B CA 1
ATOM 3302 C C . THR B 1 95 ? -1.308 9.930 36.593 1.00 17.65 259 THR B C 1
ATOM 3303 O O . THR B 1 95 ? -0.578 9.344 35.795 1.00 18.14 259 THR B O 1
ATOM 3307 N N . ALA B 1 96 ? -1.634 11.211 36.460 1.00 13.19 260 ALA B N 1
ATOM 3308 C CA . ALA B 1 96 ? -1.236 11.954 35.271 1.00 16.91 260 ALA B CA 1
ATOM 3309 C C . ALA B 1 96 ? -1.522 13.446 35.372 1.00 20.96 260 ALA B C 1
ATOM 3310 O O . ALA B 1 96 ? -2.522 13.866 35.956 1.00 19.02 260 ALA B O 1
ATOM 3312 N N . ASP B 1 97 ? -0.624 14.237 34.795 1.00 25.69 261 ASP B N 1
ATOM 3313 C CA . ASP B 1 97 ? -0.842 15.665 34.618 1.00 23.20 261 ASP B CA 1
ATOM 3314 C C . ASP B 1 97 ? -1.619 15.855 33.319 1.00 23.23 261 ASP B C 1
ATOM 3315 O O . ASP B 1 97 ? -1.050 15.772 32.231 1.00 28.10 261 ASP B O 1
ATOM 3320 N N . SER B 1 98 ? -2.920 16.108 33.435 1.00 22.87 262 SER B N 1
ATOM 3321 C CA . SER B 1 98 ? -3.779 16.233 32.261 1.00 20.06 262 SER B CA 1
ATOM 3322 C C . SER B 1 98 ? -3.607 17.579 31.561 1.00 21.30 262 SER B C 1
ATOM 3323 O O . SER B 1 98 ? -4.362 17.910 30.647 1.00 24.24 262 SER B O 1
ATOM 3326 N N . SER B 1 99 ? -2.614 18.350 31.990 1.00 21.07 263 SER B N 1
ATOM 3327 C CA . SER B 1 99 ? -2.305 19.619 31.341 1.00 21.29 263 SER B CA 1
ATOM 3328 C C . SER B 1 99 ? -1.007 19.538 30.543 1.00 22.11 263 SER B C 1
ATOM 3329 O O . SER B 1 99 ? -0.664 20.465 29.810 1.00 32.59 263 SER B O 1
ATOM 3332 N N . LYS B 1 100 ? -0.285 18.432 30.693 1.00 14.44 264 LYS B N 1
ATOM 3333 C CA . LYS B 1 100 ? 0.972 18.242 29.975 1.00 21.13 264 LYS B CA 1
ATOM 3334 C C . LYS B 1 100 ? 1.101 16.850 29.353 1.00 22.49 264 LYS B C 1
ATOM 3335 O O . LYS B 1 100 ? 2.056 16.578 28.625 1.00 21.27 264 LYS B O 1
ATOM 3341 N N . GLU B 1 101 ? 0.145 15.972 29.642 1.00 20.97 265 GLU B N 1
ATOM 3342 C CA . GLU B 1 101 ? 0.197 14.603 29.135 1.00 20.01 265 GLU B CA 1
ATOM 3343 C C . GLU B 1 101 ? -1.076 14.203 28.397 1.00 15.66 265 GLU B C 1
ATOM 3344 O O . GLU B 1 101 ? -2.179 14.605 28.767 1.00 16.55 265 GLU B O 1
ATOM 3350 N N . LEU B 1 102 ? -0.909 13.405 27.349 1.00 17.13 266 LEU B N 1
ATOM 3351 C CA . LEU B 1 102 ? -2.035 12.933 26.558 1.00 24.38 266 LEU B CA 1
ATOM 3352 C C . LEU B 1 102 ? -2.660 11.706 27.216 1.00 25.15 266 LEU B C 1
ATOM 3353 O O . LEU B 1 102 ? -2.031 10.651 27.307 1.00 18.18 266 LEU B O 1
ATOM 3358 N N . LEU B 1 103 ? -3.900 11.850 27.677 1.00 26.04 267 LEU B N 1
ATOM 3359 C CA . LEU B 1 103 ? -4.594 10.767 28.368 1.00 17.33 267 LEU B CA 1
ATOM 3360 C C . LEU B 1 103 ? -4.855 9.569 27.460 1.00 14.02 267 LEU B C 1
ATOM 3361 O O . LEU B 1 103 ? -4.881 8.429 27.923 1.00 17.62 267 LEU B O 1
ATOM 3366 N N . ILE B 1 104 ? -5.062 9.831 26.173 1.00 15.24 268 ILE B N 1
ATOM 3367 C CA . ILE B 1 104 ? -5.373 8.770 25.221 1.00 20.46 268 ILE B CA 1
ATOM 3368 C C . ILE B 1 104 ? -4.234 7.756 25.161 1.00 23.18 268 ILE B C 1
ATOM 3369 O O . ILE B 1 104 ? -4.449 6.580 24.871 1.00 22.01 268 ILE B O 1
ATOM 3374 N N . ASP B 1 105 ? -3.022 8.223 25.438 1.00 26.29 269 ASP B N 1
ATOM 3375 C CA . ASP B 1 105 ? -1.850 7.357 25.464 1.00 27.19 269 ASP B CA 1
ATOM 3376 C C . ASP B 1 105 ? -1.778 6.553 26.761 1.00 28.64 269 ASP B C 1
ATOM 3377 O O . ASP B 1 105 ? -0.987 5.617 26.875 1.00 27.41 269 ASP B O 1
ATOM 3382 N N . LYS B 1 106 ? -2.607 6.918 27.734 1.00 29.06 270 LYS B N 1
ATOM 3383 C CA . LYS B 1 106 ? -2.580 6.266 29.039 1.00 31.36 270 LYS B CA 1
ATOM 3384 C C . LYS B 1 106 ? -3.687 5.229 29.225 1.00 29.18 270 LYS B C 1
ATOM 3385 O O . LYS B 1 106 ? -3.579 4.351 30.082 1.00 34.61 270 LYS B O 1
ATOM 3391 N N . PHE B 1 107 ? -4.747 5.332 28.430 1.00 24.51 271 PHE B N 1
ATOM 3392 C CA . PHE B 1 107 ? -5.893 4.437 28.576 1.00 27.38 271 PHE B CA 1
ATOM 3393 C C . PHE B 1 107 ? -5.555 2.991 28.224 1.00 26.48 271 PHE B C 1
ATOM 3394 O O . PHE B 1 107 ? -4.725 2.731 27.356 1.00 28.10 271 PHE B O 1
ATOM 3402 N N . ARG B 1 108 ? -6.208 2.058 28.907 1.00 23.14 272 ARG B N 1
ATOM 3403 C CA . ARG B 1 108 ? -6.135 0.644 28.555 1.00 24.84 272 ARG B CA 1
ATOM 3404 C C . ARG B 1 108 ? -6.634 0.393 27.136 1.00 23.68 272 ARG B C 1
ATOM 3405 O O . ARG B 1 108 ? -6.029 -0.370 26.382 1.00 24.67 272 ARG B O 1
ATOM 3413 N N . ASP B 1 109 ? -7.739 1.038 26.778 1.00 21.61 273 ASP B N 1
ATOM 3414 C CA . ASP B 1 109 ? -8.299 0.905 25.441 1.00 26.26 273 ASP B CA 1
ATOM 3415 C C . ASP B 1 109 ? -7.982 2.161 24.635 1.00 33.97 273 ASP B C 1
ATOM 3416 O O . ASP B 1 109 ? -8.508 3.236 24.923 1.00 35.69 273 ASP B O 1
ATOM 3421 N N . PRO B 1 110 ? -7.113 2.026 23.622 1.00 35.65 274 PRO B N 1
ATOM 3422 C CA . PRO B 1 110 ? -6.675 3.140 22.771 1.00 36.51 274 PRO B CA 1
ATOM 3423 C C . PRO B 1 110 ? -7.826 3.806 22.024 1.00 39.35 274 PRO B C 1
ATOM 3424 O O . PRO B 1 110 ? -7.715 4.966 21.629 1.00 47.60 274 PRO B O 1
ATOM 3428 N N . GLN B 1 111 ? -8.920 3.077 21.839 1.00 34.31 275 GLN B N 1
ATOM 3429 C CA . GLN B 1 111 ? -10.048 3.578 21.065 1.00 33.15 275 GLN B CA 1
ATOM 3430 C C . GLN B 1 111 ? -11.153 4.078 21.988 1.00 34.68 275 GLN B C 1
ATOM 3431 O O . GLN B 1 111 ? -12.292 4.276 21.564 1.00 36.37 275 GLN B O 1
ATOM 3437 N N . MET B 1 112 ? -10.803 4.271 23.256 1.00 31.97 276 MET B N 1
ATOM 3438 C CA . MET B 1 112 ? -11.754 4.714 24.272 1.00 30.16 276 MET B CA 1
ATOM 3439 C C . MET B 1 112 ? -12.473 6.007 23.904 1.00 23.32 276 MET B C 1
ATOM 3440 O O . MET B 1 112 ? -11.857 6.970 23.448 1.00 21.66 276 MET B O 1
ATOM 3445 N N . CYS B 1 113 ? -13.787 6.010 24.102 1.00 22.12 277 CYS B N 1
ATOM 3446 C CA . CYS B 1 113 ? -14.581 7.226 24.004 1.00 24.73 277 CYS B CA 1
ATOM 3447 C C . CYS B 1 113 ? -15.394 7.426 25.280 1.00 22.55 277 CYS B C 1
ATOM 3448 O O . CYS B 1 113 ? -15.628 6.478 26.028 1.00 15.71 277 CYS B O 1
ATOM 3451 N N . PHE B 1 114 ? -15.823 8.660 25.524 1.00 26.38 278 PHE B N 1
ATOM 3452 C CA . PHE B 1 114 ? -16.627 8.970 26.701 1.00 20.03 278 PHE B CA 1
ATOM 3453 C C . PHE B 1 114 ? -17.900 9.706 26.314 1.00 18.11 278 PHE B C 1
ATOM 3454 O O . PHE B 1 114 ? -17.945 10.403 25.300 1.00 25.42 278 PHE B O 1
ATOM 3462 N N . ASP B 1 115 ? -18.936 9.542 27.127 1.00 17.28 279 ASP B N 1
ATOM 3463 C CA . ASP B 1 115 ? -20.179 10.273 26.937 1.00 19.23 279 ASP B CA 1
ATOM 3464 C C . ASP B 1 115 ? -20.131 11.560 27.747 1.00 18.31 279 ASP B C 1
ATOM 3465 O O . ASP B 1 115 ? -20.769 12.553 27.400 1.00 21.74 279 ASP B O 1
ATOM 3470 N N . ILE B 1 116 ? -19.365 11.531 28.832 1.00 16.57 280 ILE B N 1
ATOM 3471 C CA . ILE B 1 116 ? -19.220 12.690 29.701 1.00 11.51 280 ILE B CA 1
ATOM 3472 C C . ILE B 1 116 ? -17.809 12.805 30.264 1.00 11.65 280 ILE B C 1
ATOM 3473 O O . ILE B 1 116 ? -17.244 11.832 30.762 1.00 17.19 280 ILE B O 1
ATOM 3478 N N . CYS B 1 117 ? -17.244 14.002 30.178 1.00 10.69 281 CYS B N 1
ATOM 3479 C CA . CYS B 1 117 ? -16.055 14.328 30.947 1.00 10.65 281 CYS B CA 1
ATOM 3480 C C . CYS B 1 117 ? -16.451 15.266 32.077 1.00 10.78 281 CYS B C 1
ATOM 3481 O O . CYS B 1 117 ? -17.002 16.341 31.839 1.00 10.73 281 CYS B O 1
ATOM 3484 N N . SER B 1 118 ? -16.176 14.855 33.309 1.00 11.00 282 SER B N 1
ATOM 3485 C CA . SER B 1 118 ? -16.534 15.663 34.463 1.00 17.46 282 SER B CA 1
ATOM 3486 C C . SER B 1 118 ? -15.283 16.281 35.069 1.00 24.39 282 SER B C 1
ATOM 3487 O O . SER B 1 118 ? -14.405 15.574 35.566 1.00 11.29 282 SER B O 1
ATOM 3490 N N . CYS B 1 119 ? -15.206 17.605 35.016 1.00 21.09 283 CYS B N 1
ATOM 3491 C CA . CYS B 1 119 ? -14.044 18.322 35.519 1.00 17.78 283 CYS B CA 1
ATOM 3492 C C . CYS B 1 119 ? -14.456 19.290 36.620 1.00 11.29 283 CYS B C 1
ATOM 3493 O O . CYS B 1 119 ? -14.700 20.470 36.370 1.00 11.81 283 CYS B O 1
ATOM 3496 N N . GLN B 1 120 ? -14.530 18.779 37.843 1.00 11.57 284 GLN B N 1
ATOM 3497 C CA . GLN B 1 120 ? -15.040 19.555 38.964 1.00 11.80 284 GLN B CA 1
ATOM 3498 C C . GLN B 1 120 ? -13.917 20.221 39.756 1.00 11.96 284 GLN B C 1
ATOM 3499 O O . GLN B 1 120 ? -13.135 19.550 40.430 1.00 12.34 284 GLN B O 1
ATOM 3505 N N . PHE B 1 121 ? -13.844 21.545 39.652 1.00 11.92 285 PHE B N 1
ATOM 3506 C CA . PHE B 1 121 ? -12.876 22.344 40.397 1.00 14.33 285 PHE B CA 1
ATOM 3507 C C . PHE B 1 121 ? -11.432 22.074 39.977 1.00 13.05 285 PHE B C 1
ATOM 3508 O O . PHE B 1 121 ? -10.535 22.071 40.815 1.00 12.38 285 PHE B O 1
ATOM 3516 N N . VAL B 1 122 ? -11.200 21.871 38.686 1.00 15.49 286 VAL B N 1
ATOM 3517 C CA . VAL B 1 122 ? -9.862 21.515 38.221 1.00 19.59 286 VAL B CA 1
ATOM 3518 C C . VAL B 1 122 ? -9.363 22.407 37.085 1.00 20.32 286 VAL B C 1
ATOM 3519 O O . VAL B 1 122 ? -8.178 22.738 37.029 1.00 16.15 286 VAL B O 1
ATOM 3523 N N . CYS B 1 123 ? -10.270 22.778 36.184 1.00 21.26 287 CYS B N 1
ATOM 3524 C CA . CYS B 1 123 ? -9.929 23.480 34.943 1.00 16.62 287 CYS B CA 1
ATOM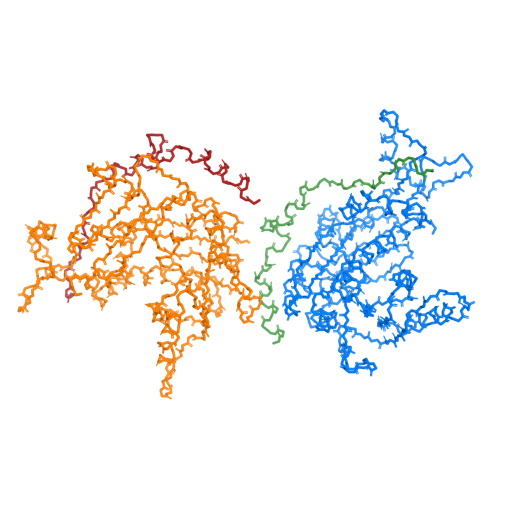 3525 C C . CYS B 1 123 ? -8.957 24.649 35.103 1.00 14.75 287 CYS B C 1
ATOM 3526 O O . CYS B 1 123 ? -8.065 24.831 34.275 1.00 15.15 287 CYS B O 1
ATOM 3529 N N . HIS B 1 124 ? -9.124 25.432 36.165 1.00 11.65 288 HIS B N 1
ATOM 3530 C CA . HIS B 1 124 ? -8.390 26.688 36.300 1.00 13.77 288 HIS B CA 1
ATOM 3531 C C . HIS B 1 124 ? -6.898 26.491 36.560 1.00 14.83 288 HIS B C 1
ATOM 3532 O O . HIS B 1 124 ? -6.107 27.413 36.360 1.00 12.33 288 HIS B O 1
ATOM 3539 N N . TYR B 1 125 ? -6.510 25.300 37.005 1.00 19.42 289 TYR B N 1
ATOM 3540 C CA . TYR B 1 125 ? -5.093 24.988 37.171 1.00 20.80 289 TYR B CA 1
ATOM 3541 C C . TYR B 1 125 ? -4.402 24.866 35.816 1.00 21.86 289 TYR B C 1
ATOM 3542 O O . TYR B 1 125 ? -3.184 25.016 35.712 1.00 27.53 289 TYR B O 1
ATOM 3551 N N . SER B 1 126 ? -5.188 24.596 34.779 1.00 13.51 290 SER B N 1
ATOM 3552 C CA . SER B 1 126 ? -4.649 24.362 33.447 1.00 15.62 290 SER B CA 1
ATOM 3553 C C . SER B 1 126 ? -4.274 25.656 32.734 1.00 20.71 290 SER B C 1
ATOM 3554 O O . SER B 1 126 ? -3.470 25.648 31.801 1.00 26.28 290 SER B O 1
ATOM 3557 N N . PHE B 1 127 ? -4.856 26.766 33.171 1.00 15.87 291 PHE B N 1
ATOM 3558 C CA . PHE B 1 127 ? -4.647 28.041 32.494 1.00 16.20 291 PHE B CA 1
ATOM 3559 C C . PHE B 1 127 ? -3.377 28.730 32.984 1.00 21.81 291 PHE B C 1
ATOM 3560 O O . PHE B 1 127 ? -3.228 29.946 32.857 1.00 20.34 291 PHE B O 1
ATOM 3568 N N . GLU B 1 128 ? -2.471 27.941 33.552 1.00 26.86 292 GLU B N 1
ATOM 3569 C CA . GLU B 1 128 ? -1.131 28.412 33.874 1.00 28.69 292 GLU B CA 1
ATOM 3570 C C . GLU B 1 128 ? -0.439 28.907 32.611 1.00 23.60 292 GLU B C 1
ATOM 3571 O O . GLU B 1 128 ? 0.302 29.889 32.634 1.00 23.22 292 GLU B O 1
ATOM 3577 N N . SER B 1 129 ? -0.689 28.208 31.509 1.00 17.54 293 SER B N 1
ATOM 3578 C CA . SER B 1 129 ? -0.205 28.619 30.197 1.00 17.32 293 SER B CA 1
ATOM 3579 C C . SER B 1 129 ? -1.171 28.139 29.120 1.00 17.85 293 SER B C 1
ATOM 3580 O O . SER B 1 129 ? -2.064 27.339 29.396 1.00 17.70 293 SER B O 1
ATOM 3583 N N . TYR B 1 130 ? -0.997 28.628 27.896 1.00 18.67 294 TYR B N 1
ATOM 3584 C CA . TYR B 1 130 ? -1.911 28.278 26.815 1.00 15.37 294 TYR B CA 1
ATOM 3585 C C . TYR B 1 130 ? -1.862 26.790 26.471 1.00 14.66 294 TYR B C 1
ATOM 3586 O O . TYR B 1 130 ? -2.899 26.161 26.260 1.00 15.55 294 TYR B O 1
ATOM 3595 N N . GLU B 1 131 ? -0.656 26.234 26.409 1.00 13.35 295 GLU B N 1
ATOM 3596 C CA . GLU B 1 131 ? -0.480 24.836 26.026 1.00 13.50 295 GLU B CA 1
ATOM 3597 C C . GLU B 1 131 ? -1.100 23.889 27.047 1.00 15.91 295 GLU B C 1
ATOM 3598 O O . GLU B 1 131 ? -1.705 22.883 26.680 1.00 22.30 295 GLU B O 1
ATOM 3604 N N . GLN B 1 132 ? -0.947 24.211 28.328 1.00 11.64 296 GLN B N 1
ATOM 3605 C CA . GLN B 1 132 ? -1.535 23.403 29.390 1.00 24.68 296 GLN B CA 1
ATOM 3606 C C . GLN B 1 132 ? -3.057 23.453 29.324 1.00 24.04 296 GLN B C 1
ATOM 3607 O O . GLN B 1 132 ? -3.727 22.429 29.458 1.00 25.98 296 GLN B O 1
ATOM 3613 N N . ALA B 1 133 ? -3.594 24.651 29.112 1.00 22.79 297 ALA B N 1
ATOM 3614 C CA . ALA B 1 133 ? -5.033 24.837 28.973 1.00 11.03 297 ALA B CA 1
ATOM 3615 C C . ALA B 1 133 ? -5.550 24.087 27.752 1.00 13.69 297 ALA B C 1
ATOM 3616 O O . ALA B 1 133 ? -6.564 23.393 27.820 1.00 25.30 297 ALA B O 1
ATOM 3618 N N . ASP B 1 134 ? -4.843 24.233 26.636 1.00 12.57 298 ASP B N 1
ATOM 3619 C CA . ASP B 1 134 ? -5.170 23.503 25.418 1.00 13.85 298 ASP B CA 1
ATOM 3620 C C . ASP B 1 134 ? -5.095 21.993 25.627 1.00 10.34 298 ASP B C 1
ATOM 3621 O O . ASP B 1 134 ? -5.952 21.249 25.151 1.00 10.12 298 ASP B O 1
ATOM 3626 N N . MET B 1 135 ? -4.068 21.547 26.343 1.00 11.11 299 MET B N 1
ATOM 3627 C CA . MET B 1 135 ? -3.878 20.122 26.595 1.00 15.30 299 MET B CA 1
ATOM 3628 C C . MET B 1 135 ? -4.995 19.531 27.450 1.00 11.78 299 MET B C 1
ATOM 3629 O O . MET B 1 135 ? -5.472 18.429 27.180 1.00 10.20 299 MET B O 1
ATOM 3634 N N . MET B 1 136 ? -5.420 20.262 28.475 1.00 11.97 300 MET B N 1
ATOM 3635 C CA . MET B 1 136 ? -6.498 19.780 29.332 1.00 12.29 300 MET B CA 1
ATOM 3636 C C . MET B 1 136 ? -7.825 19.772 28.580 1.00 11.99 300 MET B C 1
ATOM 3637 O O . MET B 1 136 ? -8.614 18.836 28.714 1.00 10.12 300 MET B O 1
ATOM 3642 N N . LEU B 1 137 ? -8.071 20.821 27.799 1.00 10.14 301 LEU B N 1
ATOM 3643 C CA . LEU B 1 137 ? -9.266 20.885 26.965 1.00 13.60 301 LEU B CA 1
ATOM 3644 C C . LEU B 1 137 ? -9.297 19.721 25.983 1.00 16.37 301 LEU B C 1
ATOM 3645 O O . LEU B 1 137 ? -10.358 19.160 25.706 1.00 16.88 301 LEU B O 1
ATOM 3650 N N . ARG B 1 138 ? -8.130 19.360 25.458 1.00 22.52 302 ARG B N 1
ATOM 3651 C CA . ARG B 1 138 ? -8.034 18.244 24.524 1.00 24.69 302 ARG B CA 1
ATOM 3652 C C . ARG B 1 138 ? -8.357 16.916 25.200 1.00 16.71 302 ARG B C 1
ATOM 3653 O O . ARG B 1 138 ? -9.112 16.104 24.665 1.00 10.83 302 ARG B O 1
ATOM 3661 N N . ASN B 1 139 ? -7.778 16.698 26.376 1.00 16.44 303 ASN B N 1
ATOM 3662 C CA . ASN B 1 139 ? -8.006 15.465 27.117 1.00 19.00 303 ASN B CA 1
ATOM 3663 C C . ASN B 1 139 ? -9.455 15.326 27.568 1.00 20.90 303 ASN B C 1
ATOM 3664 O O . ASN B 1 139 ? -9.952 14.217 27.759 1.00 24.68 303 ASN B O 1
ATOM 3669 N N . ALA B 1 140 ? -10.126 16.460 27.736 1.00 20.73 304 ALA B N 1
ATOM 3670 C CA . ALA B 1 140 ? -11.506 16.471 28.206 1.00 20.77 304 ALA B CA 1
ATOM 3671 C C . ALA B 1 140 ? -12.518 16.265 27.081 1.00 21.69 304 ALA B C 1
ATOM 3672 O O . ALA B 1 140 ? -13.591 15.706 27.305 1.00 17.15 304 ALA B O 1
ATOM 3674 N N . CYS B 1 141 ? -12.183 16.715 25.875 1.00 26.22 305 CYS B N 1
ATOM 3675 C CA . CYS B 1 141 ? -13.185 16.803 24.816 1.00 28.87 305 CYS B CA 1
ATOM 3676 C C . CYS B 1 141 ? -12.919 15.962 23.568 1.00 30.09 305 CYS B C 1
ATOM 3677 O O . CYS B 1 141 ? -13.864 15.547 22.901 1.00 29.63 305 CYS B O 1
ATOM 3680 N N . GLU B 1 142 ? -11.655 15.705 23.246 1.00 27.75 306 GLU B N 1
ATOM 3681 C CA . GLU B 1 142 ? -11.341 15.104 21.950 1.00 25.39 306 GLU B CA 1
ATOM 3682 C C . GLU B 1 142 ? -11.909 13.691 21.815 1.00 20.01 306 GLU B C 1
ATOM 3683 O O . GLU B 1 142 ? -12.327 13.289 20.728 1.00 28.23 306 GLU B O 1
ATOM 3689 N N . ARG B 1 143 ? -11.926 12.937 22.910 1.00 11.40 307 ARG B N 1
ATOM 3690 C CA . ARG B 1 143 ? -12.439 11.572 22.864 1.00 9.69 307 ARG B CA 1
ATOM 3691 C C . ARG B 1 143 ? -13.890 11.474 23.328 1.00 10.75 307 ARG B C 1
ATOM 3692 O O . ARG B 1 143 ? -14.396 10.379 23.573 1.00 16.65 307 ARG B O 1
ATOM 3700 N N . LEU B 1 144 ? -14.557 12.618 23.446 1.00 12.07 308 LEU B N 1
ATOM 3701 C CA . LEU B 1 144 ? -15.989 12.634 23.725 1.00 14.58 308 LEU B CA 1
ATOM 3702 C C . LEU B 1 144 ? -16.768 12.050 22.554 1.00 14.54 308 LEU B C 1
ATOM 3703 O O . LEU B 1 144 ? -16.551 12.437 21.407 1.00 12.61 308 LEU B O 1
ATOM 3708 N N . SER B 1 145 ? -17.667 11.114 22.839 1.00 20.80 309 SER B N 1
ATOM 3709 C CA . SER B 1 145 ? -18.590 10.629 21.822 1.00 27.43 309 SER B CA 1
ATOM 3710 C C . SE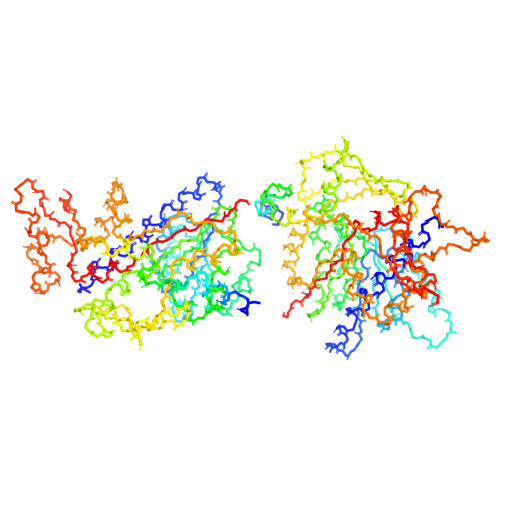R B 1 145 ? -19.436 11.795 21.326 1.00 33.09 309 SER B C 1
ATOM 3711 O O . SER B 1 145 ? -19.742 12.707 22.094 1.00 37.45 309 SER B O 1
ATOM 3714 N N . PRO B 1 146 ? -19.807 11.778 20.036 1.00 31.21 310 PRO B N 1
ATOM 3715 C CA . PRO B 1 146 ? -20.646 12.851 19.490 1.00 28.02 310 PRO B CA 1
ATOM 3716 C C . PRO B 1 146 ? -21.963 12.965 20.252 1.00 26.59 310 PRO B C 1
ATOM 3717 O O . PRO B 1 146 ? -22.687 11.979 20.388 1.00 29.25 310 PRO B O 1
ATOM 3721 N N . GLY B 1 147 ? -22.263 14.163 20.744 1.00 21.60 311 GLY B N 1
ATOM 3722 C CA . GLY B 1 147 ? -23.419 14.363 21.598 1.00 18.63 311 GLY B CA 1
ATOM 3723 C C . GLY B 1 147 ? -23.031 14.340 23.065 1.00 19.43 311 GLY B C 1
ATOM 3724 O O . GLY B 1 147 ? -23.827 14.697 23.932 1.00 22.87 311 GLY B O 1
ATOM 3725 N N . GLY B 1 148 ? -21.800 13.918 23.342 1.00 19.68 312 GLY B N 1
ATOM 3726 C CA . GLY B 1 148 ? -21.292 13.882 24.701 1.00 19.09 312 GLY B CA 1
ATOM 3727 C C . GLY B 1 148 ? -21.104 15.278 25.264 1.00 24.28 312 GLY B C 1
ATOM 3728 O O . GLY B 1 148 ? -21.259 16.267 24.548 1.00 26.35 312 GLY B O 1
ATOM 3729 N N . TYR B 1 149 ? -20.758 15.364 26.544 1.00 10.77 313 TYR B N 1
ATOM 3730 C CA . TYR B 1 149 ? -20.662 16.662 27.201 1.00 10.74 313 TYR B CA 1
ATOM 3731 C C . TYR B 1 149 ? -19.367 16.872 27.975 1.00 10.56 313 TYR B C 1
ATOM 3732 O O . TYR B 1 149 ? -18.745 15.924 28.456 1.00 10.55 313 TYR B O 1
ATOM 3741 N N . PHE B 1 150 ? -18.970 18.135 28.076 1.00 10.48 314 PHE B N 1
ATOM 3742 C CA . PHE B 1 150 ? -17.870 18.544 28.935 1.00 15.20 314 PHE B CA 1
ATOM 3743 C C . PHE B 1 150 ? -18.433 19.442 30.030 1.00 19.85 314 PHE B C 1
ATOM 3744 O O . PHE B 1 150 ? -18.721 20.617 29.795 1.00 21.13 314 PHE B O 1
ATOM 3752 N N . ILE B 1 151 ? -18.588 18.885 31.226 1.00 15.98 315 ILE B N 1
ATOM 3753 C CA . ILE B 1 151 ? -19.219 19.606 32.325 1.00 16.34 315 ILE B CA 1
ATOM 3754 C C . ILE B 1 151 ? -18.235 19.793 33.469 1.00 10.96 315 ILE B C 1
ATOM 3755 O O . ILE B 1 151 ? -17.371 18.949 33.704 1.00 10.93 315 ILE B O 1
ATOM 3760 N N . GLY B 1 152 ? -18.360 20.907 34.179 1.00 11.07 316 GLY B N 1
ATOM 3761 C CA . GLY B 1 152 ? -17.472 21.166 35.291 1.00 11.17 316 GLY B CA 1
ATOM 3762 C C . GLY B 1 152 ? -17.770 22.428 36.069 1.00 11.33 316 GLY B C 1
ATOM 3763 O O . GLY B 1 152 ? -18.806 23.068 35.891 1.00 12.02 316 GLY B O 1
ATOM 3764 N N . THR B 1 153 ? -16.832 22.780 36.939 1.00 13.50 317 THR B N 1
ATOM 3765 C CA . THR B 1 153 ? -16.985 23.907 37.842 1.00 14.55 317 THR B CA 1
ATOM 3766 C C . THR B 1 153 ? -15.641 24.602 38.007 1.00 17.03 317 THR B C 1
ATOM 3767 O O . THR B 1 153 ? -14.604 23.950 38.129 1.00 17.87 317 THR B O 1
ATOM 3771 N N . THR B 1 154 ? -15.666 25.928 38.004 1.00 13.37 318 THR B N 1
ATOM 3772 C CA . THR B 1 154 ? -14.447 26.718 38.070 1.00 13.01 318 THR B CA 1
ATOM 3773 C C . THR B 1 154 ? -14.803 28.124 38.525 1.00 12.11 318 THR B C 1
ATOM 3774 O O . THR B 1 154 ? -15.927 28.575 38.312 1.00 14.51 318 THR B O 1
ATOM 3778 N N . PRO B 1 155 ? -13.853 28.818 39.171 1.00 12.24 319 PRO B N 1
ATOM 3779 C CA . PRO B 1 155 ? -14.132 30.159 39.697 1.00 12.50 319 PRO B CA 1
ATOM 3780 C C . PRO B 1 155 ? -14.581 31.127 38.606 1.00 17.98 319 PRO B C 1
ATOM 3781 O O . PRO B 1 155 ? -14.095 31.061 37.475 1.00 22.38 319 PRO B O 1
ATOM 3785 N N . ASN B 1 156 ? -15.509 32.011 38.956 1.00 16.32 320 ASN B N 1
ATOM 3786 C CA . ASN B 1 156 ? -16.014 33.018 38.033 1.00 15.46 320 ASN B CA 1
ATOM 3787 C C . ASN B 1 156 ? -15.123 34.253 38.033 1.00 15.00 320 ASN B C 1
ATOM 3788 O O . ASN B 1 156 ? -15.149 35.042 38.978 1.00 13.92 320 ASN B O 1
ATOM 3793 N N . SER B 1 157 ? -14.337 34.414 36.971 1.00 14.55 321 SER B N 1
ATOM 3794 C CA . SER B 1 157 ? -13.365 35.502 36.888 1.00 15.46 321 SER B CA 1
ATOM 3795 C C . SER B 1 157 ? -14.032 36.873 36.987 1.00 16.47 321 SER B C 1
ATOM 3796 O O . SER B 1 157 ? -13.431 37.823 37.490 1.00 19.18 321 SER B O 1
ATOM 3799 N N . PHE B 1 158 ? -15.268 36.974 36.504 1.00 17.00 322 PHE B N 1
ATOM 3800 C CA . PHE B 1 158 ? -16.039 38.206 36.650 1.00 21.84 322 PHE B CA 1
ATOM 3801 C C . PHE B 1 158 ? -16.203 38.556 38.122 1.00 19.28 322 PHE B C 1
ATOM 3802 O O . PHE B 1 158 ? -16.020 39.704 38.522 1.00 23.80 322 PHE B O 1
ATOM 3810 N N . GLU B 1 159 ? -16.552 37.554 38.922 1.00 17.39 323 GLU B N 1
ATOM 3811 C CA . GLU B 1 159 ? -16.731 37.742 40.355 1.00 15.97 323 GLU B CA 1
ATOM 3812 C C . GLU B 1 159 ? -15.395 37.974 41.052 1.00 15.82 323 GLU B C 1
ATOM 3813 O O . GLU B 1 159 ? -15.299 38.779 41.978 1.00 20.40 323 GLU B O 1
ATOM 3819 N N . LEU B 1 160 ? -14.366 37.263 40.600 1.00 15.26 324 LEU B N 1
ATOM 3820 C CA . LEU B 1 160 ? -13.030 37.398 41.169 1.00 15.00 324 LEU B CA 1
ATOM 3821 C C . LEU B 1 160 ? -12.472 38.804 40.976 1.00 14.93 324 LEU B C 1
ATOM 3822 O O . LEU B 1 160 ? -11.979 39.423 41.920 1.00 15.07 324 LEU B O 1
ATOM 3827 N N . ILE B 1 161 ? -12.558 39.307 39.749 1.00 15.14 325 ILE B N 1
ATOM 3828 C CA . ILE B 1 161 ? -12.017 40.622 39.426 1.00 15.89 325 ILE B CA 1
ATOM 3829 C C . ILE B 1 161 ? -12.859 41.732 40.047 1.00 16.29 325 ILE B C 1
ATOM 3830 O O . ILE B 1 161 ? -12.327 42.756 40.476 1.00 16.93 325 ILE B O 1
ATOM 3835 N N . ARG B 1 162 ? -14.173 41.525 40.078 1.00 16.38 326 ARG B N 1
ATOM 3836 C CA . ARG B 1 162 ? -15.090 42.462 40.719 1.00 20.27 326 ARG B CA 1
ATOM 3837 C C . ARG B 1 162 ? -14.665 42.741 42.157 1.00 21.56 326 ARG B C 1
ATOM 3838 O O . ARG B 1 162 ? -14.622 43.892 42.590 1.00 23.20 326 ARG B O 1
ATOM 3846 N N . ARG B 1 163 ? -14.351 41.679 42.891 1.00 21.48 327 ARG B N 1
ATOM 3847 C CA . ARG B 1 163 ? -13.959 41.800 44.289 1.00 25.37 327 ARG B CA 1
ATOM 3848 C C . ARG B 1 163 ? -12.530 42.318 44.437 1.00 25.29 327 ARG B C 1
ATOM 3849 O O . ARG B 1 163 ? -12.244 43.123 45.326 1.00 24.33 327 ARG B O 1
ATOM 3857 N N . LEU B 1 164 ? -11.639 41.852 43.569 1.00 23.14 328 LEU B N 1
ATOM 3858 C CA . LEU B 1 164 ? -10.255 42.315 43.571 1.00 25.81 328 LEU B CA 1
ATOM 3859 C C . LEU B 1 164 ? -10.176 43.830 43.424 1.00 27.34 328 LEU B C 1
ATOM 3860 O O . LEU B 1 164 ? -9.527 44.508 44.219 1.00 27.58 328 LEU B O 1
ATOM 3865 N N . GLU B 1 165 ? -10.854 44.353 42.409 1.00 29.57 329 GLU B N 1
ATOM 3866 C CA . GLU B 1 165 ? -10.807 45.777 42.103 1.00 31.49 329 GLU B CA 1
ATOM 3867 C C . GLU B 1 165 ? -11.652 46.597 43.073 1.00 33.42 329 GLU B C 1
ATOM 3868 O O . GLU B 1 165 ? -11.430 47.797 43.237 1.00 38.87 329 GLU B O 1
ATOM 3874 N N . ALA B 1 166 ? -12.620 45.949 43.713 1.00 29.26 330 ALA B N 1
ATOM 3875 C CA . ALA B 1 166 ? -13.442 46.617 44.715 1.00 30.51 330 ALA B CA 1
ATOM 3876 C C . ALA B 1 166 ? -12.687 46.726 46.033 1.00 34.63 330 ALA B C 1
ATOM 3877 O O . ALA B 1 166 ? -13.009 47.557 46.881 1.00 41.32 330 ALA B O 1
ATOM 3879 N N . SER B 1 167 ? -11.683 45.872 46.199 1.00 32.93 331 SER B N 1
ATOM 3880 C CA . SER B 1 167 ? -10.847 45.901 47.392 1.00 31.89 331 SER B CA 1
ATOM 3881 C C . SER B 1 167 ? -9.833 47.040 47.329 1.00 37.70 331 SER B C 1
ATOM 3882 O O . SER B 1 167 ? -9.442 47.478 46.245 1.00 40.10 331 SER B O 1
ATOM 3885 N N . GLU B 1 168 ? -9.412 47.513 48.499 1.00 40.32 332 GLU B N 1
ATOM 3886 C CA . GLU B 1 168 ? -8.420 48.578 48.586 1.00 42.78 332 GLU B CA 1
ATOM 3887 C C . GLU B 1 168 ? -7.036 48.056 48.230 1.00 43.22 332 GLU B C 1
ATOM 3888 O O . GLU B 1 168 ? -6.180 48.805 47.761 1.00 44.54 332 GLU B O 1
ATOM 3894 N N . THR B 1 169 ? -6.831 46.762 48.452 1.00 41.05 333 THR B N 1
ATOM 3895 C CA . THR B 1 169 ? -5.539 46.129 48.222 1.00 34.27 333 THR B CA 1
ATOM 3896 C C . THR B 1 169 ? -5.648 45.034 47.166 1.00 28.91 333 THR B C 1
ATOM 3897 O O . THR B 1 169 ? -6.587 45.017 46.369 1.00 32.68 333 THR B O 1
ATOM 3901 N N . GLU B 1 170 ? -4.687 44.115 47.170 1.00 25.78 334 GLU B N 1
ATOM 3902 C CA . GLU B 1 170 ? -4.701 42.994 46.238 1.00 28.94 334 GLU B CA 1
ATOM 3903 C C . GLU B 1 170 ? -5.280 41.746 46.896 1.00 32.21 334 GLU B C 1
ATOM 3904 O O . GLU B 1 170 ? -5.205 40.651 46.339 1.00 28.76 334 GLU B O 1
ATOM 3910 N N . SER B 1 171 ? -5.856 41.919 48.082 1.00 35.26 335 SER B N 1
ATOM 3911 C CA . SER B 1 171 ? -6.437 40.803 48.819 1.00 36.19 335 SER B CA 1
ATOM 3912 C C . SER B 1 171 ? -7.915 41.024 49.121 1.00 35.82 335 SER B C 1
ATOM 3913 O O . SER B 1 171 ? -8.382 42.160 49.203 1.00 38.27 335 SER B O 1
ATOM 3916 N N . PHE B 1 172 ? -8.646 39.924 49.278 1.00 28.55 336 PHE B N 1
ATOM 3917 C CA . PHE B 1 172 ? -10.032 39.974 49.728 1.00 24.50 336 PHE B CA 1
ATOM 3918 C C . PHE B 1 172 ? -10.465 38.602 50.228 1.00 23.43 336 PHE B C 1
ATOM 3919 O O . PHE B 1 172 ? -9.918 37.581 49.812 1.00 18.43 336 PHE B O 1
ATOM 3927 N N . GLY B 1 173 ? -11.447 38.585 51.122 1.00 25.80 337 GLY B N 1
ATOM 3928 C CA . GLY B 1 173 ? -11.932 37.345 51.695 1.00 21.28 337 GLY B CA 1
ATOM 3929 C C . GLY B 1 173 ? -12.532 37.565 53.068 1.00 21.08 337 GLY B C 1
ATOM 3930 O O . GLY B 1 173 ? -12.930 38.679 53.412 1.00 20.18 337 GLY B O 1
ATOM 3931 N N . ASN B 1 174 ? -12.599 36.499 53.855 1.00 18.03 338 ASN B N 1
ATOM 3932 C CA . ASN B 1 174 ? -13.191 36.575 55.181 1.00 23.23 338 ASN B CA 1
ATOM 3933 C C . ASN B 1 174 ? -12.622 35.515 56.112 1.00 32.32 338 ASN B C 1
ATOM 3934 O O . ASN B 1 174 ? -11.503 35.038 55.919 1.00 38.72 338 ASN B O 1
ATOM 3939 N N . GLU B 1 175 ? -13.399 35.153 57.124 1.00 34.56 339 GLU B N 1
ATOM 3940 C CA . GLU B 1 175 ? -12.970 34.170 58.107 1.00 34.80 339 GLU B CA 1
ATOM 3941 C C . GLU B 1 175 ? -12.849 32.781 57.485 1.00 33.58 339 GLU B C 1
ATOM 3942 O O . GLU B 1 175 ? -12.288 31.868 58.090 1.00 42.16 339 GLU B O 1
ATOM 3948 N N . ILE B 1 176 ? -13.377 32.629 56.274 1.00 26.73 340 ILE B N 1
ATOM 3949 C CA . ILE B 1 176 ? -13.499 31.314 55.657 1.00 26.21 340 ILE B CA 1
ATOM 3950 C C . ILE B 1 176 ? -12.580 31.106 54.450 1.00 25.18 340 ILE B C 1
ATOM 3951 O O . ILE B 1 176 ? -12.050 30.011 54.254 1.00 24.85 340 ILE B O 1
ATOM 3956 N N . TYR B 1 177 ? -12.382 32.149 53.647 1.00 24.23 341 TYR B N 1
ATOM 3957 C CA . TYR B 1 177 ? -11.531 32.034 52.463 1.00 25.20 341 TYR B CA 1
ATOM 3958 C C . TYR B 1 177 ? -10.635 33.256 52.278 1.00 25.38 341 TYR B C 1
ATOM 3959 O O . TYR B 1 177 ? -10.888 34.316 52.847 1.00 28.10 341 TYR B O 1
ATOM 3968 N N . THR B 1 178 ? -9.588 33.098 51.473 1.00 23.38 342 THR B N 1
ATOM 3969 C CA . THR B 1 178 ? -8.720 34.214 51.118 1.00 24.02 342 THR B CA 1
ATOM 3970 C C . THR B 1 178 ? -8.244 34.126 49.670 1.00 25.72 342 THR B C 1
ATOM 3971 O O . THR B 1 178 ? -7.777 33.080 49.220 1.00 24.18 342 THR B O 1
ATOM 3975 N N . VAL B 1 179 ? -8.366 35.234 48.947 1.00 28.33 343 VAL B N 1
ATOM 3976 C CA . VAL B 1 179 ? -7.843 35.322 47.590 1.00 24.05 343 VAL B CA 1
ATOM 3977 C C . VAL B 1 179 ? -6.809 36.436 47.490 1.00 27.16 343 VAL B C 1
ATOM 3978 O O . VAL B 1 179 ? -7.022 37.544 47.981 1.00 28.29 343 VAL B O 1
ATOM 3982 N N . LYS B 1 180 ? -5.687 36.126 46.852 1.00 28.96 344 LYS B N 1
ATOM 3983 C CA . LYS B 1 180 ? -4.600 37.080 46.671 1.00 28.89 344 LYS B CA 1
ATOM 3984 C C . LYS B 1 180 ? -4.053 37.049 45.252 1.00 22.40 344 LYS B C 1
ATOM 3985 O O . LYS B 1 180 ? -3.423 36.075 44.840 1.00 16.51 344 LYS B O 1
ATOM 3991 N N . PHE B 1 181 ? -4.295 38.119 44.504 1.00 19.57 345 PHE B N 1
ATOM 3992 C CA . PHE B 1 181 ? -3.694 38.251 43.187 1.00 18.47 345 PHE B CA 1
ATOM 3993 C C . PHE B 1 181 ? -2.284 38.812 43.302 1.00 22.46 345 PHE B C 1
ATOM 3994 O O . PHE B 1 181 ? -1.961 39.534 44.246 1.00 19.34 345 PHE B O 1
ATOM 4002 N N . GLN B 1 182 ? -1.453 38.476 42.324 1.00 25.18 346 GLN B N 1
ATOM 4003 C CA . GLN B 1 182 ? -0.081 38.957 42.277 1.00 32.47 346 GLN B CA 1
ATOM 4004 C C . GLN B 1 182 ? -0.028 40.384 41.763 1.00 35.23 346 GLN B C 1
ATOM 4005 O O . GLN B 1 182 ? 0.941 41.105 41.998 1.00 34.94 346 GLN B O 1
ATOM 4011 N N . LYS B 1 183 ? -1.080 40.793 41.063 1.00 37.97 347 LYS B N 1
ATOM 4012 C CA . LYS B 1 183 ? -1.056 42.059 40.353 1.00 39.37 347 LYS B CA 1
ATOM 4013 C C . LYS B 1 183 ? -2.467 42.523 40.016 1.00 38.61 347 LYS B C 1
ATOM 4014 O O . LYS B 1 183 ? -3.333 41.723 39.666 1.00 43.08 347 LYS B O 1
ATOM 4020 N N . LYS B 1 184 ? -2.686 43.828 40.128 1.00 36.83 348 LYS B N 1
ATOM 4021 C CA . LYS B 1 184 ? -3.981 44.424 39.839 1.00 35.61 348 LYS B CA 1
ATOM 4022 C C . LYS B 1 184 ? -3.930 45.181 38.517 1.00 40.67 348 LYS B C 1
ATOM 4023 O O . LYS B 1 184 ? -2.861 45.601 38.079 1.00 46.78 348 LYS B O 1
ATOM 4029 N N . GLY B 1 185 ? -5.084 45.351 37.881 1.00 40.24 349 GLY B N 1
ATOM 4030 C CA . GLY B 1 185 ? -5.161 46.117 36.649 1.00 43.37 349 GLY B CA 1
ATOM 4031 C C . GLY B 1 185 ? -4.783 45.329 35.408 1.00 42.56 349 GLY B C 1
ATOM 4032 O O . GLY B 1 185 ? -5.320 45.562 34.326 1.00 48.58 349 GLY B O 1
ATOM 4033 N N . ASP B 1 186 ? -3.858 44.388 35.571 1.00 36.86 350 ASP B N 1
ATOM 4034 C CA . ASP B 1 186 ? -3.404 43.547 34.468 1.00 38.88 350 ASP B CA 1
ATOM 4035 C C . ASP B 1 186 ? -3.753 42.082 34.692 1.00 38.08 350 ASP B C 1
ATOM 4036 O O . ASP B 1 186 ? -3.333 41.477 35.679 1.00 35.41 350 ASP B O 1
ATOM 4041 N N . TYR B 1 187 ? -4.524 41.520 33.768 1.00 35.53 351 TYR B N 1
ATOM 4042 C CA . TYR B 1 187 ? -4.987 40.146 33.887 1.00 25.21 351 TYR B CA 1
ATOM 4043 C C . TYR B 1 187 ? -4.761 39.398 32.578 1.00 21.83 351 TYR B C 1
ATOM 4044 O O . TYR B 1 187 ? -5.608 39.430 31.685 1.00 27.75 351 TYR B O 1
ATOM 4053 N N . PRO B 1 188 ? -3.609 38.723 32.461 1.00 19.26 352 PRO B N 1
ATOM 4054 C CA . PRO B 1 188 ? -3.242 38.016 31.229 1.00 20.10 352 PRO B CA 1
ATOM 4055 C C . PRO B 1 188 ? -4.175 36.845 30.943 1.00 23.80 352 PRO B C 1
ATOM 4056 O O . PRO B 1 188 ? -4.764 36.287 31.870 1.00 25.52 352 PRO B O 1
ATOM 4060 N N . LEU B 1 189 ? -4.304 36.486 29.669 1.00 21.53 353 LEU B N 1
ATOM 4061 C CA . LEU B 1 189 ? -5.195 35.408 29.258 1.00 20.30 353 LEU B CA 1
ATOM 4062 C C . LEU B 1 189 ? -4.764 34.085 29.874 1.00 24.06 353 LEU B C 1
ATOM 4063 O O . LEU B 1 189 ? -5.585 33.199 30.113 1.00 29.59 353 LEU B O 1
ATOM 4068 N N . PHE B 1 190 ? -3.466 33.964 30.129 1.00 20.46 354 PHE B N 1
ATOM 4069 C CA . PHE B 1 190 ? -2.910 32.768 30.745 1.00 22.13 354 PHE B CA 1
ATOM 4070 C C . PHE B 1 190 ? -1.836 33.159 31.751 1.00 23.55 354 PHE B C 1
ATOM 4071 O O . PHE B 1 190 ? -1.120 34.141 31.556 1.00 28.98 354 PHE B O 1
ATOM 4079 N N . GLY B 1 191 ? -1.727 32.389 32.827 1.00 18.18 355 GLY B N 1
ATOM 4080 C CA . GLY B 1 191 ? -0.738 32.655 33.854 1.00 14.14 355 GLY B CA 1
ATOM 4081 C C . GLY B 1 191 ? -1.080 33.796 34.794 1.00 14.49 355 GLY B C 1
ATOM 4082 O O . GLY B 1 191 ? -0.213 34.284 35.518 1.00 14.99 355 GLY B O 1
ATOM 4083 N N . CYS B 1 192 ? -2.338 34.228 34.793 1.00 14.26 356 CYS B N 1
ATOM 4084 C CA . CYS B 1 192 ? -2.786 35.205 35.779 1.00 14.57 356 CYS B CA 1
ATOM 4085 C C . CYS B 1 192 ? -2.966 34.491 37.111 1.00 14.54 356 CYS B C 1
ATOM 4086 O O . CYS B 1 192 ? -4.003 33.880 37.369 1.00 14.18 356 CYS B O 1
ATOM 4089 N N . LYS B 1 193 ? -1.944 34.580 37.953 1.00 21.15 357 LYS B N 1
ATOM 4090 C CA . LYS B 1 193 ? -1.872 33.787 39.172 1.00 27.09 357 LYS B CA 1
ATOM 4091 C C . LYS B 1 193 ? -2.475 34.499 40.378 1.00 22.12 357 LYS B C 1
ATOM 4092 O O . LYS B 1 193 ? -2.212 35.680 40.608 1.00 22.89 357 LYS B O 1
ATOM 4098 N N . TYR B 1 194 ? -3.287 33.777 41.143 1.00 18.57 358 TYR B N 1
ATOM 4099 C CA . TYR B 1 194 ? -3.708 34.250 42.456 1.00 21.54 358 TYR B CA 1
ATOM 4100 C C . TYR B 1 194 ? -3.642 33.119 43.474 1.00 26.45 358 TYR B C 1
ATOM 4101 O O . TYR B 1 194 ? -3.781 31.947 43.122 1.00 29.54 358 TYR B O 1
ATOM 4110 N N . ASP B 1 195 ? -3.426 33.476 44.736 1.00 25.72 359 ASP B N 1
ATOM 4111 C CA . ASP B 1 195 ? -3.429 32.500 45.819 1.00 22.61 359 ASP B CA 1
ATOM 4112 C C . ASP B 1 195 ? -4.844 32.286 46.335 1.00 18.24 359 ASP B C 1
ATOM 4113 O O . ASP B 1 195 ? -5.604 33.242 46.501 1.00 16.62 359 ASP B O 1
ATOM 4118 N N . PHE B 1 196 ? -5.200 31.030 46.584 1.00 16.19 360 PHE B N 1
ATOM 4119 C CA . PHE B 1 196 ? -6.523 30.726 47.108 1.00 21.40 360 PHE B CA 1
ATOM 4120 C C . PHE B 1 196 ? -6.445 29.825 48.333 1.00 24.90 360 PHE B C 1
ATOM 4121 O O . PHE B 1 196 ? -5.852 28.743 48.293 1.00 24.48 360 PHE B O 1
ATOM 4129 N N . ASN B 1 197 ? -7.052 30.288 49.422 1.00 22.11 361 ASN B N 1
ATOM 4130 C CA . ASN B 1 197 ? -7.076 29.547 50.676 1.00 23.65 361 ASN B CA 1
ATOM 4131 C C . ASN B 1 197 ? -8.519 29.461 51.161 1.00 29.50 361 ASN B C 1
ATOM 4132 O O . ASN B 1 197 ? -9.180 30.483 51.377 1.00 36.41 361 ASN B O 1
ATOM 4137 N N . LEU B 1 198 ? -8.988 28.248 51.300 1.00 31.90 362 LEU B N 1
ATOM 4138 C CA . LEU B 1 198 ? -10.275 28.007 51.858 1.00 36.59 362 LEU B CA 1
ATOM 4139 C C . LEU B 1 198 ? -10.082 27.283 53.177 1.00 45.19 362 LEU B C 1
ATOM 4140 O O . LEU B 1 198 ? -10.037 26.084 53.204 1.00 43.14 362 LEU B O 1
ATOM 4145 N N . GLU B 1 199 ? -9.954 28.058 54.259 1.00 50.69 363 GLU B N 1
ATOM 4146 C CA . GLU B 1 199 ? -9.693 27.541 55.596 1.00 48.98 363 GLU B CA 1
ATOM 4147 C C . GLU B 1 199 ? -10.579 26.364 55.831 1.00 54.33 363 GLU B C 1
ATOM 4148 O O . GLU B 1 199 ? -11.710 26.516 56.219 1.00 62.87 363 GLU B O 1
ATOM 4154 N N . GLY B 1 200 ? -10.017 25.210 55.505 1.00 44.47 364 GLY B N 1
ATOM 4155 C CA . GLY B 1 200 ? -10.632 23.919 55.525 1.00 44.01 364 GLY B CA 1
ATOM 4156 C C . GLY B 1 200 ? -10.396 23.013 54.312 1.00 47.15 364 GLY B C 1
ATOM 4157 O O . GLY B 1 200 ? -10.472 21.817 54.448 1.00 48.26 364 GLY B O 1
ATOM 4158 N N . VAL B 1 201 ? -10.139 23.565 53.137 1.00 45.56 365 VAL B N 1
ATOM 4159 C CA . VAL B 1 201 ? -10.266 22.825 51.887 1.00 46.48 365 VAL B CA 1
ATOM 4160 C C . VAL B 1 201 ? -9.016 22.843 51.015 1.00 52.37 365 VAL B C 1
ATOM 4161 O O . VAL B 1 201 ? -8.421 21.812 50.738 1.00 57.81 365 VAL B O 1
ATOM 4165 N N . VAL B 1 202 ? -8.637 24.039 50.591 1.00 52.42 366 VAL B N 1
ATOM 4166 C CA . VAL B 1 202 ? -7.463 24.284 49.760 1.00 49.35 366 VAL B CA 1
ATOM 4167 C C . VAL B 1 202 ? -6.618 25.383 50.350 1.00 53.37 366 VAL B C 1
ATOM 4168 O O . VAL B 1 202 ? -7.152 26.193 51.080 1.00 55.90 366 VAL B O 1
ATOM 4172 N N . ASP B 1 203 ? -5.307 25.388 50.041 1.00 58.41 367 ASP B N 1
ATOM 4173 C CA . ASP B 1 203 ? -4.432 26.551 50.033 1.00 52.06 367 ASP B CA 1
ATOM 4174 C C . ASP B 1 203 ? -3.454 26.452 48.856 1.00 46.08 367 ASP B C 1
ATOM 4175 O O . ASP B 1 203 ? -2.293 26.071 49.028 1.00 47.69 367 ASP B O 1
ATOM 4180 N N . VAL B 1 204 ? -3.945 26.730 47.655 1.00 41.46 368 VAL B N 1
ATOM 4181 C CA . VAL B 1 204 ? -3.215 26.382 46.448 1.00 38.96 368 VAL B CA 1
ATOM 4182 C C . VAL B 1 204 ? -3.394 27.456 45.391 1.00 38.00 368 VAL B C 1
ATOM 4183 O O . VAL B 1 204 ? -4.518 27.759 44.991 1.00 37.96 368 VAL B O 1
ATOM 4187 N N . PRO B 1 205 ? -2.277 28.049 44.948 1.00 36.32 369 PRO B N 1
ATOM 4188 C CA . PRO B 1 205 ? -2.313 29.053 43.878 1.00 31.59 369 PRO B CA 1
ATOM 4189 C C . PRO B 1 205 ? -3.133 28.593 42.680 1.00 28.95 369 PRO B C 1
ATOM 4190 O O . PRO B 1 205 ? -3.033 27.437 42.276 1.00 28.34 369 PRO B O 1
ATOM 4194 N N . GLU B 1 206 ? -3.937 29.497 42.132 1.00 23.68 370 GLU B N 1
ATOM 4195 C CA . GLU B 1 206 ? -4.776 29.171 40.994 1.00 22.09 370 GLU B CA 1
ATOM 4196 C C . GLU B 1 206 ? -4.601 30.204 39.889 1.00 23.21 370 GLU B C 1
ATOM 4197 O O . GLU B 1 206 ? -3.947 31.229 40.085 1.00 27.81 370 GLU B O 1
ATOM 4203 N N . PHE B 1 207 ? -5.191 29.935 38.728 1.00 17.75 371 PHE B N 1
ATOM 4204 C CA . PHE B 1 207 ? -5.052 30.831 37.589 1.00 17.03 371 PHE B CA 1
ATOM 4205 C C . PHE B 1 207 ? -6.414 31.326 37.119 1.00 21.15 371 PHE B C 1
ATOM 4206 O O . PHE B 1 207 ? -7.392 30.579 37.114 1.00 25.12 371 PHE B O 1
ATOM 4214 N N . LEU B 1 208 ? -6.462 32.592 36.720 1.00 19.29 372 LEU B N 1
ATOM 4215 C CA . LEU B 1 208 ? -7.696 33.209 36.251 1.00 17.54 372 LEU B CA 1
ATOM 4216 C C . LEU B 1 208 ? -8.173 32.586 34.947 1.00 18.27 372 LEU B C 1
ATOM 4217 O O . LEU B 1 208 ? -7.384 32.360 34.030 1.00 16.88 372 LEU B O 1
ATOM 4222 N N . VAL B 1 209 ? -9.468 32.302 34.875 1.00 25.63 373 VAL B N 1
ATOM 4223 C CA . VAL B 1 209 ? -10.058 31.746 33.666 1.00 27.20 373 VAL B CA 1
ATOM 4224 C C . VAL B 1 209 ? -11.113 32.688 33.099 1.00 29.52 373 VAL B C 1
ATOM 4225 O O . VAL B 1 209 ? -12.213 32.805 33.640 1.00 32.76 373 VAL B O 1
ATOM 4229 N N . TYR B 1 210 ? -10.763 33.362 32.010 1.00 23.55 374 TYR B N 1
ATOM 4230 C CA . TYR B 1 210 ? -11.676 34.276 31.338 1.00 21.22 374 TYR B CA 1
ATOM 4231 C C . TYR B 1 210 ? -12.579 33.450 30.431 1.00 21.27 374 TYR B C 1
ATOM 4232 O O . TYR B 1 210 ? -12.141 32.967 29.388 1.00 30.15 374 TYR B O 1
ATOM 4241 N N . PHE B 1 211 ? -13.837 33.287 30.832 1.00 19.81 375 PHE B N 1
ATOM 4242 C CA . PHE B 1 211 ? -14.704 32.282 30.219 1.00 18.86 375 PHE B CA 1
ATOM 4243 C C . PHE B 1 211 ? -14.909 32.453 28.714 1.00 14.67 375 PHE B C 1
ATOM 4244 O O . PHE B 1 211 ? -15.001 31.458 27.994 1.00 12.43 375 PHE B O 1
ATOM 4252 N N . PR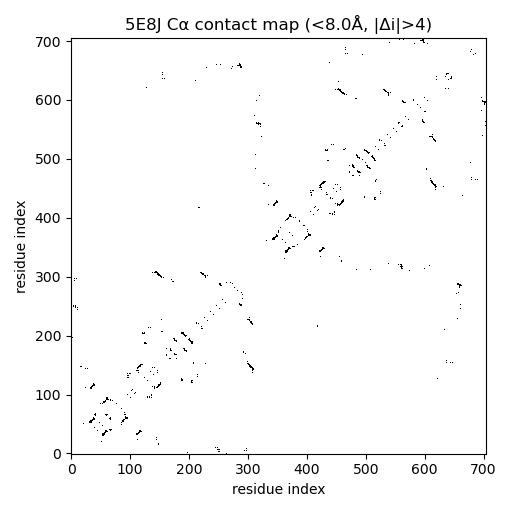O B 1 212 ? -15.009 33.705 28.235 1.00 13.26 376 PRO B N 1
ATOM 4253 C CA . PRO B 1 212 ? -15.046 33.897 26.782 1.00 14.88 376 PRO B CA 1
ATOM 4254 C C . PRO B 1 212 ? -13.853 33.234 26.093 1.00 16.81 376 PRO B C 1
ATOM 4255 O O . PRO B 1 212 ? -13.987 32.736 24.975 1.00 20.22 376 PRO B O 1
ATOM 4259 N N . LEU B 1 213 ? -12.706 33.224 26.765 1.00 14.76 377 LEU B N 1
ATOM 4260 C CA . LEU B 1 213 ? -11.514 32.558 26.247 1.00 14.22 377 LEU B CA 1
ATOM 4261 C C . LEU B 1 213 ? -11.674 31.040 26.237 1.00 14.04 377 LEU B C 1
ATOM 4262 O O . LEU B 1 213 ? -11.377 30.385 25.238 1.00 17.32 377 LEU B O 1
ATOM 4267 N N . LEU B 1 214 ? -12.130 30.484 27.356 1.00 12.13 378 LEU B N 1
ATOM 4268 C CA . LEU B 1 214 ? -12.365 29.048 27.455 1.00 11.03 378 LEU B CA 1
ATOM 4269 C C . LEU B 1 214 ? -13.372 28.606 26.404 1.00 15.64 378 LEU B C 1
ATOM 4270 O O . LEU B 1 214 ? -13.242 27.534 25.811 1.00 18.88 378 LEU B O 1
ATOM 4275 N N . ASN B 1 215 ? -14.379 29.446 26.185 1.00 17.59 379 ASN B N 1
ATOM 4276 C CA . ASN B 1 215 ? -15.391 29.198 25.167 1.00 20.35 379 ASN B CA 1
ATOM 4277 C C . ASN B 1 215 ? -14.790 29.083 23.769 1.00 23.56 379 ASN B C 1
ATOM 4278 O O . ASN B 1 215 ? -15.120 28.166 23.018 1.00 25.17 379 ASN B O 1
ATOM 4283 N N . GLU B 1 216 ? -13.909 30.018 23.426 1.00 26.66 380 GLU B N 1
ATOM 4284 C CA . GLU B 1 216 ? -13.256 30.010 22.122 1.00 26.75 380 GLU B CA 1
ATOM 4285 C C . GLU B 1 216 ? -12.359 28.790 21.960 1.00 23.84 380 GLU B C 1
ATOM 4286 O O . GLU B 1 216 ? -12.409 28.103 20.941 1.00 26.29 380 GLU B O 1
ATOM 4292 N N . MET B 1 217 ? -11.542 28.529 22.976 1.00 21.00 381 MET B N 1
ATOM 4293 C CA . MET B 1 217 ? -10.591 27.422 22.942 1.00 19.21 381 MET B CA 1
ATOM 4294 C C . MET B 1 217 ? -11.295 26.077 22.770 1.00 25.62 381 MET B C 1
ATOM 4295 O O . MET B 1 217 ? -10.773 25.174 22.117 1.00 31.99 381 MET B O 1
ATOM 4300 N N . ALA B 1 218 ? -12.478 25.947 23.363 1.00 24.99 382 ALA B N 1
ATOM 4301 C CA . ALA B 1 218 ? -13.231 24.698 23.296 1.00 24.33 382 ALA B CA 1
ATOM 4302 C C . ALA B 1 218 ? -13.745 24.440 21.881 1.00 21.23 382 ALA B C 1
ATOM 4303 O O . ALA B 1 218 ? -13.943 23.292 21.483 1.00 14.04 382 ALA B O 1
ATOM 4305 N N . LYS B 1 219 ? -13.957 25.516 21.127 1.00 20.52 383 LYS B N 1
ATOM 4306 C CA . LYS B 1 219 ? -14.396 25.413 19.738 1.00 22.87 383 LYS B CA 1
ATOM 4307 C C . LYS B 1 219 ? -13.410 24.596 18.906 1.00 24.59 383 LYS B C 1
ATOM 4308 O O . LYS B 1 219 ? -13.773 24.018 17.882 1.00 26.28 383 LYS B O 1
ATOM 4314 N N . LYS B 1 220 ? -12.159 24.559 19.358 1.00 24.37 384 LYS B N 1
ATOM 4315 C CA . LYS B 1 220 ? -11.101 23.821 18.677 1.00 17.52 384 LYS B CA 1
ATOM 4316 C C . LYS B 1 220 ? -11.396 22.327 18.584 1.00 22.66 384 LYS B C 1
ATOM 4317 O O . LYS B 1 220 ? -10.910 21.645 17.683 1.00 30.22 384 LYS B O 1
ATOM 4323 N N . TYR B 1 221 ? -12.195 21.823 19.518 1.00 20.84 385 TYR B N 1
ATOM 4324 C CA . TYR B 1 221 ? -12.506 20.400 19.560 1.00 20.38 385 TYR B CA 1
ATOM 4325 C C . TYR B 1 221 ? -13.986 20.148 19.301 1.00 27.04 385 TYR B C 1
ATOM 4326 O O . TYR B 1 221 ? -14.582 19.229 19.864 1.00 31.06 385 TYR B O 1
ATOM 4335 N N . ASN B 1 222 ? -14.563 20.979 18.437 1.00 25.78 386 ASN B N 1
ATOM 4336 C CA . ASN B 1 222 ? -15.951 20.843 18.011 1.00 23.18 386 ASN B CA 1
ATOM 4337 C C . ASN B 1 222 ? -16.918 20.851 19.190 1.00 23.85 386 ASN B C 1
ATOM 4338 O O . ASN B 1 222 ? -17.815 20.011 19.282 1.00 26.36 386 ASN B O 1
ATOM 4343 N N . MET B 1 223 ? -16.728 21.809 20.090 1.00 20.67 387 MET B N 1
ATOM 4344 C CA . MET B 1 223 ? -17.595 21.950 21.251 1.00 17.23 387 MET B CA 1
ATOM 4345 C C . MET B 1 223 ? -18.399 23.242 21.175 1.00 12.29 387 MET B C 1
ATOM 4346 O O . MET B 1 223 ? -17.848 24.313 20.931 1.00 15.00 387 MET B O 1
ATOM 4351 N N . LYS B 1 224 ? -19.705 23.135 21.385 1.00 11.44 388 LYS B N 1
ATOM 4352 C CA . LYS B 1 224 ? -20.550 24.312 21.529 1.00 19.50 388 LYS B CA 1
ATOM 4353 C C . LYS B 1 224 ? -20.998 24.453 22.979 1.00 22.16 388 LYS B C 1
ATOM 4354 O O . LYS B 1 224 ? -21.201 23.459 23.674 1.00 20.98 388 LYS B O 1
ATOM 4360 N N . LEU B 1 225 ? -21.144 25.693 23.432 1.00 20.23 389 LEU B N 1
ATOM 4361 C CA . LEU B 1 225 ? -21.605 25.962 24.787 1.00 14.80 389 LEU B CA 1
ATOM 4362 C C . LEU B 1 225 ? -23.052 25.531 24.991 1.00 18.28 389 LEU B C 1
ATOM 4363 O O . LEU B 1 225 ? -23.934 25.887 24.209 1.00 14.28 389 LEU B O 1
ATOM 4368 N N . VAL B 1 226 ? -23.290 24.756 26.042 1.00 22.61 390 VAL B N 1
ATOM 4369 C CA . VAL B 1 226 ? -24.647 24.431 26.451 1.00 23.76 390 VAL B CA 1
ATOM 4370 C C . VAL B 1 226 ? -25.171 25.561 27.327 1.00 25.92 390 VAL B C 1
ATOM 4371 O O . VAL B 1 226 ? -26.220 26.145 27.049 1.00 30.14 390 VAL B O 1
ATOM 4375 N N . TYR B 1 227 ? -24.427 25.862 28.388 1.00 23.77 391 TYR B N 1
ATOM 4376 C CA . TYR B 1 227 ? -24.677 27.040 29.212 1.00 19.01 391 TYR B CA 1
ATOM 4377 C C . TYR B 1 227 ? -23.554 27.236 30.229 1.00 17.21 391 TYR B C 1
ATOM 4378 O O . TYR B 1 227 ? -22.821 26.296 30.542 1.00 16.05 391 TYR B O 1
ATOM 4387 N N . LYS B 1 228 ? -23.428 28.456 30.741 1.00 18.03 392 LYS B N 1
ATOM 4388 C CA . LYS B 1 228 ? -22.597 28.710 31.912 1.00 21.15 392 LYS B CA 1
ATOM 4389 C C . LYS B 1 228 ? -23.437 29.527 32.889 1.00 21.29 392 LYS B C 1
ATOM 4390 O O . LYS B 1 228 ? -24.088 30.498 32.496 1.00 12.56 392 LYS B O 1
ATOM 4396 N N . LYS B 1 229 ? -23.436 29.120 34.152 1.00 21.52 393 LYS B N 1
ATOM 4397 C CA . LYS B 1 229 ? -24.291 29.740 35.150 1.00 22.20 393 LYS B CA 1
ATOM 4398 C C . LYS B 1 229 ? -23.500 29.995 36.422 1.00 22.88 393 LYS B C 1
ATOM 4399 O O . LYS B 1 229 ? -22.611 29.212 36.770 1.00 24.36 393 LYS B O 1
ATOM 4405 N N . THR B 1 230 ? -23.822 31.077 37.123 1.00 22.74 394 THR B N 1
ATOM 4406 C CA . THR B 1 230 ? -23.268 31.282 38.454 1.00 14.89 394 THR B CA 1
ATOM 4407 C C . THR B 1 230 ? -23.895 30.257 39.388 1.00 13.60 394 THR B C 1
ATOM 4408 O O . THR B 1 230 ? -24.944 29.691 39.078 1.00 13.38 394 THR B O 1
ATOM 4412 N N . PHE B 1 231 ? -23.256 30.016 40.526 1.00 15.65 395 PHE B N 1
ATOM 4413 C CA . PHE B 1 231 ? -23.745 29.013 41.463 1.00 14.25 395 PHE B CA 1
ATOM 4414 C C . PHE B 1 231 ? -25.145 29.349 41.972 1.00 13.58 395 PHE B C 1
ATOM 4415 O O . PHE B 1 231 ? -25.953 28.453 42.210 1.00 16.39 395 PHE B O 1
ATOM 4423 N N . LEU B 1 232 ? -25.430 30.636 42.143 1.00 13.78 396 LEU B N 1
ATOM 4424 C CA . LEU B 1 232 ? -26.763 31.060 42.564 1.00 15.11 396 LEU B CA 1
ATOM 4425 C C . LEU B 1 232 ? -27.799 30.769 41.483 1.00 20.27 396 LEU B C 1
ATOM 4426 O O . LEU B 1 232 ? -28.882 30.259 41.768 1.00 14.42 396 LEU B O 1
ATOM 4431 N N . GLU B 1 233 ? -27.454 31.097 40.241 1.00 22.63 397 GLU B N 1
ATOM 4432 C CA . GLU B 1 233 ? -28.353 30.890 39.112 1.00 21.92 397 GLU B CA 1
ATOM 4433 C C . GLU B 1 233 ? -28.684 29.415 38.931 1.00 13.94 397 GLU B C 1
ATOM 4434 O O . GLU B 1 233 ? -29.846 29.049 38.757 1.00 14.26 397 GLU B O 1
ATOM 4440 N N . PHE B 1 234 ? -27.655 28.574 38.966 1.00 13.61 398 PHE B N 1
ATOM 4441 C CA . PHE B 1 234 ? -27.833 27.138 38.800 1.00 13.60 398 PHE B CA 1
ATOM 4442 C C . PHE B 1 234 ? -28.694 26.587 39.930 1.00 14.61 398 PHE B C 1
ATOM 4443 O O . PHE B 1 234 ? -29.602 25.788 39.700 1.00 14.37 398 PHE B O 1
ATOM 4451 N N . TYR B 1 235 ? -28.401 27.018 41.153 1.00 17.95 399 TYR B N 1
ATOM 4452 C CA . TYR B 1 235 ? -29.197 26.629 42.310 1.00 14.48 399 TYR B CA 1
ATOM 4453 C C . TYR B 1 235 ? -30.665 27.012 42.147 1.00 14.76 399 TYR B C 1
ATOM 4454 O O . TYR B 1 235 ? -31.555 26.190 42.361 1.00 15.05 399 TYR B O 1
ATOM 4463 N N . GLU B 1 236 ? -30.909 28.266 41.777 1.00 14.83 400 GLU B N 1
ATOM 4464 C CA . GLU B 1 236 ? -32.270 28.786 41.687 1.00 22.73 400 GLU B CA 1
ATOM 4465 C C . GLU B 1 236 ? -33.106 28.063 40.635 1.00 23.90 400 GLU B C 1
ATOM 4466 O O . GLU B 1 236 ? -34.327 27.971 40.765 1.00 30.08 400 GLU B O 1
ATOM 4472 N N . GLU B 1 237 ? -32.454 27.557 39.594 1.00 21.14 401 GLU B N 1
ATOM 4473 C CA . GLU B 1 237 ? -33.161 26.796 38.571 1.00 22.74 401 GLU B CA 1
ATOM 4474 C C . GLU B 1 237 ? -33.433 25.367 39.041 1.00 21.10 401 GLU B C 1
ATOM 4475 O O . GLU B 1 237 ? -34.537 24.852 38.874 1.00 25.98 401 GLU B O 1
ATOM 4481 N N . LYS B 1 238 ? -32.426 24.735 39.639 1.00 20.50 402 LYS B N 1
ATOM 4482 C CA . LYS B 1 238 ? -32.502 23.317 39.992 1.00 22.29 402 LYS B CA 1
ATOM 4483 C C . LYS B 1 238 ? -33.355 23.050 41.231 1.00 21.55 402 LYS B C 1
ATOM 4484 O O . LYS B 1 238 ? -33.925 21.968 41.372 1.00 21.87 402 LYS B O 1
ATOM 4490 N N . ILE B 1 239 ? -33.445 24.030 42.124 1.00 21.51 403 ILE B N 1
ATOM 4491 C CA . ILE B 1 239 ? -34.276 23.885 43.315 1.00 24.15 403 ILE B CA 1
ATOM 4492 C C . ILE B 1 239 ? -35.767 23.926 42.977 1.00 29.67 403 ILE B C 1
ATOM 4493 O O . ILE B 1 239 ? -36.609 23.672 43.837 1.00 35.05 403 ILE B O 1
ATOM 4498 N N . LYS B 1 240 ? -36.085 24.241 41.723 1.00 30.85 404 LYS B N 1
ATOM 4499 C CA . LYS B 1 240 ? -37.463 24.194 41.235 1.00 36.31 404 LYS B CA 1
ATOM 4500 C C . LYS B 1 240 ? -37.917 22.758 41.009 1.00 46.44 404 LYS B C 1
ATOM 4501 O O . LYS B 1 240 ? -39.064 22.506 40.635 1.00 54.42 404 LYS B O 1
ATOM 4507 N N . ASN B 1 241 ? -37.001 21.821 41.223 1.00 40.69 405 ASN B N 1
ATOM 4508 C CA . ASN B 1 241 ? -37.296 20.408 41.054 1.00 33.33 405 ASN B CA 1
ATOM 4509 C C . ASN B 1 241 ? -37.250 19.722 42.411 1.00 28.81 405 ASN B C 1
ATOM 4510 O O . ASN B 1 241 ? -36.212 19.694 43.075 1.00 24.73 405 ASN B O 1
ATOM 4515 N N . ASN B 1 242 ? -38.386 19.163 42.810 1.00 30.39 406 ASN B N 1
ATOM 4516 C CA . ASN B 1 242 ? -38.574 18.711 44.178 1.00 33.84 406 ASN B CA 1
ATOM 4517 C C . ASN B 1 242 ? -37.664 17.545 44.541 1.00 30.68 406 ASN B C 1
ATOM 4518 O O . ASN B 1 242 ? -37.293 17.376 45.703 1.00 36.40 406 ASN B O 1
ATOM 4523 N N . GLU B 1 243 ? -37.300 16.743 43.546 1.00 28.65 4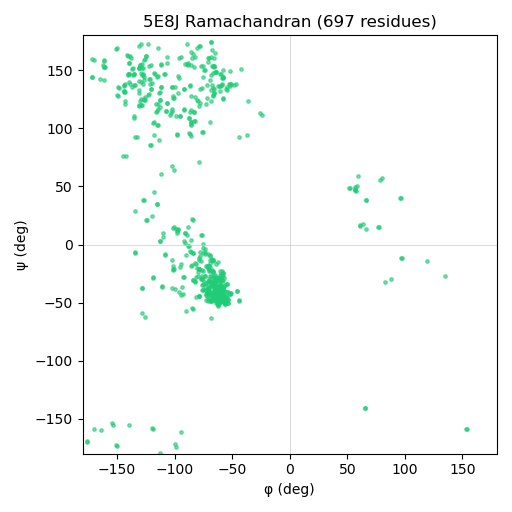07 GLU B N 1
ATOM 4524 C CA . GLU B 1 243 ? -36.309 15.692 43.751 1.00 30.43 407 GLU B CA 1
ATOM 4525 C C . GLU B 1 243 ? -34.943 16.281 44.096 1.00 32.30 407 GLU B C 1
ATOM 4526 O O . GLU B 1 243 ? -34.272 15.811 45.014 1.00 31.61 407 GLU B O 1
ATOM 4532 N N . ASN B 1 244 ? -34.538 17.314 43.362 1.00 27.29 408 ASN B N 1
ATOM 4533 C CA . ASN B 1 244 ? -33.318 18.045 43.687 1.00 19.44 408 ASN B CA 1
ATOM 4534 C C . ASN B 1 244 ? -33.451 18.694 45.057 1.00 20.48 408 ASN B C 1
ATOM 4535 O O . ASN B 1 244 ? -32.479 18.803 45.805 1.00 21.89 408 ASN B O 1
ATOM 4540 N N . LYS B 1 245 ? -34.670 19.120 45.378 1.00 19.35 409 LYS B N 1
ATOM 4541 C CA . LYS B 1 245 ? -34.953 19.763 46.653 1.00 25.02 409 LYS B CA 1
ATOM 4542 C C . LYS B 1 245 ? -34.836 18.757 47.789 1.00 26.34 409 LYS B C 1
ATOM 4543 O O . LYS B 1 245 ? -34.209 19.029 48.813 1.00 26.27 409 LYS B O 1
ATOM 4549 N N . MET B 1 246 ? -35.449 17.592 47.599 1.00 26.74 410 MET B N 1
ATOM 4550 C CA . MET B 1 246 ? -35.329 16.493 48.547 1.00 23.89 410 MET B CA 1
ATOM 4551 C C . MET B 1 246 ? -33.866 16.122 48.760 1.00 18.23 410 MET B C 1
ATOM 4552 O O . MET B 1 246 ? -33.442 15.836 49.880 1.00 18.48 410 MET B O 1
ATOM 4557 N N . LEU B 1 247 ? -33.098 16.132 47.674 1.00 17.65 411 LEU B N 1
ATOM 4558 C CA . LEU B 1 247 ? -31.672 15.833 47.740 1.00 17.26 411 LEU B CA 1
ATOM 4559 C C . LEU B 1 247 ? -30.920 16.877 48.558 1.00 17.07 411 LEU B C 1
ATOM 4560 O O . LEU B 1 247 ? -30.059 16.536 49.369 1.00 20.04 411 LEU B O 1
ATOM 4565 N N . LEU B 1 248 ? -31.238 18.148 48.323 1.00 16.88 412 LEU B N 1
ATOM 4566 C CA . LEU B 1 248 ? -30.655 19.249 49.085 1.00 17.66 412 LEU B CA 1
ATOM 4567 C C . LEU B 1 248 ? -30.811 19.024 50.585 1.00 17.58 412 LEU B C 1
ATOM 4568 O O . LEU B 1 248 ? -29.887 19.262 51.363 1.00 18.25 412 LEU B O 1
ATOM 4573 N N . LYS B 1 249 ? -31.990 18.557 50.980 1.00 17.84 413 LYS B N 1
ATOM 4574 C CA . LYS B 1 249 ? -32.280 18.306 52.384 1.00 18.42 413 LYS B CA 1
ATOM 4575 C C . LYS B 1 249 ? -31.528 17.091 52.925 1.00 18.62 413 LYS B C 1
ATOM 4576 O O . LYS B 1 249 ? -30.899 17.159 53.982 1.00 18.82 413 LYS B O 1
ATOM 4582 N N . ARG B 1 250 ? -31.597 15.983 52.195 1.00 18.63 414 ARG B N 1
ATOM 4583 C CA . ARG B 1 250 ? -30.975 14.734 52.623 1.00 18.89 414 ARG B CA 1
ATOM 4584 C C . ARG B 1 250 ? -29.456 14.849 52.719 1.00 20.17 414 ARG B C 1
ATOM 4585 O O . ARG B 1 250 ? -28.823 14.163 53.521 1.00 18.81 414 ARG B O 1
ATOM 4593 N N . MET B 1 251 ? -28.875 15.714 51.894 1.00 21.06 415 MET B N 1
ATOM 4594 C CA . MET B 1 251 ? -27.429 15.900 51.878 1.00 20.32 415 MET B CA 1
ATOM 4595 C C . MET B 1 251 ? -27.007 16.950 52.898 1.00 21.92 415 MET B C 1
ATOM 4596 O O . MET B 1 251 ? -25.816 17.225 53.060 1.00 17.35 415 MET B O 1
ATOM 4601 N N . GLN B 1 252 ? -27.993 17.518 53.590 1.00 24.48 416 GLN B N 1
ATOM 4602 C CA . GLN B 1 252 ? -27.761 18.580 54.565 1.00 21.32 416 GLN B CA 1
ATOM 4603 C C . GLN B 1 252 ? -26.922 19.700 53.961 1.00 21.05 416 GLN B C 1
ATOM 4604 O O . GLN B 1 252 ? -25.938 20.138 54.554 1.00 17.44 416 GLN B O 1
ATOM 4610 N N . ALA B 1 253 ? -27.319 20.158 52.777 1.00 22.02 417 ALA B N 1
ATOM 4611 C CA . ALA B 1 253 ? -26.533 21.135 52.033 1.00 19.29 417 ALA B CA 1
ATOM 4612 C C . ALA B 1 253 ? -26.866 22.553 52.480 1.00 16.65 417 ALA B C 1
ATOM 4613 O O . ALA B 1 253 ? -26.231 23.515 52.048 1.00 17.10 417 ALA B O 1
ATOM 4615 N N . LEU B 1 254 ? -27.868 22.671 53.345 1.00 17.03 418 LEU B N 1
ATOM 4616 C CA . LEU B 1 254 ? -28.186 23.936 53.993 1.00 17.19 418 LEU B CA 1
ATOM 4617 C C . LEU B 1 254 ? -28.341 23.704 55.493 1.00 21.74 418 LEU B C 1
ATOM 4618 O O . LEU B 1 254 ? -28.707 22.609 55.919 1.00 23.01 418 LEU B O 1
ATOM 4623 N N . GLU B 1 255 ? -28.060 24.726 56.295 1.00 24.26 419 GLU B N 1
ATOM 4624 C CA . GLU B 1 255 ? -28.176 24.586 57.742 1.00 26.14 419 GLU B CA 1
ATOM 4625 C C . GLU B 1 255 ? -29.486 25.189 58.238 1.00 21.01 419 GLU B C 1
ATOM 4626 O O . GLU B 1 255 ? -29.874 26.281 57.821 1.00 18.70 419 GLU B O 1
ATOM 4632 N N . PRO B 1 256 ? -30.177 24.466 59.129 1.00 19.43 420 PRO B N 1
ATOM 4633 C CA . PRO B 1 256 ? -31.467 24.886 59.687 1.00 22.18 420 PRO B CA 1
ATOM 4634 C C . PRO B 1 256 ? -31.374 26.199 60.457 1.00 26.53 420 PRO B C 1
ATOM 4635 O O . PRO B 1 256 ? -30.453 26.382 61.251 1.00 20.14 420 PRO B O 1
ATOM 4639 N N . TYR B 1 257 ? -32.260 27.125 60.208 1.00 28.34 421 TYR B N 1
ATOM 4640 C CA . TYR B 1 257 ? -32.273 28.359 60.927 1.00 23.34 421 TYR B CA 1
ATOM 4641 C C . TYR B 1 257 ? -33.709 28.640 61.252 1.00 26.37 421 TYR B C 1
ATOM 4642 O O . TYR B 1 257 ? -34.517 28.521 60.398 1.00 20.69 421 TYR B O 1
ATOM 4651 N N . PRO B 1 258 ? -34.031 29.057 62.473 1.00 24.70 422 PRO B N 1
ATOM 4652 C CA . PRO B 1 258 ? -33.069 29.119 63.569 1.00 24.25 422 PRO B CA 1
ATOM 4653 C C . PRO B 1 258 ? -32.687 27.704 63.943 1.00 28.91 422 PRO B C 1
ATOM 4654 O O . PRO B 1 258 ? -33.507 26.790 63.857 1.00 34.52 422 PRO B O 1
ATOM 4658 N N . ALA B 1 259 ? -31.440 27.529 64.347 1.00 30.00 423 ALA B N 1
ATOM 4659 C CA . ALA B 1 259 ? -30.912 26.235 64.591 1.00 30.00 423 ALA B CA 1
ATOM 4660 C C . ALA B 1 259 ? -30.661 26.095 66.036 1.00 30.00 423 ALA B C 1
ATOM 4661 O O . ALA B 1 259 ? -29.536 25.852 66.454 1.00 30.00 423 ALA B O 1
ATOM 4663 N N . ASN B 1 260 ? -31.723 26.210 66.820 1.00 53.35 424 ASN B N 1
ATOM 4664 C CA . ASN B 1 260 ? -31.487 26.318 68.257 1.00 50.57 424 ASN B CA 1
ATOM 4665 C C . ASN B 1 260 ? -32.079 25.183 69.054 1.00 52.99 424 ASN B C 1
ATOM 4666 O O . ASN B 1 260 ? -32.647 25.414 70.096 1.00 59.27 424 ASN B O 1
ATOM 4671 N N . GLU B 1 261 ? -31.898 23.972 68.593 1.00 50.22 425 GLU B N 1
ATOM 4672 C CA . GLU B 1 261 ? -32.628 22.871 69.153 1.00 50.39 425 GLU B CA 1
ATOM 4673 C C . GLU B 1 261 ? -31.726 22.057 70.122 1.00 54.89 425 GLU B C 1
ATOM 4674 O O . GLU B 1 261 ? -31.321 20.926 69.847 1.00 59.83 425 GLU B O 1
ATOM 4680 N N . SER B 1 262 ? -31.360 22.669 71.248 1.00 50.41 426 SER B N 1
ATOM 4681 C CA . SER B 1 262 ? -30.267 22.109 72.013 1.00 44.45 426 SER B CA 1
ATOM 4682 C C . SER B 1 262 ? -28.969 22.232 71.214 1.00 42.05 426 SER B C 1
ATOM 4683 O O . SER B 1 262 ? -27.966 21.638 71.551 1.00 42.26 426 SER B O 1
ATOM 4686 N N . SER B 1 263 ? -29.027 23.031 70.157 1.00 36.74 427 SER B N 1
ATOM 4687 C CA . SER B 1 263 ? -27.999 23.102 69.161 1.00 35.76 427 SER B CA 1
ATOM 4688 C C . SER B 1 263 ? -27.437 24.465 68.976 1.00 35.19 427 SER B C 1
ATOM 4689 O O . SER B 1 263 ? -27.893 25.390 69.552 1.00 40.45 427 SER B O 1
ATOM 4692 N N . LYS B 1 264 ? -26.398 24.570 68.188 1.00 30.63 428 LYS B N 1
ATOM 4693 C CA . LYS B 1 264 ? -25.781 25.863 67.946 1.00 29.47 428 LYS B CA 1
ATOM 4694 C C . LYS B 1 264 ? -25.631 26.095 66.449 1.00 31.86 428 LYS B C 1
ATOM 4695 O O . LYS B 1 264 ? -25.431 25.149 65.687 1.00 34.95 428 LYS B O 1
ATOM 4701 N N . LEU B 1 265 ? -25.735 27.351 66.023 1.00 28.73 429 LEU B N 1
ATOM 4702 C CA . LEU B 1 265 ? -25.424 27.687 64.641 1.00 26.72 429 LEU B CA 1
ATOM 4703 C C . LEU B 1 265 ? -23.941 27.458 64.390 1.00 28.60 429 LEU B C 1
ATOM 4704 O O . LEU B 1 265 ? -23.145 27.406 65.329 1.00 23.15 429 LEU B O 1
ATOM 4709 N N . VAL B 1 266 ? -23.570 27.326 63.123 1.00 27.74 430 VAL B N 1
ATOM 4710 C CA . VAL B 1 266 ? -22.197 26.989 62.780 1.00 23.04 430 VAL B CA 1
ATOM 4711 C C . VAL B 1 266 ? -21.288 28.212 62.800 1.00 21.36 430 VAL B C 1
ATOM 4712 O O . VAL B 1 266 ? -20.091 28.097 63.062 1.00 21.42 430 VAL B O 1
ATOM 4716 N N . SER B 1 267 ? -21.860 29.381 62.536 1.00 21.31 431 SER B N 1
ATOM 4717 C CA . SER B 1 267 ? -21.080 30.611 62.486 1.00 23.41 431 SER B CA 1
ATOM 4718 C C . SER B 1 267 ? -21.250 31.449 63.752 1.00 28.53 431 SER B C 1
ATOM 4719 O O . SER B 1 267 ? -22.362 31.630 64.251 1.00 21.01 431 SER B O 1
ATOM 4722 N N . GLU B 1 268 ? -20.133 31.953 64.266 1.00 36.11 432 GLU B N 1
ATOM 4723 C CA . GLU B 1 268 ? -20.138 32.816 65.440 1.00 37.17 432 GLU B CA 1
ATOM 4724 C C . GLU B 1 268 ? -20.132 34.284 65.038 1.00 36.38 432 GLU B C 1
ATOM 4725 O O . GLU B 1 268 ? -20.467 35.158 65.836 1.00 37.06 432 GLU B O 1
ATOM 4731 N N . LYS B 1 269 ? -19.730 34.540 63.798 1.00 31.60 433 LYS B N 1
ATOM 4732 C CA . LYS B 1 269 ? -19.667 35.892 63.253 1.00 35.12 433 LYS B CA 1
ATOM 4733 C C . LYS B 1 269 ? -20.967 36.680 63.357 1.00 38.39 433 LYS B C 1
ATOM 4734 O O . LYS B 1 269 ? -22.048 36.163 63.083 1.00 37.17 433 LYS B O 1
ATOM 4740 N N . VAL B 1 270 ? -20.846 37.936 63.772 1.00 42.29 434 VAL B N 1
ATOM 4741 C CA . VAL B 1 270 ? -21.994 38.820 63.906 1.00 43.42 434 VAL B CA 1
ATOM 4742 C C . VAL B 1 270 ? -22.649 39.034 62.536 1.00 46.36 434 VAL B C 1
ATOM 4743 O O . VAL B 1 270 ? -21.959 39.236 61.538 1.00 45.57 434 VAL B O 1
ATOM 4747 N N . ASP B 1 271 ? -23.975 38.977 62.492 1.00 44.98 435 ASP B N 1
ATOM 4748 C CA . ASP B 1 271 ? -24.735 39.209 61.260 1.00 40.64 435 ASP B CA 1
ATOM 4749 C C . ASP B 1 271 ? -24.527 38.221 60.115 1.00 33.63 435 ASP B C 1
ATOM 4750 O O . ASP B 1 271 ? -24.814 38.551 58.965 1.00 36.51 435 ASP B O 1
ATOM 4755 N N . ASP B 1 272 ? -23.989 37.057 60.384 1.00 24.28 436 ASP B N 1
ATOM 4756 C CA . ASP B 1 272 ? -23.825 36.074 59.355 1.00 21.13 436 ASP B CA 1
ATOM 4757 C C . ASP B 1 272 ? -25.130 35.477 58.865 1.00 20.40 436 ASP B C 1
ATOM 4758 O O . ASP B 1 272 ? -25.136 34.873 57.854 1.00 20.26 436 ASP B O 1
ATOM 4763 N N . TYR B 1 273 ? -26.217 35.701 59.586 1.00 20.03 437 TYR B N 1
ATOM 4764 C CA . TYR B 1 273 ? -27.537 35.179 59.232 1.00 23.26 437 TYR B CA 1
ATOM 4765 C C . TYR B 1 273 ? -28.586 36.274 59.098 1.00 24.30 437 TYR B C 1
ATOM 4766 O O . TYR B 1 273 ? -29.785 36.012 59.210 1.00 20.82 437 TYR B O 1
ATOM 4775 N N . GLU B 1 274 ? -28.127 37.500 58.874 1.00 30.39 438 GLU B N 1
ATOM 4776 C CA . GLU B 1 274 ? -29.015 38.649 58.737 1.00 33.11 438 GLU B CA 1
ATOM 4777 C C . GLU B 1 274 ? -30.091 38.426 57.673 1.00 30.80 438 GLU B C 1
ATOM 4778 O O . GLU B 1 274 ? -31.247 38.802 57.866 1.00 35.86 438 GLU B O 1
ATOM 4784 N N . HIS B 1 275 ? -29.706 37.822 56.551 1.00 22.27 439 HIS B N 1
ATOM 4785 C CA . HIS B 1 275 ? -30.653 37.518 55.480 1.00 19.58 439 HIS B CA 1
ATOM 4786 C C . HIS B 1 275 ? -31.773 36.595 55.957 1.00 19.46 439 HIS B C 1
ATOM 4787 O O . HIS B 1 275 ? -32.932 36.755 55.571 1.00 19.57 439 HIS B O 1
ATOM 4794 N N . ALA B 1 276 ? -31.417 35.625 56.794 1.00 19.15 440 ALA B N 1
ATOM 4795 C CA . ALA B 1 276 ? -32.389 34.684 57.342 1.00 20.71 440 ALA B CA 1
ATOM 4796 C C . ALA B 1 276 ? -33.275 35.360 58.382 1.00 21.42 440 ALA B C 1
ATOM 4797 O O . ALA B 1 276 ? -34.487 35.148 58.411 1.00 25.97 440 ALA B O 1
ATOM 4799 N N . ALA B 1 277 ? -32.661 36.173 59.235 1.00 23.77 441 ALA B N 1
ATOM 4800 C CA . ALA B 1 277 ? -33.392 36.908 60.261 1.00 30.06 441 ALA B CA 1
ATOM 4801 C C . ALA B 1 277 ? -34.364 37.894 59.625 1.00 35.12 441 ALA B C 1
ATOM 4802 O O . ALA B 1 277 ? -35.526 37.982 60.023 1.00 39.59 441 ALA B O 1
ATOM 4804 N N . LYS B 1 278 ? -33.875 38.637 58.638 1.00 33.22 442 LYS B N 1
ATOM 4805 C CA . LYS B 1 278 ? -34.701 39.586 57.903 1.00 35.54 442 LYS B CA 1
ATOM 4806 C C . LYS B 1 278 ? -35.870 38.882 57.221 1.00 37.39 442 LYS B C 1
ATOM 4807 O O . LYS B 1 278 ? -36.996 39.379 57.225 1.00 43.82 442 LYS B O 1
ATOM 4813 N N . TYR B 1 279 ? -35.586 37.721 56.638 1.00 27.10 443 TYR B N 1
ATOM 4814 C CA . TYR B 1 279 ? -36.585 36.945 55.910 1.00 25.78 443 TYR B CA 1
ATOM 4815 C C . TYR B 1 279 ? -37.769 36.502 56.773 1.00 28.23 443 TYR B C 1
ATOM 4816 O O . TYR B 1 279 ? -38.917 36.556 56.333 1.00 33.18 443 TYR B O 1
ATOM 4825 N N . MET B 1 280 ? -37.490 36.072 58.000 1.00 27.73 444 MET B N 1
ATOM 4826 C CA . MET B 1 280 ? -38.530 35.517 58.861 1.00 31.07 444 MET B CA 1
ATOM 4827 C C . MET B 1 280 ? -39.241 36.585 59.685 1.00 38.74 444 MET B C 1
ATOM 4828 O O . MET B 1 280 ? -39.940 36.264 60.645 1.00 46.67 444 MET B O 1
ATOM 4833 N N . LYS B 1 281 ? -39.075 37.852 59.313 1.00 36.34 445 LYS B N 1
ATOM 4834 C CA . LYS B 1 281 ? -39.878 38.902 59.931 1.00 39.94 445 LYS B CA 1
ATOM 4835 C C . LYS B 1 281 ? -41.279 38.840 59.360 1.00 42.32 445 LYS B C 1
ATOM 4836 O O . LYS B 1 281 ? -42.150 39.631 59.719 1.00 48.03 445 LYS B O 1
ATOM 4842 N N . ASN B 1 282 ? -41.485 37.878 58.470 1.00 40.40 446 ASN B N 1
ATOM 4843 C CA . ASN B 1 282 ? -42.803 37.588 57.957 1.00 40.31 446 ASN B CA 1
ATOM 4844 C C . ASN B 1 282 ? -43.276 36.352 58.703 1.00 41.78 446 ASN B C 1
ATOM 4845 O O . ASN B 1 282 ? -42.579 35.338 58.750 1.00 43.71 446 ASN B O 1
ATOM 4850 N N . SER B 1 283 ? -44.469 36.441 59.275 1.00 40.86 447 SER B N 1
ATOM 4851 C CA . SER B 1 283 ? -44.976 35.391 60.144 1.00 46.54 447 SER B CA 1
ATOM 4852 C C . SER B 1 283 ? -45.473 34.206 59.341 1.00 49.06 447 SER B C 1
ATOM 4853 O O . SER B 1 283 ? -45.699 33.126 59.883 1.00 53.65 447 SER B O 1
ATOM 4856 N N . GLN B 1 284 ? -45.645 34.419 58.043 1.00 43.69 448 GLN B N 1
ATOM 4857 C CA . GLN B 1 284 ? -46.187 33.386 57.178 1.00 44.63 448 GLN B CA 1
ATOM 4858 C C . GLN B 1 284 ? -45.111 32.363 56.842 1.00 45.07 448 GLN B C 1
ATOM 4859 O O . GLN B 1 284 ? -45.400 31.313 56.267 1.00 48.26 448 GLN B O 1
ATOM 4865 N N . VAL B 1 285 ? -43.869 32.677 57.197 1.00 39.66 449 VAL B N 1
ATOM 4866 C CA . VAL B 1 285 ? -42.747 31.825 56.833 1.00 33.65 449 VAL B CA 1
ATOM 4867 C C . VAL B 1 285 ? -42.862 30.523 57.612 1.00 34.92 449 VAL B C 1
ATOM 4868 O O . VAL B 1 285 ? -43.090 30.535 58.822 1.00 35.41 449 VAL B O 1
ATOM 4872 N N . ARG B 1 286 ? -42.702 29.401 56.921 1.00 34.83 450 ARG B N 1
ATOM 4873 C CA . ARG B 1 286 ? -42.698 28.105 57.584 1.00 32.06 450 ARG B CA 1
ATOM 4874 C C . ARG B 1 286 ? -41.308 27.738 58.090 1.00 27.09 450 ARG B C 1
ATOM 4875 O O . ARG B 1 286 ? -40.382 27.529 57.307 1.00 21.67 450 ARG B O 1
ATOM 4883 N N . LEU B 1 287 ? -41.177 27.667 59.410 1.00 23.65 451 LEU B N 1
ATOM 4884 C CA . LEU B 1 287 ? -39.891 27.438 60.050 1.00 22.37 451 LEU B CA 1
ATOM 4885 C C . LEU B 1 287 ? -39.691 25.960 60.370 1.00 22.57 451 LEU B C 1
ATOM 4886 O O . LEU B 1 287 ? -40.655 25.196 60.428 1.00 23.07 451 LEU B O 1
ATOM 4891 N N . PRO B 1 288 ? -38.430 25.554 60.580 1.00 22.22 452 PRO B N 1
ATOM 4892 C CA . PRO B 1 288 ? -37.272 26.444 60.449 1.00 21.66 452 PRO B CA 1
ATOM 4893 C C . PRO B 1 288 ? -36.865 26.693 58.997 1.00 27.31 452 PRO B C 1
ATOM 4894 O O . PRO B 1 288 ? -37.379 26.044 58.084 1.00 20.90 452 PRO B O 1
ATOM 4898 N N . LEU B 1 289 ? -35.943 27.630 58.800 1.00 25.88 453 LEU B N 1
ATOM 4899 C CA . LEU B 1 289 ? -35.376 27.901 57.485 1.00 20.29 453 LEU B CA 1
ATOM 4900 C C . LEU B 1 289 ? -34.159 27.030 57.215 1.00 21.52 453 LEU B C 1
ATOM 4901 O O . LEU B 1 289 ? -33.511 26.544 58.142 1.00 19.66 453 LEU B O 1
ATOM 4906 N N . GLY B 1 290 ? -33.864 26.826 55.937 1.00 19.00 454 GLY B N 1
ATOM 4907 C CA . GLY B 1 290 ? -32.576 26.299 55.536 1.00 18.54 454 GLY B CA 1
ATOM 4908 C C . GLY B 1 290 ? -31.821 27.377 54.787 1.00 18.04 454 GLY B C 1
ATOM 4909 O O . GLY B 1 290 ? -32.320 27.914 53.798 1.00 17.85 454 GLY B O 1
ATOM 4910 N N . THR B 1 291 ? -30.617 27.692 55.252 1.00 17.89 455 THR B N 1
ATOM 4911 C CA . THR B 1 291 ? -29.778 28.673 54.578 1.00 17.47 455 THR B CA 1
ATOM 4912 C C . THR B 1 291 ? -28.300 28.376 54.769 1.00 20.84 455 THR B C 1
ATOM 4913 O O . THR B 1 291 ? -27.920 27.347 55.329 1.00 17.39 455 THR B O 1
ATOM 4917 N N . LEU B 1 292 ? -27.473 29.302 54.302 1.00 20.61 456 LEU B N 1
ATOM 4918 C CA . LEU B 1 292 ? -26.033 29.216 54.470 1.00 19.48 456 LEU B CA 1
ATOM 4919 C C . LEU B 1 292 ? -25.557 30.516 55.089 1.00 17.85 456 LEU B C 1
ATOM 4920 O O . LEU B 1 292 ? -26.122 31.576 54.818 1.00 16.97 456 LEU B O 1
ATOM 4925 N N . SER B 1 293 ? -24.533 30.439 55.930 1.00 17.67 457 SER B N 1
ATOM 4926 C CA . SER B 1 293 ? -23.930 31.645 56.478 1.00 23.76 457 SER B CA 1
ATOM 4927 C C . SER B 1 293 ? -23.431 32.530 55.342 1.00 23.74 457 SER B C 1
ATOM 4928 O O . SER B 1 293 ? -22.965 32.027 54.318 1.00 17.41 457 SER B O 1
ATOM 4931 N N . LYS B 1 294 ? -23.550 33.843 55.519 1.00 27.38 458 LYS B N 1
ATOM 4932 C CA . LYS B 1 294 ? -23.064 34.799 54.528 1.00 28.69 458 LYS B CA 1
ATOM 4933 C C . LYS B 1 294 ? -21.580 34.575 54.257 1.00 29.21 458 LYS B C 1
ATOM 4934 O O . LYS B 1 294 ? -21.110 34.750 53.134 1.00 31.33 458 LYS B O 1
ATOM 4940 N N . SER B 1 295 ? -20.852 34.188 55.299 1.00 25.83 459 SER B N 1
ATOM 4941 C CA . SER B 1 295 ? -19.430 33.895 55.182 1.00 22.44 459 SER B CA 1
ATOM 4942 C C . SER B 1 295 ? -19.189 32.744 54.212 1.00 21.23 459 SER B C 1
ATOM 4943 O O . SER B 1 295 ? -18.331 32.832 53.335 1.00 19.29 459 SER B O 1
ATOM 4946 N N . GLU B 1 296 ? -19.951 31.668 54.375 1.00 23.41 460 GLU B N 1
ATOM 4947 C CA . GLU B 1 296 ? -19.833 30.510 53.499 1.00 20.25 460 GLU B CA 1
ATOM 4948 C C . GLU B 1 296 ? -20.302 30.822 52.081 1.00 19.49 460 GLU B C 1
ATOM 4949 O O . GLU B 1 296 ? -19.741 30.314 51.111 1.00 18.95 460 GLU B O 1
ATOM 4955 N N . TRP B 1 297 ? -21.331 31.657 51.962 1.00 20.11 461 TRP B N 1
ATOM 4956 C CA . TRP B 1 297 ? -21.881 31.982 50.651 1.00 19.06 461 TRP B CA 1
ATOM 4957 C C . TRP B 1 297 ? -20.936 32.865 49.845 1.00 19.83 461 TRP B C 1
ATOM 4958 O O . TRP B 1 297 ? -20.765 32.661 48.641 1.00 18.26 461 TRP B O 1
ATOM 4969 N N . GLU B 1 298 ? -20.339 33.850 50.512 1.00 19.48 462 GLU B N 1
ATOM 4970 C CA . GLU B 1 298 ? -19.320 34.693 49.893 1.00 26.16 462 GLU B CA 1
ATOM 4971 C C . GLU B 1 298 ? -18.242 33.834 49.258 1.00 22.51 462 GLU B C 1
ATOM 4972 O O . GLU B 1 298 ? -17.774 34.112 48.155 1.00 20.50 462 GLU B O 1
ATOM 4978 N N . ALA B 1 299 ? -17.865 32.782 49.974 1.00 19.98 463 ALA B N 1
ATOM 4979 C CA . ALA B 1 299 ? -16.794 31.893 49.554 1.00 22.39 463 ALA B CA 1
ATOM 4980 C C . ALA B 1 299 ? -17.190 30.995 48.382 1.00 21.95 463 ALA B C 1
ATOM 4981 O O . ALA B 1 299 ? -16.352 30.666 47.546 1.00 28.03 463 ALA B O 1
ATOM 4983 N N . THR B 1 300 ? -18.459 30.603 48.316 1.00 19.87 464 THR B N 1
ATOM 4984 C CA . THR B 1 300 ? -18.892 29.623 47.320 1.00 16.34 464 THR B CA 1
ATOM 4985 C C . THR B 1 300 ? -19.592 30.249 46.114 1.00 16.52 464 THR B C 1
ATOM 4986 O O . THR B 1 300 ? -19.642 29.649 45.041 1.00 15.08 464 THR B O 1
ATOM 4990 N N . SER B 1 301 ? -20.124 31.455 46.288 1.00 17.05 465 SER B N 1
ATOM 4991 C CA . SER B 1 301 ? -20.787 32.156 45.193 1.00 16.34 465 SER B CA 1
ATOM 4992 C C . SER B 1 301 ? -19.766 32.592 44.146 1.00 22.71 465 SER B C 1
ATOM 4993 O O . SER B 1 301 ? -20.124 33.047 43.060 1.00 25.53 465 SER B O 1
ATOM 4996 N N . ILE B 1 302 ? -18.490 32.442 44.489 1.00 23.81 466 ILE B N 1
ATOM 4997 C CA . ILE B 1 302 ? -17.389 32.772 43.594 1.00 17.96 466 ILE B CA 1
ATOM 4998 C C . ILE B 1 302 ? -17.348 31.847 42.379 1.00 14.92 466 ILE B C 1
ATOM 4999 O O . ILE B 1 302 ? -16.819 32.208 41.325 1.00 14.01 466 ILE B O 1
ATOM 5004 N N . TYR B 1 303 ? -17.942 30.667 42.520 1.00 15.03 467 TYR B N 1
ATOM 5005 C CA . TYR B 1 303 ? -17.850 29.638 41.491 1.00 15.43 467 TYR B CA 1
ATOM 5006 C C . TYR B 1 303 ? -18.946 29.733 40.437 1.00 17.17 467 TYR B C 1
ATOM 5007 O O . TYR B 1 303 ? -20.026 30.267 40.686 1.00 24.73 467 TYR B O 1
ATOM 5016 N N . LEU B 1 304 ? -18.648 29.209 39.254 1.00 14.60 468 LEU B N 1
ATOM 5017 C CA . LEU B 1 304 ? -19.645 29.061 38.206 1.00 14.68 468 LEU B CA 1
ATOM 5018 C C . LEU B 1 304 ? -19.700 27.606 37.757 1.00 16.41 468 LEU B C 1
ATOM 5019 O O . LEU B 1 304 ? -18.775 26.835 38.011 1.00 13.15 468 LEU B O 1
ATOM 5024 N N . VAL B 1 305 ? -20.787 27.238 37.089 1.00 18.99 469 VAL B N 1
ATOM 5025 C CA . VAL B 1 305 ? -20.915 25.913 36.498 1.00 16.58 469 VAL B CA 1
ATOM 5026 C C . VAL B 1 305 ? -20.981 26.040 34.981 1.00 13.78 469 VAL B C 1
ATOM 5027 O O . VAL B 1 305 ? -21.549 26.999 34.459 1.00 13.99 469 VAL B O 1
ATOM 5031 N N . PHE B 1 306 ? -20.398 25.081 34.268 1.00 11.47 470 PHE B N 1
ATOM 5032 C CA . PHE B 1 306 ? -20.430 25.124 32.812 1.00 13.96 470 PHE B CA 1
ATOM 5033 C C . PHE B 1 306 ? -20.662 23.755 32.193 1.00 15.02 470 PHE B C 1
ATOM 5034 O O . PHE B 1 306 ? -20.379 22.721 32.802 1.00 11.90 470 PHE B O 1
ATOM 5042 N N . ALA B 1 307 ? -21.182 23.763 30.971 1.00 15.41 471 ALA B N 1
ATOM 5043 C CA . ALA B 1 307 ? -21.339 22.543 30.196 1.00 16.54 471 ALA B CA 1
ATOM 5044 C C . ALA B 1 307 ? -21.229 22.825 28.701 1.00 15.60 471 ALA B C 1
ATOM 5045 O O . ALA B 1 307 ? -21.900 23.713 28.173 1.00 11.17 471 ALA B O 1
ATOM 5047 N N . PHE B 1 308 ? -20.374 22.063 28.028 1.00 19.05 472 PHE B N 1
ATOM 5048 C CA . PHE B 1 308 ? -20.224 22.150 26.581 1.00 18.01 472 PHE B CA 1
ATOM 5049 C C . PHE B 1 308 ? -20.741 20.866 25.951 1.00 18.59 472 PHE B C 1
ATOM 5050 O O . PHE B 1 308 ? -20.771 19.822 26.601 1.00 20.23 472 PHE B O 1
ATOM 5058 N N . GLU B 1 309 ? -21.152 20.939 24.689 1.00 18.15 473 GLU B N 1
ATOM 5059 C CA . GLU B 1 309 ? -21.602 19.749 23.979 1.00 16.87 473 GLU B CA 1
ATOM 5060 C C . GLU B 1 309 ? -20.747 19.479 22.749 1.00 15.37 473 GLU B C 1
ATOM 5061 O O . GLU B 1 309 ? -20.381 20.398 22.017 1.00 13.67 473 GLU B O 1
ATOM 5067 N N . LYS B 1 310 ? -20.433 18.208 22.531 1.00 15.09 474 LYS B N 1
ATOM 5068 C CA . LYS B 1 310 ? -19.699 17.789 21.346 1.00 18.12 474 LYS B CA 1
ATOM 5069 C C . LYS B 1 310 ? -20.661 17.744 20.167 1.00 25.12 474 LYS B C 1
ATOM 5070 O O . LYS B 1 310 ? -21.658 17.022 20.202 1.00 28.62 474 LYS B O 1
ATOM 5076 N N . GLN B 1 311 ? -20.364 18.511 19.122 1.00 26.52 475 GLN B N 1
ATOM 5077 C CA . GLN B 1 311 ? -21.274 18.614 17.986 1.00 29.51 475 GLN B CA 1
ATOM 5078 C C . GLN B 1 311 ? -21.425 17.286 17.253 1.00 32.88 475 GLN B C 1
ATOM 5079 O O . GLN B 1 311 ? -20.622 16.369 17.428 1.00 28.82 475 GLN B O 1
ATOM 5085 N N . GLN B 1 312 ? -22.459 17.199 16.422 1.00 38.54 476 GLN B N 1
ATOM 5086 C CA . GLN B 1 312 ? -22.793 15.962 15.731 1.00 38.30 476 GLN B CA 1
ATOM 5087 C C . GLN B 1 312 ? -22.042 15.842 14.412 1.00 40.63 476 GLN B C 1
ATOM 5088 O O . GLN B 1 312 ? -20.995 15.199 14.343 1.00 42.23 476 GLN B O 1
ATOM 5094 N N . ASP C 2 2 ? -15.112 -8.964 20.445 1.00 52.00 3 ASP C N 1
ATOM 5095 C CA . ASP C 2 2 ? -14.436 -8.971 19.154 1.00 45.87 3 ASP C CA 1
ATOM 5096 C C . ASP C 2 2 ? -15.163 -8.024 18.200 1.00 43.87 3 ASP C C 1
ATOM 5097 O O . ASP C 2 2 ? -15.021 -6.805 18.294 1.00 45.02 3 ASP C O 1
ATOM 5102 N N . THR C 2 3 ? -15.936 -8.591 17.279 1.00 41.36 4 THR C N 1
ATOM 5103 C CA . THR C 2 3 ? -16.670 -7.796 16.301 1.00 37.52 4 THR C CA 1
ATOM 5104 C C . THR C 2 3 ? -17.867 -7.093 16.938 1.00 39.88 4 THR C C 1
ATOM 5105 O O . THR C 2 3 ? -18.170 -5.943 16.616 1.00 40.22 4 THR C O 1
ATOM 5109 N N . ALA C 2 4 ? -18.541 -7.804 17.838 1.00 43.36 5 ALA C N 1
ATOM 5110 C CA . ALA C 2 4 ? -19.794 -7.347 18.438 1.00 39.05 5 ALA C CA 1
ATOM 5111 C C . ALA C 2 4 ? -19.664 -6.006 19.155 1.00 33.24 5 ALA C C 1
ATOM 5112 O O . ALA C 2 4 ? -20.634 -5.257 19.269 1.00 38.39 5 ALA C O 1
ATOM 5114 N N . GLU C 2 5 ? -18.464 -5.710 19.638 1.00 24.90 6 GLU C N 1
ATOM 5115 C CA . GLU C 2 5 ? -18.225 -4.469 20.360 1.00 29.83 6 GLU C CA 1
ATOM 5116 C C . GLU C 2 5 ? -17.743 -3.357 19.437 1.00 33.76 6 GLU C C 1
ATOM 5117 O O . GLU C 2 5 ? -18.185 -2.214 19.542 1.00 36.88 6 GLU C O 1
ATOM 5123 N N . ALA C 2 6 ? -16.841 -3.707 18.528 1.00 30.95 7 ALA C N 1
ATOM 5124 C CA . ALA C 2 6 ? -16.130 -2.720 17.723 1.00 29.11 7 ALA C CA 1
ATOM 5125 C C . ALA C 2 6 ? -16.994 -2.050 16.653 1.00 24.80 7 ALA C C 1
ATOM 5126 O O . ALA C 2 6 ? -16.932 -0.833 16.478 1.00 27.15 7 ALA C O 1
ATOM 5128 N N . VAL C 2 7 ? -17.796 -2.838 15.943 1.00 20.44 8 VAL C N 1
ATOM 5129 C CA . VAL C 2 7 ? -18.589 -2.315 14.830 1.00 26.32 8 VAL C CA 1
ATOM 5130 C C . VAL C 2 7 ? -19.607 -1.247 15.238 1.00 33.11 8 VAL C C 1
ATOM 5131 O O . VAL C 2 7 ? -19.637 -0.167 14.646 1.00 34.61 8 VAL C O 1
ATOM 5135 N N . PRO C 2 8 ? -20.446 -1.540 16.245 1.00 31.87 9 PRO C N 1
ATOM 5136 C CA . PRO C 2 8 ? -21.402 -0.526 16.704 1.00 26.80 9 PRO C CA 1
ATOM 5137 C C . PRO C 2 8 ? -20.684 0.674 17.309 1.00 24.07 9 PRO C C 1
ATOM 5138 O O . PRO C 2 8 ? -21.185 1.796 17.244 1.00 28.01 9 PRO C O 1
ATOM 5142 N N . LYS C 2 9 ? -19.513 0.425 17.886 1.00 19.45 10 LYS C N 1
ATOM 5143 C CA . LYS C 2 9 ? -18.664 1.484 18.418 1.00 20.14 10 LYS C CA 1
ATOM 5144 C C . LYS C 2 9 ? -18.205 2.438 17.319 1.00 26.83 10 LYS C C 1
ATOM 5145 O O . LYS C 2 9 ? -18.174 3.654 17.509 1.00 28.73 10 LYS C O 1
ATOM 5151 N N . PHE C 2 10 ? -17.851 1.873 16.170 1.00 25.29 11 PHE C N 1
ATOM 5152 C CA . PHE C 2 10 ? -17.405 2.656 15.025 1.00 20.99 11 PHE C CA 1
ATOM 5153 C C . PHE C 2 10 ? -18.592 3.336 14.354 1.00 20.58 11 PHE C C 1
ATOM 5154 O O . PHE C 2 10 ? -18.461 4.416 13.778 1.00 24.36 11 PHE C O 1
ATOM 5162 N N . GLU C 2 11 ? -19.749 2.687 14.433 1.00 19.92 12 GLU C N 1
ATOM 5163 C CA . GLU C 2 11 ? -20.964 3.177 13.794 1.00 22.04 12 GLU C CA 1
ATOM 5164 C C . GLU C 2 11 ? -21.405 4.496 14.417 1.00 26.76 12 GLU C C 1
ATOM 5165 O O . GLU C 2 11 ? -21.965 5.363 13.745 1.00 34.59 12 GLU C O 1
ATOM 5171 N N . GLU C 2 12 ? -21.138 4.633 15.710 1.00 22.07 13 GLU C N 1
ATOM 5172 C CA . GLU C 2 12 ? -21.438 5.847 16.458 1.00 21.60 13 GLU C CA 1
ATOM 5173 C C . GLU C 2 12 ? -20.377 6.921 16.258 1.00 22.81 13 GLU C C 1
ATOM 5174 O O . GLU C 2 12 ? -20.688 8.091 16.031 1.00 24.62 13 GLU C O 1
ATOM 5180 N N . MET C 2 13 ? -19.121 6.502 16.342 1.00 23.18 14 MET C N 1
ATOM 5181 C CA . MET C 2 13 ? -17.979 7.393 16.192 1.00 24.83 14 MET C CA 1
ATOM 5182 C C . MET C 2 13 ? -17.967 8.120 14.848 1.00 19.30 14 MET C C 1
ATOM 5183 O O . MET C 2 13 ? -17.492 9.252 14.753 1.00 23.92 14 MET C O 1
ATOM 5188 N N . PHE C 2 14 ? -18.492 7.471 13.814 1.00 12.26 15 PHE C N 1
ATOM 5189 C CA . PHE C 2 14 ? -18.428 8.018 12.461 1.00 17.49 15 PHE C CA 1
ATOM 5190 C C . PHE C 2 14 ? -19.796 8.085 11.785 1.00 23.14 15 PHE C C 1
ATOM 5191 O O . PHE C 2 14 ? -19.914 7.830 10.586 1.00 25.16 15 PHE C O 1
ATOM 5199 N N . ALA C 2 15 ? -20.827 8.424 12.553 1.00 19.62 16 ALA C N 1
ATOM 5200 C CA . ALA C 2 15 ? -22.183 8.508 12.016 1.00 16.21 16 ALA C CA 1
ATOM 5201 C C . ALA C 2 15 ? -22.361 9.713 11.095 1.00 18.36 16 ALA C C 1
ATOM 5202 O O . ALA C 2 15 ? -23.273 9.742 10.271 1.00 27.64 16 ALA C O 1
ATOM 5204 N N . SER C 2 16 ? -21.481 10.700 11.234 1.00 18.19 17 SER C N 1
ATOM 5205 C CA . SER C 2 16 ? -21.571 11.931 10.453 1.00 22.27 17 SER C CA 1
ATOM 5206 C C . SER C 2 16 ? -20.907 11.765 9.089 1.00 25.07 17 SER C C 1
ATOM 5207 O O . SER C 2 16 ? -20.971 12.658 8.243 1.00 29.76 17 SER C O 1
ATOM 5210 N N . ARG C 2 17 ? -20.256 10.617 8.916 1.00 22.39 18 ARG C N 1
ATOM 5211 C CA . ARG C 2 17 ? -19.625 10.181 7.667 1.00 21.09 18 ARG C CA 1
ATOM 5212 C C . ARG C 2 17 ? -20.213 10.769 6.383 1.00 16.44 18 ARG C C 1
ATOM 5213 O O . ARG C 2 17 ? -21.356 10.483 6.024 1.00 20.26 18 ARG C O 1
ATOM 5221 N N . PHE C 2 18 ? -19.421 11.590 5.700 1.00 15.04 19 PHE C N 1
ATOM 5222 C CA . PHE C 2 18 ? -19.785 12.124 4.388 1.00 13.81 19 PHE C CA 1
ATOM 5223 C C . PHE C 2 18 ? -21.062 12.966 4.400 1.00 15.61 19 PHE C C 1
ATOM 5224 O O . PHE C 2 18 ? -21.647 13.221 3.349 1.00 17.32 19 PHE C O 1
ATOM 5232 N N . THR C 2 19 ? -21.496 13.392 5.583 1.00 22.22 20 THR C N 1
ATOM 5233 C CA . THR C 2 19 ? -22.666 14.260 5.700 1.00 19.80 20 THR C CA 1
ATOM 5234 C C . THR C 2 19 ? -22.267 15.723 5.882 1.00 22.01 20 THR C C 1
ATOM 5235 O O . THR C 2 19 ? -21.093 16.073 5.764 1.00 12.40 20 THR C O 1
ATOM 5239 N N . GLU C 2 20 ? -23.251 16.572 6.169 1.00 23.68 21 GLU C N 1
ATOM 5240 C CA . GLU C 2 20 ? -23.002 17.995 6.377 1.00 24.47 21 GLU C CA 1
ATOM 5241 C C . GLU C 2 20 ? -22.213 18.247 7.657 1.00 24.42 21 GLU C C 1
ATOM 5242 O O . GLU C 2 20 ? -21.557 19.280 7.801 1.00 24.51 21 GLU C O 1
ATOM 5248 N N . ASN C 2 21 ? -22.279 17.296 8.583 1.00 22.78 22 ASN C N 1
ATOM 5249 C CA . ASN C 2 21 ? -21.568 17.413 9.850 1.00 25.98 22 ASN C CA 1
ATOM 5250 C C . ASN C 2 21 ? -20.179 16.787 9.798 1.00 27.91 22 ASN C C 1
ATOM 5251 O O . ASN C 2 21 ? -19.471 16.743 10.804 1.00 31.08 22 ASN C O 1
ATOM 5256 N N . ASP C 2 22 ? -19.798 16.299 8.622 1.00 21.26 23 ASP C N 1
ATOM 5257 C CA . ASP C 2 22 ? -18.473 15.728 8.426 1.00 18.19 23 ASP C CA 1
ATOM 5258 C C . ASP C 2 22 ? -17.508 16.853 8.074 1.00 22.30 23 ASP C C 1
ATOM 5259 O O . ASP C 2 22 ? -17.392 17.245 6.913 1.00 27.14 23 ASP C O 1
ATOM 5264 N N . LYS C 2 23 ? -16.818 17.368 9.085 1.00 19.80 24 LYS C N 1
ATOM 5265 C CA . LYS C 2 23 ? -15.993 18.559 8.920 1.00 16.19 24 LYS C CA 1
ATOM 5266 C C . LYS C 2 23 ? -14.803 18.344 7.988 1.00 17.97 24 LYS C C 1
ATOM 5267 O O . LYS C 2 23 ? -14.457 19.228 7.205 1.00 20.91 24 LYS C O 1
ATOM 5273 N N . GLU C 2 24 ? -14.177 17.175 8.073 1.00 16.36 25 GLU C N 1
ATOM 5274 C CA . GLU C 2 24 ? -13.066 16.859 7.184 1.00 18.29 25 GLU C CA 1
ATOM 5275 C C . GLU C 2 24 ? -13.529 16.830 5.734 1.00 16.48 25 GLU C C 1
ATOM 5276 O O . GLU C 2 24 ? -12.865 17.368 4.849 1.00 19.81 25 GLU C O 1
ATOM 5282 N N . TYR C 2 25 ? -14.672 16.196 5.498 1.00 16.53 26 TYR C N 1
ATOM 5283 C CA . TYR C 2 25 ? -15.182 16.018 4.146 1.00 13.96 26 TYR C CA 1
ATOM 5284 C C . TYR C 2 25 ? -15.664 17.340 3.558 1.00 13.39 26 TYR C C 1
ATOM 5285 O O . TYR C 2 25 ? -15.474 17.604 2.371 1.00 15.50 26 TYR C O 1
ATOM 5294 N N . GLN C 2 26 ? -16.301 18.159 4.388 1.00 11.72 27 GLN C N 1
ATOM 5295 C CA . GLN C 2 26 ? -16.787 19.462 3.949 1.00 12.11 27 GLN C CA 1
ATOM 5296 C C . GLN C 2 26 ? -15.617 20.370 3.575 1.00 13.26 27 GLN C C 1
ATOM 5297 O O . GLN C 2 26 ? -15.686 21.117 2.598 1.00 12.52 27 GLN C O 1
ATOM 5303 N N . GLU C 2 27 ? -14.547 20.302 4.362 1.00 12.30 28 GLU C N 1
ATOM 5304 C CA . GLU C 2 27 ? -13.306 21.000 4.041 1.00 19.30 28 GLU C CA 1
ATOM 5305 C C . GLU C 2 27 ? -12.693 20.499 2.744 1.00 19.12 28 GLU C C 1
ATOM 5306 O O . GLU C 2 27 ? -12.121 21.273 1.978 1.00 29.64 28 GLU C O 1
ATOM 5312 N N . TYR C 2 28 ? -12.813 19.199 2.504 1.00 12.57 29 TYR C N 1
ATOM 5313 C CA . TYR C 2 28 ? -12.265 18.605 1.296 1.00 15.01 29 TYR C CA 1
ATOM 5314 C C . TYR C 2 28 ? -13.032 19.084 0.070 1.00 17.52 29 TYR C C 1
ATOM 5315 O O . TYR C 2 28 ? -12.461 19.229 -1.010 1.00 12.57 29 TYR C O 1
ATOM 5324 N N . LEU C 2 29 ? -14.326 19.331 0.246 1.00 18.14 30 LEU C N 1
ATOM 5325 C CA . LEU C 2 29 ? -15.174 19.800 -0.845 1.00 17.58 30 LEU C CA 1
ATOM 5326 C C . LEU C 2 29 ? -14.878 21.241 -1.264 1.00 13.48 30 LEU C C 1
ATOM 5327 O O . LEU C 2 29 ? -15.257 21.655 -2.357 1.00 15.43 30 LEU C O 1
ATOM 5332 N N . LYS C 2 30 ? -14.204 22.001 -0.404 1.00 14.54 31 LYS C N 1
ATOM 5333 C CA . LYS C 2 30 ? -13.870 23.386 -0.731 1.00 17.07 31 LYS C CA 1
ATOM 5334 C C . LYS C 2 30 ? -12.621 23.459 -1.597 1.00 20.83 31 LYS C C 1
ATOM 5335 O O . LYS C 2 30 ? -12.336 24.486 -2.213 1.00 19.93 31 LYS C O 1
ATOM 5341 N N . ARG C 2 31 ? -11.879 22.359 -1.629 1.00 21.33 32 ARG C N 1
ATOM 5342 C CA . ARG C 2 31 ? -10.654 22.265 -2.409 1.00 14.94 32 ARG C CA 1
ATOM 5343 C C . ARG C 2 31 ? -10.949 22.484 -3.888 1.00 17.30 32 ARG C C 1
ATOM 5344 O O . ARG C 2 31 ? -11.924 21.950 -4.414 1.00 22.10 32 ARG C O 1
ATOM 5352 N N . PRO C 2 32 ? -10.108 23.279 -4.566 1.00 19.51 33 PRO C N 1
ATOM 5353 C CA . PRO C 2 32 ? -10.263 23.455 -6.015 1.00 19.18 33 PRO C CA 1
ATOM 5354 C C . PRO C 2 32 ? -9.994 22.158 -6.769 1.00 22.01 33 PRO C C 1
ATOM 5355 O O . PRO C 2 32 ? -9.245 21.315 -6.274 1.00 14.30 33 PRO C O 1
ATOM 5359 N N . PRO C 2 33 ? -10.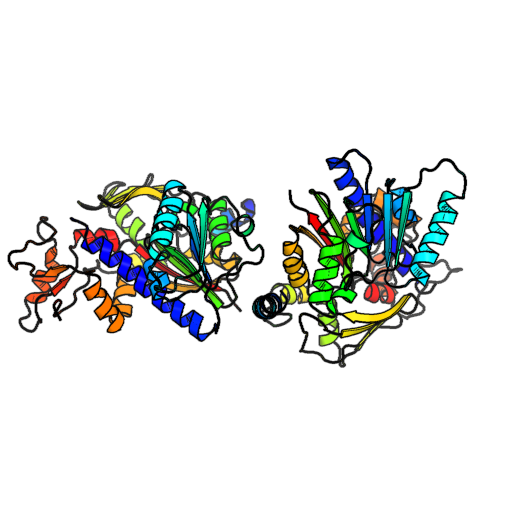602 21.995 -7.954 1.00 23.61 34 PRO C N 1
ATOM 5360 C CA . PRO C 2 33 ? -10.310 20.821 -8.782 1.00 21.25 34 PRO C CA 1
ATOM 5361 C C . PRO C 2 33 ? -8.824 20.766 -9.120 1.00 20.75 34 PRO C C 1
ATOM 5362 O O . PRO C 2 33 ? -8.228 21.795 -9.434 1.00 18.88 34 PRO C O 1
ATOM 5366 N N . GLU C 2 34 ? -8.237 19.576 -9.052 1.00 18.11 35 GLU C N 1
ATOM 5367 C CA . GLU C 2 34 ? -6.794 19.429 -9.195 1.00 20.88 35 GLU C CA 1
ATOM 5368 C C . GLU C 2 34 ? -6.320 19.543 -10.637 1.00 25.77 35 GLU C C 1
ATOM 5369 O O . GLU C 2 34 ? -6.906 18.958 -11.547 1.00 38.66 35 GLU C O 1
ATOM 5375 N N . SER C 2 35 ? -5.252 20.307 -10.833 1.00 17.39 36 SER C N 1
ATOM 5376 C CA . SER C 2 35 ? -4.583 20.360 -12.123 1.00 20.68 36 SER C CA 1
ATOM 5377 C C . SER C 2 35 ? -3.409 19.390 -12.112 1.00 21.84 36 SER C C 1
ATOM 5378 O O . SER C 2 35 ? -2.740 19.233 -11.090 1.00 28.05 36 SER C O 1
ATOM 5381 N N . PRO C 2 36 ? -3.156 18.732 -13.251 1.00 18.57 37 PRO C N 1
ATOM 5382 C CA . PRO C 2 36 ? -2.073 17.748 -13.339 1.00 20.24 37 PRO C CA 1
ATOM 5383 C C . PRO C 2 36 ? -0.706 18.397 -13.162 1.00 22.39 37 PRO C C 1
ATOM 5384 O O . PRO C 2 36 ? -0.538 19.558 -13.536 1.00 23.62 37 PRO C O 1
ATOM 5388 N N . PRO C 2 37 ? 0.255 17.660 -12.583 1.00 19.85 38 PRO C N 1
ATOM 5389 C CA . PRO C 2 37 ? 1.617 18.168 -12.386 1.00 16.88 38 PRO C CA 1
ATOM 5390 C C . PRO C 2 37 ? 2.223 18.725 -13.672 1.00 16.12 38 PRO C C 1
ATOM 5391 O O . PRO C 2 37 ? 2.088 18.120 -14.736 1.00 16.34 38 PRO C O 1
ATOM 5395 N N . ILE C 2 38 ? 2.886 19.870 -13.563 1.00 16.85 39 ILE C N 1
ATOM 5396 C CA . ILE C 2 38 ? 3.623 20.450 -14.678 1.00 17.20 39 ILE C CA 1
ATOM 5397 C C . ILE C 2 38 ? 5.063 20.719 -14.271 1.00 26.52 39 ILE C C 1
ATOM 5398 O O . ILE C 2 38 ? 5.321 21.365 -13.255 1.00 17.19 39 ILE C O 1
ATOM 5403 N N . VAL C 2 39 ? 5.998 20.210 -15.065 1.00 29.27 40 VAL C N 1
ATOM 5404 C CA . VAL C 2 39 ? 7.415 20.435 -14.816 1.00 26.27 40 VAL C CA 1
ATOM 5405 C C . VAL C 2 39 ? 8.081 21.091 -16.020 1.00 29.53 40 VAL C C 1
ATOM 5406 O O . VAL C 2 39 ? 7.930 20.628 -17.150 1.00 18.89 40 VAL C O 1
ATOM 5410 N N . GLU C 2 40 ? 8.814 22.173 -15.774 1.00 26.83 41 GLU C N 1
ATOM 5411 C CA . GLU C 2 40 ? 9.507 22.874 -16.848 1.00 29.17 41 GLU C CA 1
ATOM 5412 C C . GLU C 2 40 ? 10.826 22.194 -17.167 1.00 31.72 41 GLU C C 1
ATOM 5413 O O . GLU C 2 40 ? 11.356 21.435 -16.354 1.00 30.73 41 GLU C O 1
ATOM 5419 N N . GLU C 2 41 ? 11.355 22.481 -18.353 1.00 34.41 42 GLU C N 1
ATOM 5420 C CA . GLU C 2 41 ? 12.684 22.023 -18.726 1.00 31.75 42 GLU C CA 1
ATOM 5421 C C . GLU C 2 41 ? 12.801 20.508 -18.638 1.00 30.92 42 GLU C C 1
ATOM 5422 O O . GLU C 2 41 ? 13.774 19.979 -18.098 1.00 32.33 42 GLU C O 1
ATOM 5428 N N . TRP C 2 42 ? 11.801 19.816 -19.170 1.00 31.13 43 TRP C N 1
ATOM 5429 C CA . TRP C 2 42 ? 11.689 18.376 -18.996 1.00 27.91 43 TRP C CA 1
ATOM 5430 C C . TRP C 2 42 ? 12.830 17.640 -19.699 1.00 34.16 43 TRP C C 1
ATOM 5431 O O . TRP C 2 42 ? 13.058 16.454 -19.461 1.00 39.54 43 TRP C O 1
ATOM 5442 N N . ASN C 2 43 ? 13.548 18.352 -20.559 1.00 37.92 44 ASN C N 1
ATOM 5443 C CA . ASN C 2 43 ? 14.698 17.782 -21.249 1.00 39.82 44 ASN C CA 1
ATOM 5444 C C . ASN C 2 43 ? 16.010 18.168 -20.573 1.00 44.62 44 ASN C C 1
ATOM 5445 O O . ASN C 2 43 ? 16.034 18.494 -19.385 1.00 46.82 44 ASN C O 1
ATOM 5450 N N . ASP D 2 2 ? 1.265 26.498 16.441 1.00 52.65 3 ASP D N 1
ATOM 5451 C CA . ASP D 2 2 ? 0.620 26.216 17.719 1.00 50.63 3 ASP D CA 1
ATOM 5452 C C . ASP D 2 2 ? 0.355 27.510 18.485 1.00 45.31 3 ASP D C 1
ATOM 5453 O O . ASP D 2 2 ? -0.607 28.226 18.208 1.00 46.64 3 ASP D O 1
ATOM 5458 N N . THR D 2 3 ? 1.225 27.796 19.447 1.00 39.43 4 THR D N 1
ATOM 5459 C CA . THR D 2 3 ? 1.071 28.944 20.331 1.00 41.39 4 THR D CA 1
ATOM 5460 C C . THR D 2 3 ? 1.285 30.281 19.628 1.00 46.35 4 THR D C 1
ATOM 5461 O O . THR D 2 3 ? 0.593 31.256 19.922 1.00 49.39 4 THR D O 1
ATOM 5465 N N . ALA D 2 4 ? 2.248 30.325 18.712 1.00 47.13 5 ALA D N 1
ATOM 5466 C CA . ALA D 2 4 ? 2.653 31.577 18.078 1.00 41.30 5 ALA D CA 1
ATOM 5467 C C . ALA D 2 4 ? 1.495 32.291 17.382 1.00 35.07 5 ALA D C 1
ATOM 5468 O O . ALA D 2 4 ? 1.500 33.515 17.260 1.00 41.41 5 ALA D O 1
ATOM 5470 N N . GLU D 2 5 ? 0.510 31.527 16.922 1.00 27.14 6 GLU D N 1
ATOM 5471 C CA . GLU D 2 5 ? -0.645 32.101 16.237 1.00 27.84 6 GLU D CA 1
ATOM 5472 C C . GLU D 2 5 ? -1.823 32.359 17.178 1.00 38.75 6 GLU D C 1
ATOM 5473 O O . GLU D 2 5 ? -2.464 33.407 17.110 1.00 47.36 6 GLU D O 1
ATOM 5475 N N . ALA D 2 6 ? -2.100 31.397 18.054 1.00 37.97 7 ALA D N 1
ATOM 5476 C CA . ALA D 2 6 ? -3.315 31.415 18.865 1.00 31.13 7 ALA D CA 1
ATOM 5477 C C . ALA D 2 6 ? -3.284 32.467 19.972 1.00 27.79 7 ALA D C 1
ATOM 5478 O O . ALA D 2 6 ? -4.269 33.172 20.192 1.00 32.51 7 ALA D O 1
ATOM 5480 N N . VAL D 2 7 ? -2.156 32.570 20.666 1.00 25.59 8 VAL D N 1
ATOM 5481 C CA . VAL D 2 7 ? -2.037 33.484 21.799 1.00 27.27 8 VAL D CA 1
ATOM 5482 C C . VAL D 2 7 ? -2.236 34.947 21.404 1.00 36.91 8 VAL D C 1
ATOM 5483 O O . VAL D 2 7 ? -3.039 35.650 22.017 1.00 42.86 8 VAL D O 1
ATOM 5487 N N . PRO D 2 8 ? -1.506 35.413 20.379 1.00 37.57 9 PRO D N 1
ATOM 5488 C CA . PRO D 2 8 ? -1.703 36.796 19.931 1.00 33.52 9 PRO D CA 1
ATOM 5489 C C . PRO D 2 8 ? -3.100 37.006 19.358 1.00 29.49 9 PRO D C 1
ATOM 5490 O O . PRO D 2 8 ? -3.650 38.103 19.445 1.00 32.79 9 PRO D O 1
ATOM 5494 N N . LYS D 2 9 ? -3.661 35.951 18.778 1.00 24.33 10 LYS D N 1
ATOM 5495 C CA . LYS D 2 9 ? -5.022 35.988 18.262 1.00 27.55 10 LYS D CA 1
ATOM 5496 C C . LYS D 2 9 ? -6.051 36.211 19.373 1.00 30.75 10 LYS D C 1
ATOM 5497 O O . LYS D 2 9 ? -7.014 36.958 19.197 1.00 33.15 10 LYS D O 1
ATOM 5503 N N . PHE D 2 10 ? -5.845 35.560 20.515 1.00 26.43 11 PHE D N 1
ATOM 5504 C CA . PHE D 2 10 ? -6.769 35.687 21.638 1.00 22.99 11 PHE D CA 1
ATOM 5505 C C . PHE D 2 10 ? -6.625 37.009 22.391 1.00 24.72 11 PHE D C 1
ATOM 5506 O O . PHE D 2 10 ? -7.611 37.564 22.875 1.00 27.65 11 PHE D O 1
ATOM 5514 N N . GLU D 2 11 ? -5.399 37.510 22.485 1.00 26.23 12 GLU D N 1
ATOM 5515 C CA . GLU D 2 11 ? -5.134 38.753 23.202 1.00 29.51 12 GLU D CA 1
ATOM 5516 C C . GLU D 2 11 ? -5.756 39.942 22.474 1.00 29.26 12 GLU D C 1
ATOM 5517 O O . GLU D 2 11 ? -6.132 40.938 23.095 1.00 32.07 12 GLU D O 1
ATOM 5523 N N . GLU D 2 12 ? -5.861 39.827 21.154 1.00 24.74 13 GLU D N 1
ATOM 5524 C CA . GLU D 2 12 ? -6.510 40.847 20.339 1.00 26.81 13 GLU D CA 1
ATOM 5525 C C . GLU D 2 12 ? -8.022 40.691 20.442 1.00 24.38 13 GLU D C 1
ATOM 5526 O O . GLU D 2 12 ? -8.753 41.668 20.602 1.00 29.28 13 GLU D O 1
ATOM 5532 N N . MET D 2 13 ? -8.475 39.445 20.347 1.00 21.37 14 MET D N 1
ATOM 5533 C CA . MET D 2 13 ? -9.890 39.109 20.458 1.00 22.78 14 MET D CA 1
ATOM 5534 C C . MET D 2 13 ? -10.477 39.556 21.795 1.00 23.40 14 MET D C 1
ATOM 5535 O O . MET D 2 13 ? -11.661 39.883 21.885 1.00 22.16 14 MET D O 1
ATOM 5540 N N . PHE D 2 14 ? -9.643 39.565 22.831 1.00 24.07 15 PHE D N 1
ATOM 5541 C CA . PHE D 2 14 ? -10.107 39.855 24.183 1.00 26.36 15 PHE D CA 1
ATOM 5542 C C . PHE D 2 14 ? -9.308 40.980 24.835 1.00 25.14 15 PHE D C 1
ATOM 5543 O O . PHE D 2 14 ? -9.021 40.932 26.031 1.00 20.97 15 PHE D O 1
ATOM 5551 N N . ALA D 2 15 ? -8.950 41.989 24.047 1.00 25.64 16 ALA D N 1
ATOM 5552 C CA . ALA D 2 15 ? -8.176 43.119 24.551 1.00 26.45 16 ALA D CA 1
ATOM 5553 C C . ALA D 2 15 ? -9.001 44.012 25.474 1.00 22.31 16 ALA D C 1
ATOM 5554 O O . ALA D 2 15 ? -8.448 44.769 26.272 1.00 28.40 16 ALA D O 1
ATOM 5556 N N . SER D 2 16 ? -10.323 43.919 25.367 1.00 17.74 17 SER D N 1
ATOM 5557 C CA . SER D 2 16 ? -11.219 44.760 26.157 1.00 20.93 17 SER D CA 1
ATOM 5558 C C . SER D 2 16 ? -11.446 44.149 27.536 1.00 20.75 17 SER D C 1
ATOM 5559 O O . SER D 2 16 ? -12.075 44.759 28.402 1.00 16.24 17 SER D O 1
ATOM 5562 N N . ARG D 2 17 ? -10.934 42.931 27.699 1.00 25.67 18 ARG D N 1
ATOM 5563 C CA . ARG D 2 17 ? -10.918 42.178 28.956 1.00 29.18 18 ARG D CA 1
ATOM 5564 C C . ARG D 2 17 ? -10.995 43.017 30.234 1.00 22.30 18 ARG D C 1
ATOM 5565 O O . ARG D 2 17 ? -10.060 43.741 30.572 1.00 25.90 18 ARG D O 1
ATOM 5573 N N . PHE D 2 18 ? -12.122 42.910 30.933 1.00 20.15 19 PHE D N 1
ATOM 5574 C CA . PHE D 2 18 ? -12.301 43.548 32.238 1.00 20.87 19 PHE D CA 1
ATOM 5575 C C . PHE D 2 18 ? -12.184 45.069 32.216 1.00 24.60 19 PHE D C 1
ATOM 5576 O O . PHE D 2 18 ? -12.014 45.693 33.262 1.00 30.46 19 PHE D O 1
ATOM 5584 N N . THR D 2 19 ? -12.279 45.669 31.035 1.00 25.06 20 THR D N 1
ATOM 5585 C CA . THR D 2 19 ? -12.249 47.122 30.946 1.00 22.11 20 THR D CA 1
ATOM 5586 C C . THR D 2 19 ? -13.660 47.683 30.830 1.00 22.48 20 THR D C 1
ATOM 5587 O O . THR D 2 19 ? -14.645 46.951 30.929 1.00 19.33 20 THR D O 1
ATOM 5591 N N . GLU D 2 20 ? -13.743 48.989 30.615 1.00 25.56 21 GLU D N 1
ATOM 5592 C CA . GLU D 2 20 ? -15.020 49.665 30.441 1.00 27.84 21 GLU D CA 1
ATOM 5593 C C . GLU D 2 20 ? -15.670 49.265 29.117 1.00 30.98 21 GLU D C 1
ATOM 5594 O O . GLU D 2 20 ? -16.876 49.433 28.931 1.00 32.42 21 GLU D O 1
ATOM 5600 N N . ASN D 2 21 ? -14.863 48.736 28.201 1.00 27.75 22 ASN D N 1
ATOM 5601 C CA . ASN D 2 21 ? -15.365 48.284 26.910 1.00 27.10 22 ASN D CA 1
ATOM 5602 C C . ASN D 2 21 ? -15.775 46.814 26.944 1.00 23.43 22 ASN D C 1
ATOM 5603 O O . ASN D 2 21 ? -16.197 46.256 25.932 1.00 26.80 22 ASN D O 1
ATOM 5608 N N . ASP D 2 22 ? -15.650 46.194 28.113 1.00 18.47 23 ASP D N 1
ATOM 5609 C CA . ASP D 2 22 ? -16.058 44.806 28.294 1.00 17.88 23 ASP D CA 1
ATOM 5610 C C . ASP D 2 22 ? -17.537 44.771 28.662 1.00 17.95 23 ASP D C 1
ATOM 5611 O O . ASP D 2 22 ? -17.899 44.918 29.830 1.00 24.14 23 ASP D O 1
ATOM 5616 N N . LYS D 2 23 ? -18.384 44.571 27.657 1.00 17.34 24 LYS D N 1
ATOM 5617 C CA . LYS D 2 23 ? -19.828 44.688 27.828 1.00 18.99 24 LYS D CA 1
ATOM 5618 C C . LYS D 2 23 ? -20.361 43.628 28.787 1.00 21.13 24 LYS D C 1
ATOM 5619 O O . LYS D 2 23 ? -21.262 43.895 29.584 1.00 25.21 24 LYS D O 1
ATOM 5625 N N . GLU D 2 24 ? -19.801 42.426 28.704 1.00 17.70 25 GLU D N 1
ATOM 5626 C CA . GLU D 2 24 ? -20.182 41.342 29.600 1.00 21.22 25 GLU D CA 1
ATOM 5627 C C . GLU D 2 24 ? -19.848 41.669 31.052 1.00 23.73 25 GLU D C 1
ATOM 5628 O O . GLU D 2 24 ? -20.670 41.474 31.948 1.00 27.21 25 GLU D O 1
ATOM 5634 N N . TYR D 2 25 ? -18.637 42.169 31.275 1.00 20.25 26 TYR D N 1
ATOM 5635 C CA . TYR D 2 25 ? -18.159 42.439 32.627 1.00 16.69 26 TYR D CA 1
ATOM 5636 C C . TYR D 2 25 ? -18.849 43.643 33.254 1.00 16.21 26 TYR D C 1
ATOM 5637 O O . TYR D 2 25 ? -19.190 43.625 34.435 1.00 17.89 26 TYR D O 1
ATOM 5646 N N . GLN D 2 26 ? -19.052 44.687 32.457 1.00 16.12 27 GLN D N 1
ATOM 5647 C CA . GLN D 2 26 ? -19.727 45.886 32.933 1.00 16.91 27 GLN D CA 1
ATOM 5648 C C . GLN D 2 26 ? -21.169 45.570 33.293 1.00 17.88 27 GLN D C 1
ATOM 5649 O O . GLN D 2 26 ? -21.703 46.082 34.277 1.00 19.93 27 GLN D O 1
ATOM 5655 N N . GLU D 2 27 ? -21.793 44.722 32.485 1.00 19.16 28 GLU D N 1
ATOM 5656 C CA . GLU D 2 27 ? -23.145 44.261 32.760 1.00 22.25 28 GLU D CA 1
ATOM 5657 C C . GLU D 2 27 ? -23.181 43.474 34.072 1.00 20.88 28 GLU D C 1
ATOM 5658 O O . GLU D 2 27 ? -24.142 43.563 34.835 1.00 25.43 28 GLU D O 1
ATOM 5664 N N . TYR D 2 28 ? -22.122 42.709 34.325 1.00 17.68 29 TYR D N 1
ATOM 5665 C CA . TYR D 2 28 ? -22.014 41.903 35.539 1.00 18.11 29 TYR D CA 1
ATOM 5666 C C . TYR D 2 28 ? -21.846 42.763 36.788 1.00 18.28 29 TYR D C 1
ATOM 5667 O O . TYR D 2 28 ? -22.311 42.402 37.869 1.00 17.34 29 TYR D O 1
ATOM 5676 N N . LEU D 2 29 ? -21.177 43.901 36.634 1.00 20.16 30 LEU D N 1
ATOM 5677 C CA . LEU D 2 29 ? -20.952 44.814 37.748 1.00 24.20 30 LEU D CA 1
ATOM 5678 C C . LEU D 2 29 ? -22.254 45.479 38.187 1.00 22.88 30 LEU D C 1
ATOM 5679 O O . LEU D 2 29 ? -22.332 46.047 39.275 1.00 19.80 30 LEU D O 1
ATOM 5684 N N . LYS D 2 30 ? -23.272 45.409 37.334 1.00 24.26 31 LYS D N 1
ATOM 5685 C CA . LYS D 2 30 ? -24.570 45.993 37.649 1.00 22.27 31 LYS D CA 1
ATOM 5686 C C . LYS D 2 30 ? -25.401 45.076 38.540 1.00 21.32 31 LYS D C 1
ATOM 5687 O O . LYS D 2 30 ? -26.380 45.513 39.145 1.00 19.68 31 LYS D O 1
ATOM 5693 N N . ARG D 2 31 ? -25.011 43.807 38.617 1.00 24.95 32 ARG D N 1
ATOM 5694 C CA . ARG D 2 31 ? -25.721 42.845 39.452 1.00 20.85 32 ARG D CA 1
ATOM 5695 C C . ARG D 2 31 ? -25.705 43.262 40.915 1.00 18.74 32 ARG D C 1
ATOM 5696 O O . ARG D 2 31 ? -24.676 43.705 41.429 1.00 20.90 32 ARG D O 1
ATOM 5704 N N . PRO D 2 32 ? -26.856 43.131 41.589 1.00 17.18 33 PRO D N 1
ATOM 5705 C CA . PRO D 2 32 ? -26.946 43.367 43.033 1.00 18.17 33 PRO D CA 1
ATOM 5706 C C . PRO D 2 32 ? -26.135 42.324 43.788 1.00 21.10 33 PRO D C 1
ATOM 5707 O O . PRO D 2 32 ? -25.936 41.226 43.266 1.00 17.77 33 PRO D O 1
ATOM 5711 N N . PRO D 2 33 ? -25.657 42.661 44.994 1.00 26.77 34 PRO D N 1
ATOM 5712 C CA . PRO D 2 33 ? -24.946 41.674 45.814 1.00 22.05 34 PRO D CA 1
ATOM 5713 C C . PRO D 2 33 ? -25.822 40.461 46.112 1.00 18.90 34 PRO D C 1
ATOM 5714 O O . PRO D 2 33 ? -27.001 40.621 46.427 1.00 19.94 34 PRO D O 1
ATOM 5718 N N . GLU D 2 34 ? -25.249 39.266 46.010 1.00 18.03 35 GLU D N 1
ATOM 5719 C CA . GLU D 2 34 ? -26.021 38.038 46.155 1.00 18.74 35 GLU D CA 1
ATOM 5720 C C . GLU D 2 34 ? -26.321 37.714 47.614 1.00 23.99 35 GLU D C 1
ATOM 5721 O O . GLU D 2 34 ? -25.440 37.783 48.471 1.00 33.83 35 GLU D O 1
ATOM 5727 N N . SER D 2 35 ? -27.572 37.365 47.887 1.00 24.91 36 SER D N 1
ATOM 5728 C CA . SER D 2 35 ? -27.960 36.855 49.194 1.00 29.62 36 SER D CA 1
ATOM 5729 C C . SER D 2 35 ? -27.988 35.331 49.157 1.00 25.51 36 SER D C 1
ATOM 5730 O O . SER D 2 35 ? -28.350 34.740 48.139 1.00 24.21 36 SER D O 1
ATOM 5733 N N . PRO D 2 36 ? -27.605 34.688 50.271 1.00 20.92 37 PRO D N 1
ATOM 5734 C CA . PRO D 2 36 ? -27.547 33.223 50.333 1.00 18.96 37 PRO D CA 1
ATOM 5735 C C . PRO D 2 36 ? -28.922 32.581 50.179 1.00 17.50 37 PRO D C 1
ATOM 5736 O O . PRO D 2 36 ? -29.921 33.174 50.584 1.00 19.23 37 PRO D O 1
ATOM 5740 N N . PRO D 2 37 ? -28.968 31.376 49.591 1.00 16.67 38 PRO D N 1
ATOM 5741 C CA . PRO D 2 37 ? -30.193 30.601 49.366 1.00 17.10 38 PRO D CA 1
ATOM 5742 C C . PRO D 2 37 ? -31.039 30.453 50.625 1.00 19.77 38 PRO D C 1
ATOM 5743 O O . PRO D 2 37 ? -30.500 30.225 51.707 1.00 20.16 38 PRO D O 1
ATOM 5747 N N . ILE D 2 38 ? -32.353 30.586 50.481 1.00 23.03 39 ILE D N 1
ATOM 5748 C CA . ILE D 2 38 ? -33.260 30.325 51.589 1.00 26.84 39 ILE D CA 1
ATOM 5749 C C . ILE D 2 38 ? -34.318 29.302 51.197 1.00 27.28 39 ILE D C 1
ATOM 5750 O O . ILE D 2 38 ? -35.038 29.482 50.215 1.00 23.95 39 ILE D O 1
ATOM 5755 N N . VAL D 2 39 ? -34.408 28.231 51.981 1.00 29.99 40 VAL D N 1
ATOM 5756 C CA . VAL D 2 39 ? -35.421 27.204 51.771 1.00 25.52 40 VAL D CA 1
ATOM 5757 C C . VAL D 2 39 ? -36.246 27.053 53.039 1.00 28.32 40 VAL D C 1
ATOM 5758 O O . VAL D 2 39 ? -35.709 26.882 54.135 1.00 30.83 40 VAL D O 1
ATOM 5762 N N . GLU D 2 40 ? -37.560 27.120 52.876 1.00 23.43 41 GLU D N 1
ATOM 5763 C CA . GLU D 2 40 ? -38.488 27.045 53.994 1.00 25.18 41 GLU D CA 1
ATOM 5764 C C . GLU D 2 40 ? -38.829 25.621 54.407 1.00 24.47 41 GLU D C 1
ATOM 5765 O O . GLU D 2 40 ? -38.649 24.683 53.629 1.00 20.76 41 GLU D O 1
ATOM 5771 N N . GLU D 2 41 ? -39.333 25.475 55.631 1.00 20.91 42 GLU D N 1
ATOM 5772 C CA . GLU D 2 41 ? -39.840 24.195 56.108 1.00 23.42 42 GLU D CA 1
ATOM 5773 C C . GLU D 2 41 ? -38.728 23.161 55.989 1.00 26.62 42 GLU D C 1
ATOM 5774 O O . GLU D 2 41 ? -38.943 22.050 55.504 1.00 27.10 42 GLU D O 1
ATOM 5780 N N . TRP D 2 42 ? -37.537 23.545 56.444 1.00 25.21 43 TRP D N 1
ATOM 5781 C CA . TRP D 2 42 ? -36.320 22.777 56.198 1.00 20.28 43 TRP D CA 1
ATOM 5782 C C . TRP D 2 42 ? -36.291 21.391 56.832 1.00 23.59 43 TRP D C 1
ATOM 5783 O O . TRP D 2 42 ? -35.498 20.537 56.434 1.00 26.69 43 TRP D O 1
ATOM 5794 N N . ASN D 2 43 ? -37.170 21.147 57.792 1.00 24.37 44 ASN D N 1
ATOM 5795 C CA . ASN D 2 43 ? -37.249 19.823 58.383 1.00 31.07 44 ASN D CA 1
ATOM 5796 C C . ASN D 2 43 ? -38.395 19.075 57.727 1.00 36.78 44 ASN D C 1
ATOM 5797 O O . ASN D 2 43 ? -38.820 18.019 58.195 1.00 40.55 44 ASN D O 1
ATOM 5802 N N . SER D 2 44 ? -38.869 19.642 56.620 1.00 41.49 45 SER D N 1
ATOM 5803 C CA . SER D 2 44 ? -39.942 19.069 55.812 1.00 47.45 45 SER D CA 1
ATOM 5804 C C . SER D 2 44 ? -41.144 18.667 56.658 1.00 52.60 45 SER D C 1
ATOM 5805 O O . SER D 2 44 ? -42.004 19.495 56.958 1.00 57.53 45 SER D O 1
#